Protein AF-A0A7S2W204-F1 (afdb_monomer)

Structure (mmCIF, N/CA/C/O backbone):
data_AF-A0A7S2W204-F1
#
_entry.id   AF-A0A7S2W204-F1
#
loop_
_atom_site.group_PDB
_atom_site.id
_atom_site.type_symbol
_atom_site.label_atom_id
_atom_site.label_alt_id
_atom_site.label_comp_id
_atom_site.label_asym_id
_atom_site.label_entity_id
_atom_site.label_seq_id
_atom_site.pdbx_PDB_ins_code
_atom_site.Cartn_x
_atom_site.Cartn_y
_atom_site.Cartn_z
_atom_site.occupancy
_atom_site.B_iso_or_equiv
_atom_site.auth_seq_id
_atom_site.auth_comp_id
_atom_site.auth_asym_id
_atom_site.auth_atom_id
_atom_site.pdbx_PDB_model_num
ATOM 1 N N . LYS A 1 1 ? -31.315 -22.106 -2.763 1.00 52.00 1 LYS A N 1
ATOM 2 C CA . LYS A 1 1 ? -31.627 -20.670 -2.513 1.00 52.00 1 LYS A CA 1
ATOM 3 C C . LYS A 1 1 ? -30.944 -20.150 -1.237 1.00 52.00 1 LYS A C 1
ATOM 5 O O . LYS A 1 1 ? -30.131 -19.251 -1.375 1.00 52.00 1 LYS A O 1
ATOM 10 N N . ARG A 1 2 ? -31.137 -20.768 -0.053 1.00 49.34 2 ARG A N 1
ATOM 11 C CA . ARG A 1 2 ? -30.421 -20.422 1.205 1.00 49.34 2 ARG A CA 1
ATOM 12 C C . ARG A 1 2 ? -28.886 -20.372 1.084 1.00 49.34 2 ARG A C 1
ATOM 14 O O . ARG A 1 2 ? -28.311 -19.358 1.439 1.00 49.34 2 ARG A O 1
ATOM 21 N N . MET A 1 3 ? -28.240 -21.370 0.469 1.00 44.59 3 MET A N 1
ATOM 22 C CA . MET A 1 3 ? -26.774 -21.353 0.274 1.00 44.59 3 MET A CA 1
ATOM 23 C C . MET A 1 3 ? -26.262 -20.208 -0.619 1.00 44.59 3 MET A C 1
ATOM 25 O O . MET A 1 3 ? -25.175 -19.700 -0.388 1.00 44.59 3 MET A O 1
ATOM 29 N N . ARG A 1 4 ? -27.040 -19.758 -1.619 1.00 48.88 4 ARG A N 1
ATOM 30 C CA . ARG A 1 4 ? -26.667 -18.598 -2.456 1.00 48.88 4 ARG A CA 1
ATOM 31 C C . ARG A 1 4 ? -26.779 -17.285 -1.683 1.00 48.88 4 ARG A C 1
ATOM 33 O O . ARG A 1 4 ? -25.928 -16.425 -1.841 1.00 48.88 4 ARG A O 1
ATOM 40 N N . VAL A 1 5 ? -27.803 -17.162 -0.838 1.00 57.34 5 VAL A N 1
ATOM 41 C CA . VAL A 1 5 ? -27.974 -16.017 0.067 1.00 57.34 5 VAL A CA 1
ATOM 42 C C . VAL A 1 5 ? -26.834 -15.991 1.087 1.00 57.34 5 VAL A C 1
ATOM 44 O O . VAL A 1 5 ? -26.197 -14.965 1.267 1.00 57.34 5 VAL A O 1
ATOM 47 N N . GLN A 1 6 ? -26.490 -17.137 1.672 1.00 56.50 6 GLN A N 1
ATOM 48 C CA . GLN A 1 6 ? -25.384 -17.247 2.621 1.00 56.50 6 GLN A CA 1
ATOM 49 C C . GLN A 1 6 ? -24.026 -16.948 1.962 1.00 56.50 6 GLN A C 1
ATOM 51 O O . GLN A 1 6 ? -23.263 -16.160 2.502 1.00 56.50 6 GLN A O 1
ATOM 56 N N . SER A 1 7 ? -23.780 -17.458 0.747 1.00 57.09 7 SER A N 1
ATOM 57 C CA . SER A 1 7 ? -22.579 -17.154 -0.053 1.00 57.09 7 SER A CA 1
ATOM 58 C C . SER A 1 7 ? -22.454 -15.671 -0.434 1.00 57.09 7 SER A C 1
ATOM 60 O O . SER A 1 7 ? -21.343 -15.142 -0.452 1.00 57.09 7 SER A O 1
ATOM 62 N N . TYR A 1 8 ? -23.579 -14.990 -0.687 1.00 59.03 8 TYR A N 1
ATOM 63 C CA . TYR A 1 8 ? -23.630 -13.542 -0.924 1.00 59.03 8 TYR A CA 1
ATOM 64 C C . TYR A 1 8 ? -23.232 -12.732 0.322 1.00 59.03 8 TYR A C 1
ATOM 66 O O . TYR A 1 8 ? -22.615 -11.679 0.199 1.00 59.03 8 TYR A O 1
ATOM 74 N N . TYR A 1 9 ? -23.515 -13.240 1.526 1.00 64.50 9 TYR A N 1
ATOM 75 C CA . TYR A 1 9 ? -23.170 -12.584 2.793 1.00 64.50 9 TYR A CA 1
ATOM 76 C C . TYR A 1 9 ? -21.819 -13.022 3.396 1.00 64.50 9 TYR A C 1
ATOM 78 O O . TYR A 1 9 ? -21.462 -12.549 4.474 1.00 64.50 9 TYR A O 1
ATOM 86 N N . CYS A 1 10 ? -21.035 -13.866 2.708 1.00 67.69 10 CYS A N 1
ATOM 87 C CA . CYS A 1 10 ? -19.726 -14.356 3.176 1.00 67.69 10 CYS A CA 1
ATOM 88 C C . CYS A 1 10 ? -18.590 -13.309 3.150 1.00 67.69 10 CYS A C 1
ATOM 90 O O . CYS A 1 10 ? -17.452 -13.649 3.467 1.00 67.69 10 CYS A O 1
ATOM 92 N N . GLY A 1 11 ? -18.870 -12.064 2.756 1.00 78.94 11 GLY A N 1
ATOM 93 C CA . GLY A 1 11 ? -17.904 -10.963 2.734 1.00 78.94 11 GLY A CA 1
ATOM 94 C C . GLY A 1 11 ? -17.570 -10.456 1.332 1.00 78.94 11 GLY A C 1
ATOM 95 O O . GLY A 1 11 ? -17.796 -11.141 0.331 1.00 78.94 11 GLY A O 1
ATOM 96 N N . ALA A 1 12 ? -17.040 -9.236 1.280 1.00 85.38 12 ALA A N 1
ATOM 97 C CA . ALA A 1 12 ? -16.613 -8.572 0.057 1.00 85.38 12 ALA A CA 1
ATOM 98 C C . ALA A 1 12 ? -15.345 -9.225 -0.514 1.00 85.38 12 ALA A C 1
ATOM 100 O O . ALA A 1 12 ? -14.493 -9.716 0.231 1.00 85.38 12 ALA A O 1
ATOM 101 N N . PHE A 1 13 ? -15.241 -9.245 -1.842 1.00 86.56 13 PHE A N 1
ATOM 102 C CA . PHE A 1 13 ? -14.073 -9.714 -2.582 1.00 86.56 13 PHE A CA 1
ATOM 103 C C . PHE A 1 13 ? -13.953 -8.952 -3.902 1.00 86.56 13 PHE A C 1
ATOM 105 O O . PHE A 1 13 ? -14.922 -8.351 -4.368 1.00 86.56 13 PHE A O 1
ATOM 112 N N . TRP A 1 14 ? -12.774 -9.023 -4.511 1.00 89.44 14 TRP A N 1
ATOM 113 C CA . TRP A 1 14 ? -12.468 -8.343 -5.762 1.00 89.44 14 TRP A CA 1
ATOM 114 C C . TRP A 1 14 ? -12.417 -9.331 -6.925 1.00 89.44 14 TRP A C 1
ATOM 116 O O . TRP A 1 14 ? -11.961 -10.466 -6.782 1.00 89.44 14 TRP A O 1
ATOM 126 N N . GLY A 1 15 ? -12.941 -8.900 -8.070 1.00 90.06 15 GLY A N 1
ATOM 127 C CA . GLY A 1 15 ? -12.881 -9.646 -9.322 1.00 90.06 15 GLY A CA 1
ATOM 128 C C . GLY A 1 15 ? -11.714 -9.204 -10.202 1.00 90.06 15 GLY A C 1
ATOM 129 O O . GLY A 1 15 ? -10.776 -8.545 -9.754 1.00 90.06 15 GLY A O 1
ATOM 130 N N . THR A 1 16 ? -11.802 -9.547 -11.485 1.00 93.31 16 THR A N 1
ATOM 131 C CA . THR A 1 16 ? -10.843 -9.121 -12.508 1.00 93.31 16 THR A CA 1
ATOM 132 C C . THR A 1 16 ? -10.704 -7.590 -12.539 1.00 93.31 16 THR A C 1
ATOM 134 O O . THR A 1 16 ? -11.729 -6.902 -12.528 1.00 93.31 16 THR A O 1
ATOM 137 N N . PRO A 1 17 ? -9.474 -7.041 -12.622 1.00 96.25 17 PRO A N 1
ATOM 138 C CA . PRO A 1 17 ? -9.254 -5.598 -12.665 1.00 96.25 17 PRO A CA 1
ATOM 139 C C . PRO A 1 17 ? -10.047 -4.910 -13.784 1.00 96.25 17 PRO A C 1
ATOM 141 O O . PRO A 1 17 ? -9.997 -5.330 -14.942 1.00 96.25 17 PRO A O 1
ATOM 144 N N . ALA A 1 18 ? -10.734 -3.811 -13.464 1.00 96.38 18 ALA A N 1
ATOM 145 C CA . ALA A 1 18 ? -11.560 -3.085 -14.435 1.00 96.38 18 ALA A CA 1
ATOM 146 C C . ALA A 1 18 ? -10.746 -2.578 -15.641 1.00 96.38 18 ALA A C 1
ATOM 148 O O . ALA A 1 18 ? -11.202 -2.669 -16.780 1.00 96.38 18 ALA A O 1
ATOM 149 N N . ALA A 1 19 ? -9.507 -2.131 -15.407 1.00 96.38 19 ALA A N 1
ATOM 150 C CA . ALA A 1 19 ? -8.599 -1.692 -16.465 1.00 96.38 19 ALA A CA 1
ATOM 151 C C . ALA A 1 19 ? -8.245 -2.826 -17.449 1.00 96.38 19 ALA A C 1
ATOM 153 O O . ALA A 1 19 ? -8.183 -2.598 -18.656 1.00 96.38 19 ALA A O 1
ATOM 154 N N . HIS A 1 20 ? -8.094 -4.064 -16.961 1.00 97.12 20 HIS A N 1
ATOM 155 C CA . HIS A 1 20 ? -7.877 -5.236 -17.816 1.00 97.12 20 HIS A CA 1
ATOM 156 C C . HIS A 1 20 ? -9.097 -5.524 -18.703 1.00 97.12 20 HIS A C 1
ATOM 158 O O . HIS A 1 20 ? -8.951 -5.810 -19.893 1.00 97.12 20 HIS A O 1
ATOM 164 N N . ILE A 1 21 ? -10.308 -5.418 -18.144 1.00 97.50 21 ILE A N 1
ATOM 165 C CA . ILE A 1 21 ? -11.560 -5.618 -18.890 1.00 97.50 21 ILE A CA 1
ATOM 166 C C . ILE A 1 21 ? -11.709 -4.546 -19.977 1.00 97.50 21 ILE A C 1
ATOM 168 O O . ILE A 1 21 ? -11.987 -4.876 -21.131 1.00 97.50 21 ILE A O 1
ATOM 172 N N . ALA A 1 22 ? -11.482 -3.276 -19.631 1.00 97.25 22 ALA A N 1
ATOM 173 C CA . ALA A 1 22 ? -11.549 -2.161 -20.574 1.00 97.25 22 ALA A CA 1
ATOM 174 C C . ALA A 1 22 ? -10.535 -2.319 -21.719 1.00 97.25 22 ALA A C 1
ATOM 176 O O . ALA A 1 22 ? -10.884 -2.144 -22.887 1.00 97.25 22 ALA A O 1
ATOM 177 N N . TYR A 1 23 ? -9.306 -2.731 -21.402 1.00 96.88 23 TYR A N 1
ATOM 178 C CA . TYR A 1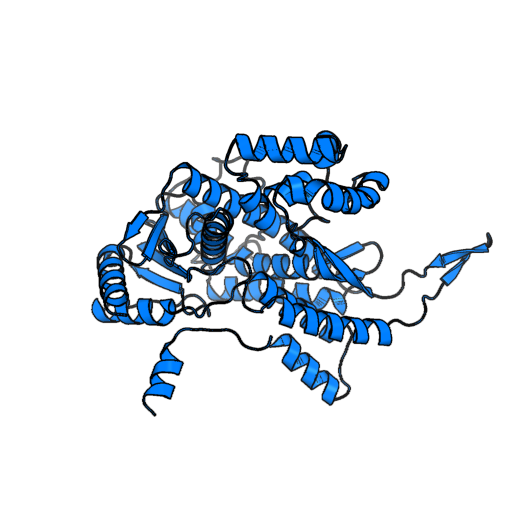 23 ? -8.287 -3.016 -22.408 1.00 96.88 23 TYR A CA 1
ATOM 179 C C . TYR A 1 23 ? -8.663 -4.194 -23.312 1.00 96.88 23 TYR A C 1
ATOM 181 O O . TYR A 1 23 ? -8.562 -4.089 -24.533 1.00 96.88 23 TYR A O 1
ATOM 189 N N . SER A 1 24 ? -9.175 -5.285 -22.738 1.00 96.56 24 SER A N 1
ATOM 190 C CA . SER A 1 24 ? -9.642 -6.448 -23.505 1.00 96.56 24 SER A CA 1
ATOM 191 C C . SER A 1 24 ? -10.761 -6.069 -24.482 1.00 96.56 24 SER A C 1
ATOM 193 O O . SER A 1 24 ? -10.782 -6.530 -25.623 1.00 96.56 24 SER A O 1
ATOM 195 N N . LEU A 1 25 ? -11.669 -5.178 -24.069 1.00 97.56 25 LEU A N 1
ATOM 196 C CA . LEU A 1 25 ? -12.705 -4.630 -24.943 1.00 97.56 25 LEU A CA 1
ATOM 197 C C . LEU A 1 25 ? -12.111 -3.772 -26.071 1.00 97.56 25 LEU A C 1
ATOM 199 O O . LEU A 1 25 ? -12.532 -3.900 -27.221 1.00 97.56 25 LEU A O 1
ATOM 203 N N . ALA A 1 26 ? -11.127 -2.919 -25.769 1.00 96.75 26 ALA A N 1
ATOM 204 C CA . ALA A 1 26 ? -10.433 -2.123 -26.780 1.00 96.75 26 ALA A CA 1
ATOM 205 C C . ALA A 1 26 ? -9.726 -3.017 -27.813 1.00 96.75 26 ALA A C 1
ATOM 207 O O . ALA A 1 26 ? -9.842 -2.766 -29.014 1.00 96.75 26 ALA A O 1
ATOM 208 N N . GLN A 1 27 ? -9.091 -4.102 -27.362 1.00 95.25 27 GLN A N 1
ATOM 209 C CA . GLN A 1 27 ? -8.437 -5.092 -28.219 1.00 95.25 27 GLN A CA 1
ATOM 210 C C . GLN A 1 27 ? -9.439 -5.797 -29.143 1.00 95.25 27 GLN A C 1
ATOM 212 O O . GLN A 1 27 ? -9.213 -5.892 -30.345 1.00 95.25 27 GLN A O 1
ATOM 217 N N . GLN A 1 28 ? -10.603 -6.209 -28.627 1.00 96.38 28 GLN A N 1
ATOM 218 C CA . GLN A 1 28 ? -11.675 -6.793 -29.450 1.00 96.38 28 GLN A CA 1
ATOM 219 C C . GLN A 1 28 ? -12.201 -5.836 -30.531 1.00 96.38 28 GLN A C 1
ATOM 221 O O . GLN A 1 28 ? -12.760 -6.273 -31.537 1.00 96.38 28 GLN A O 1
ATOM 226 N N . LYS A 1 29 ? -12.055 -4.524 -30.322 1.00 97.00 29 LYS A N 1
ATOM 227 C CA . LYS A 1 29 ? -12.437 -3.486 -31.286 1.00 97.00 29 LYS A CA 1
ATOM 228 C C . LYS A 1 29 ? -11.276 -3.015 -32.164 1.00 97.00 29 LYS A C 1
ATOM 230 O O . LYS A 1 29 ? -11.508 -2.123 -32.977 1.00 97.00 29 LYS A O 1
ATOM 235 N N . ASN A 1 30 ? -10.079 -3.593 -32.028 1.00 92.94 30 ASN A N 1
ATOM 236 C CA . ASN A 1 30 ? -8.844 -3.135 -32.678 1.00 92.94 30 ASN A CA 1
ATOM 237 C C . ASN A 1 30 ? -8.568 -1.636 -32.428 1.00 92.94 30 ASN A C 1
ATOM 239 O O . ASN A 1 30 ? -8.176 -0.901 -33.332 1.00 92.94 30 ASN A O 1
ATOM 243 N N . LYS A 1 31 ? -8.859 -1.164 -31.209 1.00 93.44 31 LYS A N 1
ATOM 244 C CA . LYS A 1 31 ? -8.634 0.217 -30.739 1.00 93.44 31 LYS A CA 1
ATOM 245 C C . LYS A 1 31 ? -7.660 0.270 -29.556 1.00 93.44 31 LYS A C 1
ATOM 247 O O . LYS A 1 31 ? -7.654 1.227 -28.788 1.00 93.44 31 LYS A O 1
ATOM 252 N N . ASP A 1 32 ? -6.877 -0.781 -29.356 1.00 91.00 32 ASP A N 1
ATOM 253 C CA . ASP A 1 32 ? -5.930 -0.921 -28.261 1.00 91.00 32 ASP A CA 1
ATOM 254 C C . ASP A 1 32 ? -4.649 -0.106 -28.501 1.00 91.00 32 ASP A C 1
ATOM 256 O O . ASP A 1 32 ? -3.824 -0.440 -29.345 1.00 91.00 32 ASP A O 1
ATOM 260 N N . THR A 1 33 ? -4.427 0.939 -27.703 1.00 89.69 33 THR A N 1
ATOM 261 C CA . THR A 1 33 ? -3.219 1.782 -27.772 1.00 89.69 33 THR A CA 1
ATOM 262 C C . THR A 1 33 ? -2.123 1.303 -26.809 1.00 89.69 33 THR A C 1
ATOM 264 O O . THR A 1 33 ? -2.322 0.368 -26.020 1.00 89.69 33 THR A O 1
ATOM 267 N N . LYS A 1 34 ? -0.927 1.912 -26.875 1.00 88.06 34 LYS A N 1
ATOM 268 C CA . LYS A 1 34 ? 0.124 1.725 -25.856 1.00 88.06 34 LYS A CA 1
ATOM 269 C C . LYS A 1 34 ? -0.316 2.290 -24.501 1.00 88.06 34 LYS A C 1
ATOM 271 O O . LYS A 1 34 ? -0.165 1.584 -23.508 1.00 88.06 34 LYS A O 1
ATOM 276 N N . GLY A 1 35 ? -0.935 3.475 -24.485 1.00 89.88 35 GLY A N 1
ATOM 277 C CA . GLY A 1 35 ? -1.533 4.072 -23.288 1.00 89.88 35 GLY A CA 1
ATOM 278 C C . GLY A 1 35 ? -2.533 3.137 -22.607 1.00 89.88 35 GLY A C 1
ATOM 279 O O . GLY A 1 35 ? -2.385 2.828 -21.430 1.00 89.88 35 GLY A O 1
ATOM 280 N N . PHE A 1 36 ? -3.474 2.546 -23.352 1.00 93.00 36 PHE A N 1
ATOM 281 C CA . PHE A 1 36 ? -4.443 1.611 -22.763 1.00 93.00 36 PHE A CA 1
ATOM 282 C C . PHE A 1 36 ? -3.797 0.345 -22.190 1.00 93.00 36 PHE A C 1
ATOM 284 O O . PHE A 1 36 ? -4.249 -0.155 -21.161 1.00 93.00 36 PHE A O 1
ATOM 291 N N . LEU A 1 37 ? -2.734 -0.167 -22.822 1.00 94.19 37 LEU A N 1
ATOM 292 C CA . LEU A 1 37 ? -1.975 -1.294 -22.274 1.00 94.19 37 LEU A CA 1
ATOM 293 C C . LEU A 1 37 ? -1.278 -0.900 -20.964 1.00 94.19 37 LEU A C 1
ATOM 295 O O . LEU A 1 37 ? -1.315 -1.664 -20.002 1.00 94.19 37 LEU A O 1
ATOM 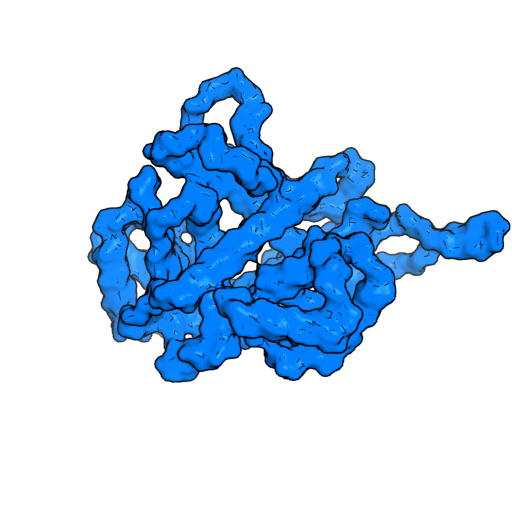299 N N . TRP A 1 38 ? -0.690 0.296 -20.901 1.00 94.38 38 TRP A N 1
ATOM 300 C CA . TRP A 1 38 ? -0.091 0.813 -19.671 1.00 94.38 38 TRP A CA 1
ATOM 301 C C . TRP A 1 38 ? -1.117 0.963 -18.546 1.00 94.38 38 TRP A C 1
ATOM 303 O O . TRP A 1 38 ? -0.885 0.474 -17.444 1.00 94.38 38 TRP A O 1
ATOM 313 N N . LEU A 1 39 ? -2.289 1.538 -18.824 1.00 95.50 39 LEU A N 1
ATOM 314 C CA . LEU A 1 39 ? -3.372 1.651 -17.841 1.00 95.50 39 LEU A CA 1
ATOM 315 C C . LEU A 1 39 ? -3.845 0.275 -17.347 1.00 95.50 39 LEU A C 1
ATOM 317 O O . LEU A 1 39 ? -4.095 0.098 -16.154 1.00 95.50 39 LEU A O 1
ATOM 321 N N . ALA A 1 40 ? -3.917 -0.727 -18.231 1.00 97.25 40 ALA A N 1
ATOM 322 C CA . ALA A 1 40 ? -4.229 -2.104 -17.848 1.00 97.25 40 ALA A CA 1
ATOM 323 C C . ALA A 1 40 ? -3.166 -2.703 -16.917 1.00 97.25 40 ALA A C 1
ATOM 325 O O . ALA A 1 40 ? -3.513 -3.342 -15.919 1.00 97.25 40 ALA A O 1
ATOM 326 N N . ILE A 1 41 ? -1.885 -2.469 -17.210 1.00 97.44 41 ILE A N 1
ATOM 327 C CA . ILE A 1 41 ? -0.754 -2.882 -16.373 1.00 97.44 41 ILE A CA 1
ATOM 328 C C . ILE A 1 41 ? -0.829 -2.214 -14.993 1.00 97.44 41 ILE A C 1
ATOM 330 O O . ILE A 1 41 ? -0.762 -2.910 -13.979 1.00 97.44 41 ILE A O 1
ATOM 334 N N . VAL A 1 42 ? -1.016 -0.892 -14.939 1.00 97.25 42 VAL A N 1
ATOM 335 C CA . VAL A 1 42 ? -1.106 -0.112 -13.692 1.00 97.25 42 VAL A CA 1
ATOM 336 C C . VAL A 1 42 ? -2.298 -0.572 -12.854 1.00 97.25 42 VAL A C 1
ATOM 338 O O . VAL A 1 42 ? -2.130 -0.902 -11.683 1.00 97.25 42 VAL A O 1
ATOM 341 N N . GLY A 1 43 ? -3.485 -0.707 -13.453 1.00 97.31 43 GLY A N 1
ATOM 342 C CA . GLY A 1 43 ? -4.675 -1.191 -12.749 1.00 97.31 43 GLY A CA 1
ATOM 343 C C . GLY A 1 43 ? -4.534 -2.633 -12.246 1.00 97.31 43 GLY A C 1
ATOM 344 O O . GLY A 1 43 ? -4.961 -2.952 -11.140 1.00 97.31 43 GLY A O 1
ATOM 345 N N . THR A 1 44 ? -3.879 -3.509 -13.013 1.00 97.81 44 THR A N 1
ATOM 346 C CA . THR A 1 44 ? -3.580 -4.884 -12.567 1.00 97.81 44 THR A CA 1
ATOM 347 C C . THR A 1 44 ? -2.581 -4.884 -11.405 1.00 97.81 44 THR A C 1
ATOM 349 O O . THR A 1 44 ? -2.745 -5.636 -10.446 1.00 97.81 44 THR A O 1
ATOM 352 N N . THR A 1 45 ? -1.580 -4.004 -11.461 1.00 97.69 45 THR A N 1
ATOM 353 C CA . THR A 1 45 ? -0.572 -3.828 -10.406 1.00 97.69 45 THR A CA 1
ATOM 354 C C . THR A 1 45 ? -1.195 -3.277 -9.126 1.00 97.69 45 THR A C 1
ATOM 356 O O . THR A 1 45 ? -0.901 -3.796 -8.055 1.00 97.69 45 THR A O 1
ATOM 359 N N . TYR A 1 46 ? -2.132 -2.327 -9.215 1.00 96.31 46 TYR A N 1
ATOM 360 C CA . TYR A 1 46 ? -2.906 -1.851 -8.063 1.00 96.31 46 TYR A CA 1
ATOM 361 C C . TYR A 1 46 ? -3.606 -3.001 -7.334 1.00 96.31 46 TYR A C 1
ATOM 363 O O . TYR A 1 46 ? -3.438 -3.163 -6.128 1.00 96.31 46 TYR A O 1
ATOM 371 N N . HIS A 1 47 ? -4.328 -3.855 -8.064 1.00 94.81 47 HIS A N 1
ATOM 372 C CA . HIS A 1 47 ? -4.999 -5.001 -7.451 1.00 94.81 47 HIS A CA 1
ATOM 373 C C . HIS A 1 47 ? -4.018 -5.985 -6.795 1.00 94.81 47 HIS A C 1
ATOM 375 O O . HIS A 1 47 ? -4.347 -6.576 -5.769 1.00 94.81 47 HIS A O 1
ATOM 381 N N . TYR A 1 48 ? -2.824 -6.172 -7.356 1.00 94.31 48 TYR A N 1
ATOM 382 C CA . TYR A 1 48 ? -1.800 -7.012 -6.735 1.00 94.31 48 TYR A CA 1
ATOM 383 C C . TYR A 1 48 ? -1.260 -6.396 -5.437 1.00 94.31 48 TYR A C 1
ATOM 385 O O . TYR A 1 48 ? -1.248 -7.068 -4.408 1.00 94.31 48 TYR A O 1
ATOM 393 N N . LEU A 1 49 ? -0.901 -5.107 -5.451 1.00 92.94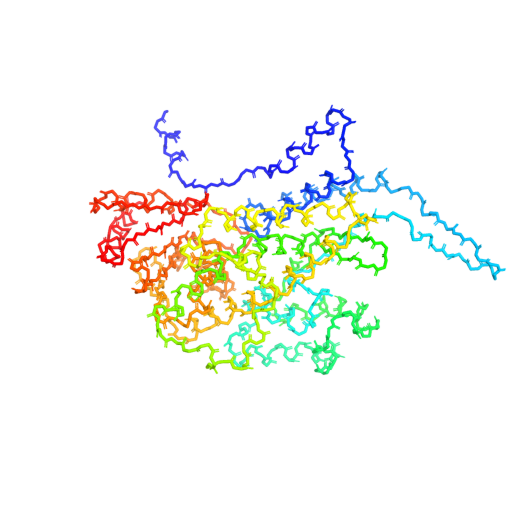 49 LEU A N 1
ATOM 394 C CA . LEU A 1 49 ? -0.368 -4.402 -4.278 1.00 92.94 49 LEU A CA 1
ATOM 395 C C . LEU A 1 49 ? -1.381 -4.311 -3.129 1.00 92.94 49 LEU A C 1
ATOM 397 O O . LEU A 1 49 ? -1.003 -4.452 -1.972 1.00 92.94 49 LEU A O 1
ATOM 401 N N . MET A 1 50 ? -2.669 -4.141 -3.439 1.00 89.88 50 MET A N 1
ATOM 402 C CA . MET A 1 50 ? -3.742 -4.084 -2.436 1.00 89.88 50 MET A CA 1
ATOM 403 C C . MET A 1 50 ? -4.189 -5.466 -1.928 1.00 89.88 50 MET A C 1
ATOM 405 O O . MET A 1 50 ? -5.159 -5.563 -1.179 1.00 89.88 50 MET A O 1
ATOM 409 N N . ASN A 1 51 ? -3.517 -6.555 -2.326 1.00 89.12 51 ASN A N 1
ATOM 410 C CA . ASN A 1 51 ? -3.919 -7.938 -2.030 1.00 89.12 51 ASN A CA 1
ATOM 411 C C . ASN A 1 51 ? -5.345 -8.280 -2.519 1.00 89.12 51 ASN A C 1
ATOM 413 O O . ASN A 1 51 ? -6.069 -9.061 -1.901 1.00 89.12 51 ASN A O 1
ATOM 417 N N . HIS A 1 52 ? -5.759 -7.694 -3.643 1.00 90.88 52 HIS A N 1
ATOM 418 C CA . HIS A 1 52 ? -7.025 -7.979 -4.326 1.00 90.88 52 HIS A CA 1
ATOM 419 C C . HIS A 1 52 ? -6.879 -9.043 -5.425 1.00 90.88 52 HIS A C 1
ATOM 421 O O . HIS A 1 52 ? -7.886 -9.567 -5.902 1.00 90.88 52 HIS A O 1
ATOM 427 N N . LEU A 1 53 ? -5.646 -9.359 -5.838 1.00 91.94 53 LEU A N 1
ATOM 428 C CA . LEU A 1 53 ? -5.333 -10.329 -6.888 1.00 91.94 53 LEU A CA 1
ATOM 429 C C . LEU A 1 53 ? -4.213 -11.285 -6.462 1.00 91.94 53 LEU A C 1
ATOM 431 O O . LEU A 1 53 ? -3.151 -10.850 -6.023 1.00 91.94 53 LEU A O 1
ATOM 435 N N . GLU A 1 54 ? -4.452 -12.592 -6.591 1.00 90.75 54 GLU A N 1
ATOM 436 C CA . GLU A 1 54 ? -3.484 -13.616 -6.185 1.00 90.75 54 GLU A CA 1
ATOM 437 C C . GLU A 1 54 ? -2.241 -13.594 -7.083 1.00 90.75 54 GLU A C 1
ATOM 439 O O . GLU A 1 54 ? -2.339 -13.374 -8.293 1.00 90.75 54 GLU A O 1
ATOM 444 N N . GLY A 1 55 ? -1.075 -13.904 -6.507 1.00 92.00 55 GLY A N 1
ATOM 445 C CA . GLY A 1 55 ? 0.210 -13.901 -7.216 1.00 92.00 55 GLY A CA 1
ATOM 446 C C . GLY A 1 55 ? 0.218 -14.689 -8.537 1.00 92.00 55 GLY A C 1
ATOM 447 O O . GLY A 1 55 ? 0.637 -14.130 -9.551 1.00 92.00 55 GLY A O 1
ATOM 448 N N . PRO A 1 56 ? -0.287 -15.939 -8.594 1.00 93.38 56 PRO A N 1
ATOM 449 C CA . PRO A 1 56 ? -0.347 -16.701 -9.846 1.00 93.38 56 PRO A CA 1
ATOM 450 C C . PRO A 1 56 ? -1.218 -16.044 -10.926 1.00 93.38 56 PRO A C 1
ATOM 452 O O . PRO A 1 56 ? -0.868 -16.063 -12.106 1.00 93.38 56 PRO A O 1
ATOM 455 N N . HIS A 1 57 ? -2.335 -15.425 -10.533 1.00 94.12 57 HIS A N 1
ATOM 456 C CA . HIS A 1 57 ? -3.219 -14.726 -11.465 1.00 94.12 57 HIS A CA 1
ATOM 457 C C . HIS A 1 57 ? -2.562 -13.432 -11.963 1.00 94.12 57 HIS A C 1
ATOM 459 O O . HIS A 1 57 ? -2.536 -13.184 -13.169 1.00 94.12 57 HIS A O 1
ATOM 465 N N . TYR A 1 58 ? -1.951 -12.653 -11.066 1.00 95.94 58 TYR A N 1
ATOM 466 C CA . TYR A 1 58 ? -1.142 -11.494 -11.442 1.00 95.94 58 TYR A CA 1
ATOM 467 C C . TYR A 1 58 ? -0.054 -11.881 -12.451 1.00 95.94 58 TYR A C 1
ATOM 469 O O . TYR A 1 58 ? 0.007 -11.308 -13.537 1.00 95.94 58 TYR A O 1
ATOM 477 N N . HIS A 1 59 ? 0.732 -12.920 -12.153 1.00 95.81 59 HIS A N 1
ATOM 478 C CA . HIS A 1 59 ? 1.783 -13.415 -13.039 1.00 95.81 59 HIS A CA 1
ATOM 479 C C . HIS A 1 59 ? 1.245 -13.783 -14.430 1.00 95.81 59 HIS A C 1
ATOM 481 O O . HIS A 1 59 ? 1.809 -13.362 -15.438 1.00 95.81 59 HIS A O 1
ATOM 487 N N . SER A 1 60 ? 0.118 -14.500 -14.504 1.00 96.81 60 SER A N 1
ATOM 488 C CA . SER A 1 60 ? -0.517 -14.857 -15.779 1.00 96.81 60 SER A CA 1
ATOM 489 C C . SER A 1 60 ? -0.886 -13.628 -16.623 1.00 96.81 60 SER A C 1
ATOM 491 O O . SER A 1 60 ? -0.679 -13.626 -17.842 1.00 96.81 60 SER A O 1
ATOM 493 N N . LEU A 1 61 ? -1.423 -12.574 -16.000 1.00 97.19 61 LEU A N 1
ATOM 494 C CA . LEU A 1 61 ? -1.768 -11.329 -16.694 1.00 97.19 61 LEU A CA 1
ATOM 495 C C . LEU A 1 61 ? -0.517 -10.579 -17.157 1.00 97.19 61 LEU A C 1
ATOM 497 O O . LEU A 1 61 ? -0.449 -10.166 -18.313 1.00 97.19 61 LEU A O 1
ATOM 501 N N . ILE A 1 62 ? 0.500 -10.464 -16.300 1.00 97.38 62 ILE A N 1
ATOM 502 C CA . ILE A 1 62 ? 1.771 -9.813 -16.639 1.00 97.38 62 ILE A CA 1
ATOM 503 C C . ILE A 1 62 ? 2.477 -10.529 -17.794 1.00 97.38 62 ILE A C 1
ATOM 505 O O . ILE A 1 62 ? 2.948 -9.868 -18.718 1.00 97.38 62 ILE A O 1
ATOM 509 N N . MET A 1 63 ? 2.510 -11.865 -17.806 1.00 97.19 63 MET A N 1
ATOM 510 C CA . MET A 1 63 ? 3.080 -12.625 -18.925 1.00 97.19 63 MET A CA 1
ATOM 511 C C . MET A 1 63 ? 2.309 -12.387 -20.229 1.00 97.19 63 MET A C 1
ATOM 513 O O . MET A 1 63 ? 2.918 -12.222 -21.288 1.00 97.19 63 MET A O 1
ATOM 517 N N . SER A 1 64 ? 0.980 -12.284 -20.148 1.00 96.44 64 SER A N 1
ATOM 518 C CA . SER A 1 64 ? 0.134 -11.950 -21.301 1.00 96.44 64 SER A CA 1
ATOM 519 C C . SER A 1 64 ? 0.435 -10.542 -21.828 1.00 96.44 64 SER A C 1
ATOM 521 O O . SER A 1 64 ? 0.644 -10.362 -23.027 1.00 96.44 64 SER A O 1
ATOM 523 N N . TYR A 1 65 ? 0.549 -9.547 -20.943 1.00 96.81 65 TYR A N 1
ATOM 524 C CA . TYR A 1 65 ? 0.951 -8.191 -21.321 1.00 96.81 65 TYR A CA 1
ATOM 525 C C . TYR A 1 65 ? 2.368 -8.145 -21.899 1.00 96.81 65 TYR A C 1
ATOM 527 O O . TYR A 1 65 ? 2.604 -7.413 -22.854 1.00 96.81 65 TYR A O 1
ATOM 535 N N . ASN A 1 66 ? 3.299 -8.957 -21.391 1.00 95.56 66 ASN A N 1
ATOM 536 C CA . ASN A 1 66 ? 4.677 -9.001 -21.884 1.00 95.56 66 ASN A CA 1
ATOM 537 C C . ASN A 1 66 ? 4.718 -9.475 -23.342 1.00 95.56 66 ASN A C 1
ATOM 539 O O . ASN A 1 66 ? 5.436 -8.907 -24.163 1.00 95.56 66 ASN A O 1
ATOM 543 N N . GLN A 1 67 ? 3.887 -10.458 -23.702 1.00 93.19 67 GLN A N 1
ATOM 544 C CA . GLN A 1 67 ? 3.746 -10.871 -25.096 1.00 93.19 67 GLN A CA 1
ATOM 545 C C . GLN A 1 67 ? 3.228 -9.727 -25.982 1.00 93.19 67 GLN A C 1
ATOM 547 O O . GLN A 1 67 ? 3.731 -9.527 -27.086 1.00 93.19 67 GLN A O 1
ATOM 552 N N . LEU A 1 68 ? 2.262 -8.942 -25.495 1.00 92.62 68 LEU A N 1
ATOM 553 C CA . LEU A 1 68 ? 1.722 -7.791 -26.226 1.00 92.62 68 LEU A CA 1
ATOM 554 C C . LEU A 1 68 ? 2.754 -6.670 -26.383 1.00 92.62 68 LEU A C 1
ATOM 556 O O . LEU A 1 68 ? 2.844 -6.083 -27.459 1.00 92.62 68 LEU A O 1
ATOM 560 N N . VAL A 1 69 ? 3.559 -6.405 -25.352 1.00 90.94 69 VAL A N 1
ATOM 561 C CA . VAL A 1 69 ? 4.683 -5.462 -25.424 1.00 90.94 69 VAL A CA 1
ATOM 562 C C . VAL A 1 69 ? 5.682 -5.927 -26.483 1.00 90.94 69 VAL A C 1
ATOM 564 O O . VAL A 1 69 ? 5.952 -5.180 -27.418 1.00 90.94 69 VAL A O 1
ATOM 567 N N . LYS A 1 70 ? 6.144 -7.183 -26.417 1.00 88.75 70 LYS A N 1
ATOM 568 C CA . LYS A 1 70 ? 7.092 -7.760 -27.389 1.00 88.75 70 LYS A CA 1
ATOM 569 C C . LYS A 1 70 ? 6.591 -7.684 -28.831 1.00 88.75 70 LYS A C 1
ATOM 571 O O . LYS A 1 70 ? 7.372 -7.381 -29.724 1.00 88.75 70 LYS A O 1
ATOM 576 N N . ASN A 1 71 ? 5.297 -7.909 -29.056 1.00 85.00 71 ASN A N 1
ATOM 577 C CA . ASN A 1 71 ? 4.690 -7.819 -30.387 1.00 85.00 71 ASN A CA 1
ATOM 578 C C . ASN A 1 71 ? 4.631 -6.377 -30.934 1.00 85.00 71 ASN A C 1
ATOM 580 O O . ASN A 1 71 ? 4.499 -6.191 -32.141 1.00 85.00 71 ASN A O 1
ATOM 584 N N . ARG A 1 72 ? 4.683 -5.361 -30.062 1.00 79.12 72 ARG A N 1
ATOM 585 C CA . ARG A 1 72 ? 4.538 -3.934 -30.404 1.00 79.12 72 ARG A CA 1
ATOM 586 C C . ARG A 1 72 ? 5.862 -3.167 -30.420 1.00 79.12 72 ARG A C 1
ATOM 588 O O . ARG A 1 72 ? 5.888 -2.018 -30.867 1.00 79.12 72 ARG A O 1
ATOM 595 N N . THR A 1 73 ? 6.945 -3.754 -29.918 1.00 69.12 73 THR A N 1
ATOM 596 C CA . THR A 1 73 ? 8.275 -3.142 -29.958 1.00 69.12 73 THR A CA 1
ATOM 597 C C . THR A 1 73 ? 8.842 -3.249 -31.374 1.00 69.12 73 THR A C 1
ATOM 599 O O . THR A 1 73 ? 9.387 -4.281 -31.762 1.00 69.12 73 THR A O 1
ATOM 602 N N . SER A 1 74 ? 8.717 -2.179 -32.164 1.00 57.34 74 SER A N 1
ATOM 603 C CA . SER A 1 74 ? 9.448 -2.045 -33.431 1.00 57.34 74 SER A CA 1
ATOM 604 C C . SER A 1 74 ? 10.957 -2.063 -33.168 1.00 57.34 74 SER A C 1
ATOM 606 O O . SER A 1 74 ? 11.418 -1.484 -32.184 1.00 57.34 74 SER A O 1
ATOM 608 N N . SER A 1 75 ? 11.725 -2.719 -34.043 1.00 53.94 75 SER A N 1
ATOM 609 C CA . SER A 1 75 ? 13.189 -2.798 -33.971 1.00 53.94 75 SER A CA 1
ATOM 610 C C . SER A 1 75 ? 13.803 -1.425 -33.677 1.00 53.94 75 SER A C 1
ATOM 612 O O . SER A 1 75 ? 13.509 -0.464 -34.386 1.00 53.94 75 SER A O 1
ATOM 614 N N . HIS A 1 76 ? 14.631 -1.335 -32.630 1.00 54.94 76 HIS A N 1
ATOM 615 C CA . HIS A 1 76 ? 15.301 -0.102 -32.214 1.00 54.94 76 HIS A CA 1
ATOM 616 C C . HIS A 1 76 ? 15.929 0.617 -33.415 1.00 54.94 76 HIS A C 1
ATOM 618 O O . HIS A 1 76 ? 16.887 0.127 -34.014 1.00 54.94 76 HIS A O 1
ATOM 624 N N . SER A 1 77 ? 15.409 1.793 -33.762 1.00 55.72 77 SER A N 1
ATOM 625 C CA . SER A 1 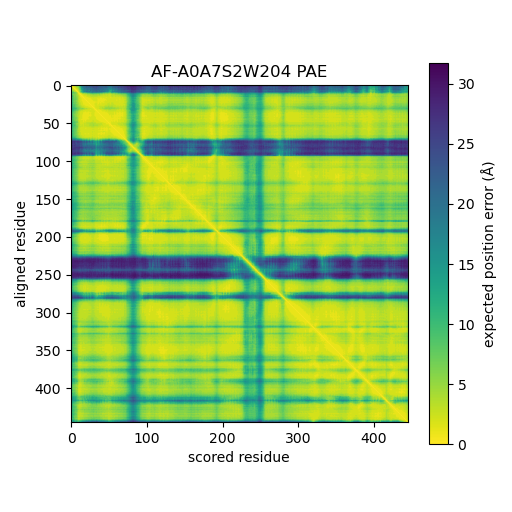77 ? 16.058 2.667 -34.731 1.00 55.72 77 SER A CA 1
ATOM 626 C C . SER A 1 77 ? 17.331 3.225 -34.096 1.00 55.72 77 SER A C 1
ATOM 628 O O . SER A 1 77 ? 17.273 3.860 -33.040 1.00 55.72 77 SER A O 1
ATOM 630 N N . THR A 1 78 ? 18.481 2.979 -34.719 1.00 61.44 78 THR A N 1
ATOM 631 C CA . THR A 1 78 ? 19.757 3.603 -34.347 1.00 61.44 78 THR A CA 1
ATOM 632 C C . THR A 1 78 ? 20.125 4.626 -35.416 1.00 61.44 78 THR A C 1
ATOM 634 O O . THR A 1 78 ? 19.991 4.349 -36.607 1.00 61.44 78 THR A O 1
ATOM 637 N N . ILE A 1 79 ? 20.564 5.814 -35.003 1.00 62.38 79 ILE A N 1
ATOM 638 C CA . ILE A 1 79 ? 21.274 6.743 -35.888 1.00 62.38 79 ILE A CA 1
ATOM 639 C C . ILE A 1 79 ? 22.753 6.411 -35.772 1.00 62.38 79 ILE A C 1
ATOM 641 O O . ILE A 1 79 ? 23.276 6.218 -34.677 1.00 62.38 79 ILE A O 1
ATOM 645 N N . ARG A 1 80 ? 23.441 6.343 -36.906 1.00 71.06 80 ARG A N 1
ATOM 646 C CA . ARG A 1 80 ? 24.895 6.220 -36.931 1.00 71.06 80 ARG A CA 1
ATOM 647 C C . ARG A 1 80 ? 25.495 7.622 -36.843 1.00 71.06 80 ARG A C 1
ATOM 649 O O . ARG A 1 80 ? 25.222 8.447 -37.711 1.00 71.06 80 ARG A O 1
ATOM 656 N N . ALA A 1 81 ? 26.262 7.890 -35.795 1.00 74.56 81 ALA A N 1
ATOM 657 C CA . ALA A 1 81 ? 27.050 9.109 -35.673 1.00 74.56 81 ALA A CA 1
ATOM 658 C C . ALA A 1 81 ? 28.201 9.131 -36.692 1.00 74.56 81 ALA A C 1
ATOM 660 O O . ALA A 1 81 ? 28.557 8.098 -37.267 1.00 74.56 81 ALA A O 1
ATOM 661 N N . GLU A 1 82 ? 28.778 10.312 -36.925 1.00 74.44 82 GLU A N 1
ATOM 662 C CA . GLU A 1 82 ? 29.865 10.522 -37.897 1.00 74.44 82 GLU A CA 1
ATOM 663 C C . GLU A 1 82 ? 31.127 9.698 -37.579 1.00 74.44 82 GLU A C 1
ATOM 665 O O . GLU A 1 82 ? 31.859 9.312 -38.487 1.00 74.44 82 GLU A O 1
ATOM 670 N N . ASP A 1 83 ? 31.341 9.353 -36.308 1.00 78.19 83 ASP A N 1
ATOM 671 C CA . ASP A 1 83 ? 32.422 8.485 -35.818 1.00 78.19 83 ASP A CA 1
ATOM 672 C C . ASP A 1 83 ? 32.126 6.977 -35.974 1.00 78.19 83 ASP A C 1
ATOM 674 O O . ASP A 1 83 ? 32.952 6.129 -35.634 1.00 78.19 83 ASP A O 1
ATOM 678 N N . GLY A 1 84 ? 30.951 6.619 -36.500 1.00 71.88 84 GLY A N 1
ATOM 679 C CA . GLY A 1 84 ? 30.495 5.241 -36.643 1.00 71.88 84 GLY A CA 1
ATOM 680 C C . GLY A 1 84 ? 29.799 4.662 -35.410 1.00 71.88 84 GLY A C 1
ATOM 681 O O . GLY A 1 84 ? 29.367 3.510 -35.472 1.00 71.88 84 GLY A O 1
ATOM 682 N N . THR A 1 85 ? 29.631 5.432 -34.332 1.00 76.31 85 THR A N 1
ATOM 683 C CA . THR A 1 85 ? 28.907 5.006 -33.131 1.00 76.31 85 THR A CA 1
ATOM 684 C C . THR A 1 85 ? 27.410 4.890 -33.425 1.00 76.31 85 THR A C 1
ATOM 686 O O . THR A 1 85 ? 26.783 5.810 -33.950 1.00 76.31 85 THR A O 1
ATOM 689 N N . HIS A 1 86 ? 26.801 3.755 -33.076 1.00 64.69 86 HIS A N 1
ATOM 690 C CA . HIS A 1 86 ? 25.348 3.600 -33.125 1.00 64.69 86 HIS A CA 1
ATOM 691 C C . HIS A 1 86 ? 24.724 4.307 -31.920 1.00 64.69 86 HIS A C 1
ATOM 693 O O . HIS A 1 86 ? 24.769 3.800 -30.801 1.00 64.69 86 HIS A O 1
ATOM 699 N N . ILE A 1 87 ? 24.130 5.474 -32.149 1.00 66.12 87 ILE A N 1
ATOM 700 C CA . ILE A 1 87 ? 23.359 6.195 -31.143 1.00 66.12 87 ILE A CA 1
ATOM 701 C C . ILE A 1 87 ? 21.917 5.675 -31.205 1.00 66.12 87 ILE A C 1
ATOM 703 O O . ILE A 1 87 ? 21.259 5.810 -32.244 1.00 66.12 87 ILE A O 1
ATOM 707 N N . PRO A 1 88 ? 21.387 5.074 -30.128 1.00 60.97 88 PRO A N 1
ATOM 708 C CA . PRO A 1 88 ? 19.970 4.755 -30.068 1.00 60.97 88 PRO A CA 1
ATOM 709 C C . PRO A 1 88 ? 19.176 6.057 -30.179 1.00 60.97 88 PRO A C 1
ATOM 711 O O . PRO A 1 88 ? 19.403 6.995 -29.412 1.00 60.97 88 PRO A O 1
ATOM 714 N N . ILE A 1 89 ? 18.261 6.134 -31.149 1.00 57.62 89 ILE A N 1
ATOM 715 C CA . ILE A 1 89 ? 17.391 7.302 -31.255 1.00 57.62 89 ILE A CA 1
ATOM 716 C C . ILE A 1 89 ? 16.516 7.314 -30.006 1.00 57.62 89 ILE A C 1
ATOM 718 O O . ILE A 1 89 ? 15.764 6.368 -29.768 1.00 57.62 89 ILE A O 1
ATOM 722 N N . ALA A 1 90 ? 16.591 8.392 -29.225 1.00 51.03 90 ALA A N 1
ATOM 723 C CA . ALA A 1 90 ? 15.654 8.678 -28.146 1.00 51.03 90 ALA A CA 1
ATOM 724 C C . ALA A 1 90 ? 14.304 9.113 -28.740 1.00 51.03 90 ALA A C 1
ATOM 726 O O . ALA A 1 90 ? 13.849 10.242 -28.576 1.00 51.03 90 ALA A O 1
ATOM 727 N N . HIS A 1 91 ? 13.677 8.230 -29.506 1.00 50.34 91 HIS A N 1
ATOM 728 C CA . HIS A 1 91 ? 12.286 8.352 -29.896 1.00 50.34 91 HIS A CA 1
ATOM 729 C C . HIS A 1 91 ? 11.558 7.143 -29.329 1.00 50.34 91 HIS A C 1
ATOM 731 O O . HIS A 1 91 ? 12.059 6.025 -29.405 1.00 50.34 91 HIS A O 1
ATOM 737 N N . SER A 1 92 ? 10.359 7.391 -28.808 1.00 55.88 92 SER A N 1
ATOM 738 C CA . SER A 1 92 ? 9.386 6.438 -28.273 1.00 55.88 92 SER A CA 1
ATOM 739 C C . SER A 1 92 ? 9.497 6.120 -26.781 1.00 55.88 92 SER A C 1
ATOM 741 O O . SER A 1 92 ? 10.343 5.371 -26.305 1.00 55.88 92 SER A O 1
ATOM 743 N N . GLU A 1 93 ? 8.554 6.706 -26.054 1.00 62.72 93 GLU A N 1
ATOM 744 C CA . GLU A 1 93 ? 7.842 6.089 -24.939 1.00 62.72 93 GLU A CA 1
ATOM 745 C C . GLU A 1 93 ? 7.863 4.558 -25.041 1.00 62.72 93 GLU A C 1
ATOM 747 O O . GLU A 1 93 ? 7.286 3.958 -25.964 1.00 62.72 93 GLU A O 1
ATOM 752 N N . ASN A 1 94 ? 8.567 3.930 -24.105 1.00 79.31 94 ASN A N 1
ATOM 753 C CA . ASN A 1 94 ? 8.752 2.493 -24.100 1.00 79.31 94 ASN A CA 1
ATOM 754 C C . ASN A 1 94 ? 8.247 1.906 -22.787 1.00 79.31 94 ASN A C 1
ATOM 756 O O . ASN A 1 94 ? 8.699 2.275 -21.700 1.00 79.31 94 ASN A O 1
ATOM 760 N N . ILE A 1 95 ? 7.303 0.980 -22.920 1.00 89.50 95 ILE A N 1
ATOM 761 C CA . ILE A 1 95 ? 6.889 0.088 -21.846 1.00 89.50 95 ILE A CA 1
ATOM 762 C C . ILE A 1 95 ? 7.820 -1.113 -21.931 1.00 89.50 95 ILE A C 1
ATOM 764 O O . ILE A 1 95 ? 7.896 -1.773 -22.964 1.00 89.50 95 ILE A O 1
ATOM 768 N N . GLU A 1 96 ? 8.523 -1.402 -20.851 1.00 91.31 96 GLU A N 1
ATOM 769 C CA . GLU A 1 96 ? 9.511 -2.469 -20.798 1.00 91.31 96 GLU A CA 1
ATOM 770 C C . GLU A 1 96 ? 9.189 -3.419 -19.656 1.00 91.31 96 GLU A C 1
ATOM 772 O O . GLU A 1 96 ? 8.889 -2.984 -18.544 1.00 91.31 96 GLU A O 1
ATOM 777 N N . PHE A 1 97 ? 9.268 -4.718 -19.937 1.00 94.69 97 PHE A N 1
ATOM 778 C CA . PHE A 1 97 ? 9.180 -5.743 -18.909 1.00 94.69 97 PHE A CA 1
ATOM 779 C C . PHE A 1 97 ? 10.436 -5.718 -18.034 1.00 94.69 97 PHE A C 1
ATOM 781 O O . PHE A 1 97 ? 11.553 -5.750 -18.551 1.00 94.69 97 PHE A O 1
ATOM 788 N N . VAL A 1 98 ? 10.251 -5.697 -16.717 1.00 94.12 98 VAL A N 1
ATOM 789 C CA . VAL A 1 98 ? 11.339 -5.703 -15.734 1.00 94.12 98 VAL A CA 1
ATOM 790 C C . VAL A 1 98 ? 11.004 -6.631 -14.579 1.00 94.12 98 VAL A C 1
ATOM 792 O O . VAL A 1 98 ? 9.839 -6.779 -14.214 1.00 94.12 98 VAL A O 1
ATOM 795 N N . GLU A 1 99 ? 12.030 -7.212 -13.966 1.00 93.31 99 GLU A N 1
ATOM 796 C CA . GLU A 1 99 ? 11.890 -7.800 -12.637 1.00 93.31 99 GLU A CA 1
ATOM 797 C C . GLU A 1 99 ? 11.874 -6.657 -11.619 1.00 93.31 99 GLU A C 1
ATOM 799 O O . GLU A 1 99 ? 12.831 -5.888 -11.493 1.00 93.31 99 GLU A O 1
ATOM 804 N N . GLU A 1 100 ? 10.750 -6.496 -10.932 1.00 94.31 100 GLU A N 1
ATOM 805 C CA . GLU A 1 100 ? 10.603 -5.528 -9.858 1.00 94.31 100 GLU A CA 1
ATOM 806 C C . GLU A 1 100 ? 10.829 -6.207 -8.513 1.00 94.31 100 GLU A C 1
ATOM 808 O O . GLU A 1 100 ? 10.610 -7.406 -8.347 1.00 94.31 100 GLU A O 1
ATOM 813 N N . THR A 1 101 ? 11.280 -5.439 -7.528 1.00 95.00 101 THR A N 1
ATOM 814 C CA . THR A 1 101 ? 11.441 -5.950 -6.168 1.00 95.00 101 THR A CA 1
ATOM 815 C C . THR A 1 101 ? 10.296 -5.487 -5.281 1.00 95.00 101 THR A C 1
ATOM 817 O O . THR A 1 101 ? 9.610 -4.505 -5.564 1.00 95.00 101 THR A O 1
ATOM 820 N N . ARG A 1 102 ? 10.099 -6.144 -4.137 1.00 94.88 102 ARG A N 1
ATOM 821 C CA . ARG A 1 102 ? 9.184 -5.676 -3.079 1.00 94.88 102 ARG A CA 1
ATOM 822 C C . ARG A 1 102 ? 9.711 -4.432 -2.336 1.00 94.88 102 ARG A C 1
ATOM 824 O O . ARG A 1 102 ? 9.358 -4.214 -1.178 1.00 94.88 102 ARG A O 1
ATOM 831 N N . LEU A 1 103 ? 10.580 -3.644 -2.980 1.00 96.06 103 LEU A N 1
ATOM 832 C CA . LEU A 1 103 ? 11.074 -2.365 -2.490 1.00 96.06 103 LEU A CA 1
ATOM 833 C C . LEU A 1 103 ? 10.262 -1.218 -3.095 1.00 96.06 103 LEU A C 1
ATOM 835 O O . LEU A 1 103 ? 10.306 -0.965 -4.296 1.00 96.06 103 LEU A O 1
ATOM 839 N N . MET A 1 104 ? 9.570 -0.485 -2.239 1.00 95.12 104 MET A N 1
ATOM 840 C CA . MET A 1 104 ? 8.804 0.701 -2.580 1.00 95.12 104 MET A CA 1
ATOM 841 C C . MET A 1 104 ? 9.727 1.860 -2.979 1.00 95.12 104 MET A C 1
ATOM 843 O O . MET A 1 104 ? 10.693 2.167 -2.277 1.00 95.12 104 MET A O 1
ATOM 847 N N . LEU A 1 105 ? 9.417 2.510 -4.108 1.00 94.75 105 LEU A N 1
ATOM 848 C CA . LEU A 1 105 ? 10.088 3.713 -4.615 1.00 94.75 105 LEU A CA 1
ATOM 849 C C . LEU A 1 105 ? 11.610 3.599 -4.781 1.00 94.75 105 LEU A C 1
ATOM 851 O O . LEU A 1 105 ? 12.318 4.609 -4.758 1.00 94.75 105 LEU A O 1
ATOM 855 N N . ARG A 1 106 ? 12.135 2.388 -5.003 1.00 94.38 106 ARG A N 1
ATOM 856 C CA . ARG A 1 106 ? 13.580 2.115 -5.075 1.00 94.38 106 ARG A CA 1
ATOM 857 C C . ARG A 1 106 ? 14.344 3.072 -5.989 1.00 94.38 106 ARG A C 1
ATOM 859 O O . ARG A 1 106 ? 15.433 3.509 -5.636 1.00 94.38 106 ARG A O 1
ATOM 866 N N . ARG A 1 107 ? 13.794 3.391 -7.165 1.00 92.19 107 ARG A N 1
ATOM 867 C CA . ARG A 1 107 ? 14.444 4.260 -8.167 1.00 92.19 107 ARG A CA 1
ATOM 868 C C . ARG A 1 107 ? 14.407 5.744 -7.791 1.00 92.19 107 ARG A C 1
ATOM 870 O O . ARG A 1 107 ? 15.171 6.526 -8.351 1.00 92.19 107 ARG A O 1
ATOM 877 N N . HIS A 1 108 ? 13.554 6.114 -6.838 1.00 92.75 108 HIS A N 1
ATOM 878 C CA . HIS A 1 108 ? 13.215 7.494 -6.499 1.00 92.75 108 HIS A CA 1
ATOM 879 C C . HIS A 1 108 ? 13.644 7.901 -5.081 1.00 92.75 108 HIS A C 1
ATOM 881 O O . HIS A 1 108 ? 13.585 9.086 -4.754 1.00 92.75 108 HIS A O 1
ATOM 887 N N . SER A 1 109 ? 14.090 6.965 -4.238 1.00 93.88 109 SER A N 1
ATOM 888 C CA . SER A 1 109 ? 14.612 7.215 -2.886 1.00 93.88 109 SER A CA 1
ATOM 889 C C . SER A 1 109 ? 16.080 6.798 -2.753 1.00 93.88 109 SER A C 1
ATOM 891 O O . SER A 1 109 ? 16.709 6.360 -3.715 1.00 93.88 109 SER A O 1
ATOM 893 N N . SER A 1 110 ? 16.657 6.919 -1.554 1.00 95.62 110 SER A N 1
ATOM 894 C CA . SER A 1 110 ? 17.881 6.177 -1.239 1.00 95.62 110 SER A CA 1
ATOM 895 C C . SER A 1 110 ? 17.577 4.679 -1.152 1.00 95.62 110 SER A C 1
ATOM 897 O O . SER A 1 110 ? 16.446 4.285 -0.844 1.00 95.62 110 SER A O 1
ATOM 899 N N . LEU A 1 111 ? 18.576 3.830 -1.415 1.00 95.62 111 LEU A N 1
ATOM 900 C CA . LEU A 1 111 ? 18.400 2.379 -1.298 1.00 95.62 111 LEU A CA 1
ATOM 901 C C . LEU A 1 111 ? 18.114 1.988 0.158 1.00 95.62 111 LEU A C 1
ATOM 903 O O . LEU A 1 111 ? 17.295 1.113 0.417 1.00 95.62 111 LEU A O 1
ATOM 907 N N . ARG A 1 112 ? 18.735 2.677 1.121 1.00 95.81 112 ARG A N 1
ATOM 908 C CA . ARG A 1 112 ? 18.470 2.483 2.549 1.00 95.81 112 ARG A CA 1
ATOM 909 C C . ARG A 1 112 ? 17.013 2.784 2.907 1.00 95.81 112 ARG A C 1
ATOM 911 O O . ARG A 1 112 ? 16.396 1.962 3.580 1.00 95.81 112 ARG A O 1
ATOM 918 N N . ASP A 1 113 ? 16.460 3.906 2.441 1.00 96.12 113 ASP A N 1
ATOM 919 C CA . ASP A 1 113 ? 15.054 4.264 2.681 1.00 96.12 113 ASP A CA 1
ATOM 920 C C . ASP A 1 113 ? 14.108 3.268 2.007 1.00 96.12 113 ASP A C 1
ATOM 922 O O . ASP A 1 113 ? 13.141 2.835 2.632 1.00 96.12 113 ASP A O 1
ATOM 926 N N . ALA A 1 114 ? 14.420 2.842 0.778 1.00 96.88 114 ALA A N 1
ATOM 927 C CA . ALA A 1 114 ? 13.632 1.837 0.071 1.00 96.88 114 ALA A CA 1
ATOM 928 C C . ALA A 1 114 ? 13.538 0.541 0.890 1.00 96.88 114 ALA A C 1
ATOM 930 O O . ALA A 1 114 ? 12.450 0.015 1.087 1.00 96.88 114 ALA A O 1
ATOM 931 N N . PHE A 1 115 ? 14.643 0.049 1.458 1.00 96.94 115 PHE A N 1
ATOM 932 C CA . PHE A 1 115 ? 14.600 -1.104 2.366 1.00 96.94 115 PHE A CA 1
ATOM 933 C C . PHE A 1 115 ? 13.852 -0.797 3.666 1.00 96.94 115 PHE A C 1
ATOM 935 O O . PHE A 1 115 ? 13.076 -1.625 4.137 1.00 96.94 115 PHE A O 1
ATOM 942 N N . LYS A 1 116 ? 14.084 0.374 4.262 1.00 96.06 116 LYS A N 1
ATOM 943 C CA . LYS A 1 116 ? 13.546 0.706 5.582 1.00 96.06 116 LYS A CA 1
ATOM 944 C C . LYS A 1 116 ? 12.026 0.827 5.600 1.00 96.06 116 LYS A C 1
ATOM 946 O O . LYS A 1 116 ? 11.388 0.354 6.538 1.00 96.06 116 LYS A O 1
ATOM 951 N N . TYR A 1 117 ? 11.469 1.458 4.574 1.00 96.44 117 TYR A N 1
ATOM 952 C CA . TYR A 1 117 ? 10.054 1.813 4.520 1.00 96.44 117 TYR A CA 1
ATOM 953 C C . TYR A 1 117 ? 9.217 0.864 3.660 1.00 96.44 117 TYR A C 1
ATOM 955 O O . TYR A 1 117 ? 8.007 1.038 3.575 1.00 96.44 117 TYR A O 1
ATOM 963 N N . SER A 1 118 ? 9.821 -0.168 3.070 1.00 96.81 118 SER A N 1
ATOM 964 C CA . SER A 1 118 ? 9.066 -1.226 2.396 1.00 96.81 118 SER A CA 1
ATOM 965 C C . SER A 1 118 ? 8.510 -2.226 3.391 1.00 96.81 118 SER A C 1
ATOM 967 O O . SER A 1 118 ? 9.255 -2.819 4.172 1.00 96.81 118 SER A O 1
ATOM 969 N N . GLU A 1 119 ? 7.210 -2.479 3.304 1.00 95.31 119 GLU A N 1
ATOM 970 C CA . GLU A 1 119 ? 6.477 -3.373 4.204 1.00 95.31 119 GLU A CA 1
ATOM 971 C C . GLU A 1 119 ? 7.100 -4.763 4.308 1.00 95.31 119 GLU A C 1
ATOM 973 O O . GLU A 1 119 ? 7.276 -5.293 5.407 1.00 95.31 119 GLU A O 1
ATOM 978 N N . TYR A 1 120 ? 7.493 -5.333 3.163 1.00 95.44 120 TYR A N 1
ATOM 979 C CA . TYR A 1 120 ? 8.115 -6.650 3.091 1.00 95.44 120 TYR A CA 1
ATOM 980 C C . TYR A 1 120 ? 9.354 -6.741 3.982 1.00 95.44 120 TYR A C 1
ATOM 982 O O . TYR A 1 120 ? 9.446 -7.596 4.865 1.00 95.44 120 TYR A O 1
ATOM 990 N N . VAL A 1 121 ? 10.300 -5.831 3.764 1.00 96.75 121 VAL A N 1
ATOM 991 C CA . VAL A 1 121 ? 11.583 -5.814 4.465 1.00 96.75 121 VAL A CA 1
ATOM 992 C C . VAL A 1 121 ? 11.384 -5.434 5.928 1.00 96.75 121 VAL A C 1
ATOM 994 O O . VAL A 1 121 ? 11.943 -6.085 6.815 1.00 96.75 121 VAL A O 1
ATOM 997 N N . ALA A 1 122 ? 10.550 -4.427 6.191 1.00 96.75 122 ALA A N 1
ATOM 998 C CA . ALA A 1 122 ? 10.242 -3.975 7.536 1.00 96.75 122 ALA A CA 1
ATOM 999 C C . ALA A 1 122 ? 9.676 -5.103 8.404 1.00 96.75 122 ALA A C 1
ATOM 1001 O O . ALA A 1 122 ? 10.165 -5.311 9.516 1.00 96.75 122 ALA A O 1
ATOM 1002 N N . ALA A 1 123 ? 8.717 -5.873 7.880 1.00 95.25 123 ALA A N 1
ATOM 1003 C CA . ALA A 1 123 ? 8.125 -7.020 8.561 1.00 95.25 123 ALA A CA 1
ATOM 1004 C C . ALA A 1 123 ? 9.131 -8.155 8.801 1.00 95.25 123 ALA A C 1
ATOM 1006 O O . ALA A 1 123 ? 9.179 -8.711 9.899 1.00 95.25 123 ALA A O 1
ATOM 1007 N N . LYS A 1 124 ? 9.949 -8.498 7.795 1.00 94.88 124 LYS A N 1
ATOM 1008 C CA . LYS A 1 124 ? 10.921 -9.602 7.881 1.00 94.88 124 LYS A CA 1
ATOM 1009 C C . LYS A 1 124 ? 12.064 -9.308 8.850 1.00 94.88 124 LYS A C 1
ATOM 1011 O O . LYS A 1 124 ? 12.478 -10.187 9.606 1.00 94.88 124 LYS A O 1
ATOM 1016 N N . LEU A 1 125 ? 12.565 -8.075 8.856 1.00 95.94 125 LEU A N 1
ATOM 1017 C CA . LEU A 1 125 ? 13.689 -7.682 9.708 1.00 95.94 125 LEU A CA 1
ATOM 1018 C C . LEU A 1 125 ? 13.253 -7.136 11.074 1.00 95.94 125 LEU A C 1
ATOM 1020 O O . LEU A 1 125 ? 14.067 -7.118 11.999 1.00 95.94 125 LEU A O 1
ATOM 1024 N N . GLY A 1 126 ? 11.989 -6.732 11.224 1.00 95.38 126 GLY A N 1
ATOM 1025 C CA . GLY A 1 126 ? 11.478 -6.085 12.430 1.00 95.38 126 GLY A CA 1
ATOM 1026 C C . GLY A 1 126 ? 12.068 -4.689 12.620 1.00 95.38 126 GLY A C 1
ATOM 1027 O O . GLY A 1 126 ? 12.606 -4.392 13.688 1.00 95.38 126 GLY A O 1
ATOM 1028 N N . LEU A 1 127 ? 12.019 -3.853 11.575 1.00 96.06 127 LEU A N 1
ATOM 1029 C CA . LEU A 1 127 ? 12.748 -2.573 11.502 1.00 96.06 127 LEU A CA 1
ATOM 1030 C C . LEU A 1 127 ? 12.270 -1.482 12.468 1.00 96.06 127 LEU A C 1
ATOM 1032 O O . LEU A 1 127 ? 12.946 -0.473 12.630 1.00 96.06 127 LEU A O 1
ATOM 1036 N N . TRP A 1 128 ? 11.160 -1.700 13.168 1.00 94.19 128 TRP A N 1
ATOM 1037 C CA . TRP A 1 128 ? 10.733 -0.851 14.284 1.00 94.19 128 TRP A CA 1
ATOM 1038 C C . TRP A 1 128 ? 11.558 -1.074 15.562 1.00 94.19 128 TRP A C 1
ATOM 1040 O O . TRP A 1 128 ? 11.358 -0.381 16.549 1.00 94.19 128 TRP A O 1
ATOM 1050 N N . ARG A 1 129 ? 12.483 -2.044 15.589 1.00 93.12 129 ARG A N 1
ATOM 1051 C CA . ARG A 1 129 ? 13.357 -2.333 16.740 1.00 93.12 129 ARG A CA 1
ATOM 1052 C C . ARG A 1 129 ? 14.813 -2.022 16.412 1.00 93.12 129 ARG A C 1
ATOM 1054 O O . ARG A 1 129 ? 15.260 -2.263 15.293 1.00 93.12 129 ARG A O 1
ATOM 1061 N N . MET A 1 130 ? 15.600 -1.663 17.431 1.00 90.94 130 MET A N 1
ATOM 1062 C CA . MET A 1 130 ? 17.056 -1.469 17.298 1.00 90.94 130 MET A CA 1
ATOM 1063 C C . MET A 1 130 ? 17.766 -2.695 16.701 1.00 90.94 130 MET A C 1
ATOM 1065 O O . MET A 1 130 ? 18.622 -2.563 15.829 1.00 90.94 130 MET A O 1
ATOM 1069 N N . ASN A 1 131 ? 17.352 -3.903 17.100 1.00 94.19 131 ASN A N 1
ATOM 1070 C CA . ASN A 1 131 ? 17.892 -5.148 16.544 1.00 94.19 131 ASN A CA 1
ATOM 1071 C C . ASN A 1 131 ? 17.574 -5.313 15.048 1.00 94.19 131 ASN A C 1
ATOM 1073 O O . ASN A 1 131 ? 18.366 -5.908 14.321 1.00 94.19 131 ASN A O 1
ATOM 1077 N N . GLY A 1 132 ? 16.430 -4.806 14.581 1.00 94.75 132 GLY A N 1
ATOM 1078 C CA . GLY A 1 132 ? 16.064 -4.826 13.165 1.00 94.75 132 GLY A CA 1
ATOM 1079 C C . GLY A 1 132 ? 16.942 -3.891 12.339 1.00 94.75 132 GLY A C 1
ATOM 1080 O O . GLY A 1 132 ? 17.485 -4.305 11.317 1.00 94.75 132 GLY A O 1
ATOM 1081 N N . GLU A 1 133 ? 17.173 -2.667 12.819 1.00 94.19 133 GLU A N 1
ATOM 1082 C CA . GLU A 1 133 ? 18.083 -1.714 12.167 1.00 94.19 133 GLU A CA 1
ATOM 1083 C C . GLU A 1 133 ? 19.523 -2.272 12.097 1.00 94.19 133 GLU A C 1
ATOM 1085 O O . GLU A 1 133 ? 20.192 -2.167 11.068 1.00 94.19 133 GLU A O 1
ATOM 1090 N N . ALA A 1 134 ? 19.988 -2.958 13.150 1.00 96.56 134 ALA A N 1
ATOM 1091 C CA . ALA A 1 134 ? 21.281 -3.647 13.148 1.00 96.56 134 ALA A CA 1
ATOM 1092 C C . ALA A 1 134 ? 21.357 -4.780 12.103 1.00 96.56 134 ALA A C 1
ATOM 1094 O O . ALA A 1 134 ? 22.376 -4.921 11.418 1.00 96.56 134 ALA A O 1
ATOM 1095 N N . LYS A 1 135 ? 20.279 -5.560 11.923 1.00 97.00 135 LYS A N 1
ATOM 1096 C CA . LYS A 1 135 ? 20.186 -6.562 10.846 1.00 97.00 135 LYS A CA 1
ATOM 1097 C C . LYS A 1 135 ? 20.256 -5.912 9.467 1.00 97.00 135 LYS A C 1
ATOM 1099 O O . LYS A 1 135 ? 20.991 -6.408 8.620 1.00 97.00 135 LYS A O 1
ATOM 1104 N N . LEU A 1 136 ? 19.560 -4.794 9.252 1.00 96.56 136 LEU A N 1
ATOM 1105 C CA . LEU A 1 136 ? 19.611 -4.070 7.979 1.00 96.56 136 LEU A CA 1
ATOM 1106 C C . LEU A 1 136 ? 21.026 -3.558 7.671 1.00 96.56 136 LEU A C 1
ATOM 1108 O O . LEU A 1 136 ? 21.523 -3.744 6.563 1.00 96.56 136 LEU A O 1
ATOM 1112 N N . ASN A 1 137 ? 21.713 -2.986 8.664 1.00 96.44 137 ASN A N 1
ATOM 1113 C CA . ASN A 1 137 ? 23.112 -2.571 8.520 1.00 96.44 137 ASN A CA 1
ATOM 1114 C C . ASN A 1 137 ? 24.027 -3.759 8.183 1.00 96.44 137 ASN A C 1
ATOM 1116 O O . ASN A 1 137 ? 24.902 -3.647 7.326 1.00 96.44 137 ASN A O 1
ATOM 1120 N N . THR A 1 138 ? 23.797 -4.910 8.820 1.00 97.19 138 THR A N 1
ATOM 1121 C CA . THR A 1 138 ? 24.550 -6.145 8.557 1.00 97.19 138 THR A CA 1
ATOM 1122 C C . THR A 1 138 ? 24.303 -6.654 7.135 1.00 97.19 138 THR A C 1
ATOM 1124 O O . THR A 1 138 ? 25.245 -7.082 6.473 1.00 97.19 138 THR A O 1
ATOM 1127 N N . LEU A 1 139 ? 23.066 -6.570 6.635 1.00 96.81 139 LEU A N 1
ATOM 1128 C CA . LEU A 1 139 ? 22.719 -6.931 5.260 1.00 96.81 139 LEU A CA 1
ATOM 1129 C C . LEU A 1 139 ? 23.471 -6.053 4.250 1.00 96.81 139 LEU A C 1
ATOM 1131 O O . LEU A 1 139 ? 24.132 -6.587 3.363 1.00 96.81 139 LEU A O 1
ATOM 1135 N N . PHE A 1 140 ? 23.457 -4.727 4.418 1.00 96.81 140 PHE A N 1
ATOM 1136 C CA . PHE A 1 140 ? 24.233 -3.825 3.555 1.00 96.81 140 PHE A CA 1
ATOM 1137 C C . PHE A 1 140 ? 25.739 -4.108 3.614 1.00 96.81 140 PHE A C 1
ATOM 1139 O O . PHE A 1 140 ? 26.391 -4.150 2.570 1.00 96.81 140 PHE A O 1
ATOM 1146 N N . ALA A 1 141 ? 26.278 -4.387 4.806 1.00 96.31 141 ALA A N 1
ATOM 1147 C CA . ALA A 1 141 ? 27.679 -4.762 4.970 1.00 96.31 141 ALA A CA 1
ATOM 1148 C C . ALA A 1 141 ? 28.021 -6.067 4.227 1.00 96.31 141 ALA A C 1
ATOM 1150 O O . ALA A 1 141 ? 29.046 -6.128 3.552 1.00 96.31 141 ALA A O 1
ATOM 1151 N N . LYS A 1 142 ? 27.146 -7.083 4.274 1.00 96.06 142 LYS A N 1
ATOM 1152 C CA . LYS A 1 142 ? 27.318 -8.334 3.513 1.00 96.06 142 LYS A CA 1
ATOM 1153 C C . LYS A 1 142 ? 27.256 -8.127 2.000 1.00 96.06 142 LYS A C 1
ATOM 1155 O O . LYS A 1 142 ? 28.003 -8.770 1.270 1.00 96.06 142 LYS A O 1
ATOM 1160 N N . MET A 1 143 ? 26.424 -7.197 1.534 1.00 95.50 143 MET A N 1
ATOM 1161 C CA . MET A 1 143 ? 26.394 -6.783 0.126 1.00 95.50 143 MET A CA 1
ATOM 1162 C C . MET A 1 143 ? 27.583 -5.872 -0.256 1.00 95.50 143 MET A C 1
ATOM 1164 O O . MET A 1 143 ? 27.747 -5.501 -1.420 1.00 95.50 143 MET A O 1
ATOM 1168 N N . GLY A 1 144 ? 28.435 -5.482 0.695 1.00 94.75 144 GLY A N 1
ATOM 1169 C CA . GLY A 1 144 ? 29.553 -4.575 0.436 1.00 94.75 144 GLY A CA 1
ATOM 1170 C C . GLY A 1 144 ? 29.109 -3.179 -0.011 1.00 94.75 144 GLY A C 1
ATOM 1171 O O . GLY A 1 144 ? 29.827 -2.528 -0.763 1.00 94.75 144 GLY A O 1
ATOM 1172 N N . ILE A 1 145 ? 27.923 -2.731 0.414 1.00 95.44 145 ILE A N 1
ATOM 1173 C CA . ILE A 1 145 ? 27.400 -1.392 0.127 1.00 95.44 145 ILE A CA 1
ATOM 1174 C C . ILE A 1 145 ? 27.628 -0.531 1.368 1.00 95.44 145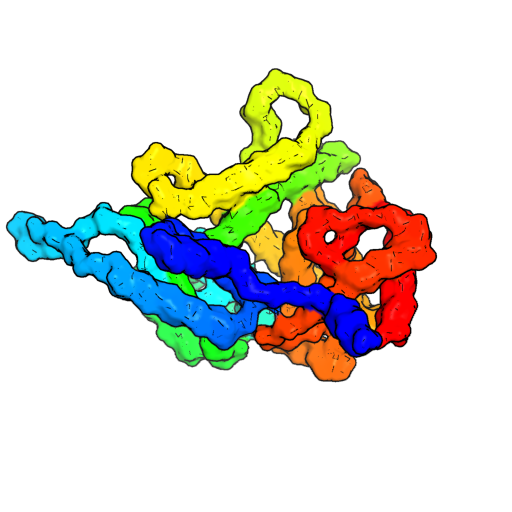 ILE A C 1
ATOM 1176 O O . ILE A 1 145 ? 27.141 -0.842 2.457 1.00 95.44 145 ILE A O 1
ATOM 1180 N N . SER A 1 146 ? 28.393 0.551 1.218 1.00 94.44 146 SER A N 1
ATOM 1181 C CA . SER A 1 146 ? 28.708 1.440 2.341 1.00 94.44 146 SER A CA 1
ATOM 1182 C C . SER A 1 146 ? 27.475 2.206 2.830 1.00 94.44 146 SER A C 1
ATOM 1184 O O . SER A 1 146 ? 26.540 2.450 2.068 1.00 94.44 146 SER A O 1
ATOM 1186 N N . LEU A 1 147 ? 27.497 2.673 4.085 1.00 93.50 147 LEU A N 1
ATOM 1187 C CA . LEU A 1 147 ? 26.429 3.522 4.624 1.00 93.50 147 LEU A CA 1
ATOM 1188 C C . LEU A 1 147 ? 26.207 4.761 3.748 1.00 93.50 147 LEU A C 1
ATOM 1190 O O . LEU A 1 147 ? 25.079 5.034 3.346 1.00 93.50 147 LEU A O 1
ATOM 1194 N N . LYS A 1 148 ? 27.295 5.458 3.396 1.00 94.19 148 LYS A N 1
ATOM 1195 C CA . LYS A 1 148 ? 27.269 6.646 2.535 1.00 94.19 148 LYS A CA 1
ATOM 1196 C C . LYS A 1 148 ? 26.599 6.353 1.191 1.00 94.19 148 LYS A C 1
ATOM 1198 O O . LYS A 1 148 ? 25.750 7.120 0.750 1.00 94.19 148 LYS A O 1
ATOM 1203 N N . GLU A 1 149 ? 26.951 5.232 0.569 1.00 93.62 149 GLU A N 1
ATOM 1204 C CA . GLU A 1 149 ? 26.397 4.830 -0.723 1.00 93.62 149 GLU A CA 1
ATOM 1205 C C . GLU A 1 149 ? 24.949 4.342 -0.626 1.00 93.62 149 GLU A C 1
ATOM 1207 O O . GLU A 1 149 ? 24.164 4.613 -1.522 1.00 93.62 149 GLU A O 1
ATOM 1212 N N . SER A 1 150 ? 24.554 3.683 0.463 1.00 94.56 150 SER A N 1
ATOM 1213 C CA . SER A 1 150 ? 23.159 3.275 0.671 1.00 94.56 150 SER A CA 1
ATOM 1214 C C . SER A 1 150 ? 22.223 4.461 0.945 1.00 94.56 150 SER A C 1
ATOM 1216 O O . SER A 1 150 ? 21.033 4.376 0.644 1.00 94.56 150 SER A O 1
ATOM 1218 N N . SER A 1 151 ? 22.756 5.554 1.504 1.00 94.88 151 SER A N 1
ATOM 1219 C CA . SER A 1 151 ? 21.989 6.729 1.936 1.00 94.88 151 SER A CA 1
ATOM 1220 C C . SER A 1 151 ? 21.826 7.809 0.862 1.00 94.88 151 SER A C 1
ATOM 1222 O O . SER A 1 151 ? 20.948 8.655 1.005 1.00 94.88 151 SER A O 1
ATOM 1224 N N . GLN A 1 152 ? 22.622 7.803 -0.211 1.00 94.00 152 GLN A N 1
ATOM 1225 C CA . GLN A 1 152 ? 22.391 8.698 -1.354 1.00 94.00 152 GLN A CA 1
ATOM 1226 C C . GLN A 1 152 ? 21.210 8.219 -2.205 1.00 94.00 152 GLN A C 1
ATOM 1228 O O . GLN A 1 152 ? 20.892 7.027 -2.234 1.00 94.00 152 GLN A O 1
ATOM 1233 N N . THR A 1 153 ? 20.576 9.142 -2.931 1.00 93.06 153 THR A N 1
ATOM 1234 C CA . THR A 1 153 ? 19.491 8.813 -3.864 1.00 93.06 153 THR A CA 1
ATOM 1235 C C . THR A 1 153 ? 19.957 7.783 -4.886 1.00 93.06 153 THR A C 1
ATOM 1237 O O . THR A 1 153 ? 21.050 7.898 -5.444 1.00 93.06 153 THR A O 1
ATOM 1240 N N . TYR A 1 154 ? 19.110 6.790 -5.160 1.00 92.38 154 TYR A N 1
ATOM 1241 C CA . TYR A 1 154 ? 19.421 5.676 -6.049 1.00 92.38 154 TYR A CA 1
ATOM 1242 C C . TYR A 1 154 ? 19.889 6.149 -7.429 1.00 92.38 154 TYR A C 1
ATOM 1244 O O . TYR A 1 154 ? 20.849 5.605 -7.964 1.00 92.38 154 TYR A O 1
ATOM 1252 N N . SER A 1 155 ? 19.301 7.212 -7.986 1.00 89.75 155 SER A N 1
ATOM 1253 C CA . SER A 1 155 ? 19.728 7.812 -9.260 1.00 89.75 155 SER A CA 1
ATOM 1254 C C . SER A 1 155 ? 21.206 8.227 -9.276 1.00 89.75 155 SER A C 1
ATOM 1256 O O . SER A 1 155 ? 21.874 7.999 -10.284 1.00 89.75 155 SER A O 1
ATOM 1258 N N . PHE A 1 156 ? 21.747 8.716 -8.159 1.00 90.19 156 PHE A N 1
ATOM 1259 C CA . PHE A 1 156 ? 23.147 9.135 -8.010 1.00 90.19 156 PHE A CA 1
ATOM 1260 C C . PHE A 1 156 ? 24.083 8.012 -7.539 1.00 90.19 156 PHE A C 1
ATOM 1262 O O . PHE A 1 156 ? 25.291 8.214 -7.436 1.00 90.19 156 PHE A O 1
ATOM 1269 N N . MET A 1 157 ? 23.548 6.816 -7.274 1.00 91.50 157 MET A N 1
ATOM 1270 C CA . MET A 1 157 ? 24.349 5.662 -6.876 1.00 91.50 157 MET A CA 1
ATOM 1271 C C . MET A 1 157 ? 25.258 5.175 -8.005 1.00 91.50 157 MET A C 1
ATOM 1273 O O . MET A 1 157 ? 24.901 5.268 -9.188 1.00 91.50 157 MET A O 1
ATOM 1277 N N . SER A 1 158 ? 26.425 4.633 -7.635 1.00 91.81 158 SER A N 1
ATOM 1278 C CA . SER A 1 158 ? 27.388 4.111 -8.599 1.00 91.81 158 SER A CA 1
ATOM 1279 C C . SER A 1 158 ? 26.752 3.031 -9.479 1.00 91.81 158 SER A C 1
ATOM 1281 O O . SER A 1 158 ? 25.969 2.195 -9.021 1.00 91.81 158 SER A O 1
ATOM 1283 N N . ILE A 1 159 ? 27.102 3.041 -10.766 1.00 89.00 159 ILE A N 1
ATOM 1284 C CA . ILE A 1 159 ? 26.616 2.053 -11.741 1.00 89.00 159 ILE A CA 1
ATOM 1285 C C . ILE A 1 159 ? 26.993 0.633 -11.294 1.00 89.00 159 ILE A C 1
ATOM 1287 O O . ILE A 1 159 ? 26.181 -0.281 -11.399 1.00 89.00 159 ILE A O 1
ATOM 1291 N N . LYS A 1 160 ? 28.185 0.473 -10.703 1.00 91.56 160 LYS A N 1
ATOM 1292 C CA . LYS A 1 160 ? 28.648 -0.792 -10.124 1.00 91.56 160 LYS A CA 1
ATOM 1293 C C . LYS A 1 160 ? 27.652 -1.347 -9.104 1.00 91.56 160 LYS A C 1
ATOM 1295 O O . LYS A 1 160 ? 27.223 -2.487 -9.241 1.00 91.56 160 LYS A O 1
ATOM 1300 N N . VAL A 1 161 ? 27.243 -0.549 -8.114 1.00 90.88 161 VAL A N 1
ATOM 1301 C CA . VAL A 1 161 ? 26.282 -1.027 -7.112 1.00 90.88 161 VAL A CA 1
ATOM 1302 C C . VAL A 1 161 ? 24.921 -1.306 -7.733 1.00 90.88 161 VAL A C 1
ATOM 1304 O O . VAL A 1 161 ? 24.337 -2.331 -7.404 1.00 90.88 161 VAL A O 1
ATOM 1307 N N . LYS A 1 162 ? 24.445 -0.475 -8.669 1.00 90.69 162 LYS A N 1
ATOM 1308 C CA . LYS A 1 162 ? 23.169 -0.704 -9.373 1.00 90.69 162 LYS A CA 1
ATOM 1309 C C . LYS A 1 162 ? 23.119 -2.033 -10.131 1.00 90.69 162 LYS A C 1
ATOM 1311 O O . LYS A 1 162 ? 22.051 -2.629 -10.175 1.00 90.69 162 LYS A O 1
ATOM 1316 N N . HIS A 1 163 ? 24.237 -2.485 -10.697 1.00 88.25 163 HIS A N 1
ATOM 1317 C CA . HIS A 1 163 ? 24.316 -3.789 -11.359 1.00 88.25 163 HIS A CA 1
ATOM 1318 C C . HIS A 1 163 ? 24.484 -4.946 -10.373 1.00 88.25 163 HIS A C 1
ATOM 1320 O O . HIS A 1 163 ? 23.873 -5.987 -10.554 1.00 88.25 163 HIS A O 1
ATOM 1326 N N . GLU A 1 164 ? 25.294 -4.776 -9.327 1.00 91.69 164 GLU A N 1
ATOM 1327 C CA . GLU A 1 164 ? 25.651 -5.886 -8.436 1.00 91.69 164 GLU A CA 1
ATOM 1328 C C . GLU A 1 164 ? 24.640 -6.138 -7.307 1.00 91.69 164 GLU A C 1
ATOM 1330 O O . GLU A 1 164 ? 24.621 -7.229 -6.738 1.00 91.69 164 GLU A O 1
ATOM 1335 N N . TRP A 1 165 ? 23.849 -5.142 -6.887 1.00 91.06 165 TRP A N 1
ATOM 1336 C CA . TRP A 1 165 ? 23.032 -5.291 -5.675 1.00 91.06 165 TRP A CA 1
ATOM 1337 C C . TRP A 1 165 ? 21.913 -6.333 -5.831 1.00 91.06 165 TRP A C 1
ATOM 1339 O O . TRP A 1 165 ? 21.581 -6.980 -4.840 1.00 91.06 165 TRP A O 1
ATOM 1349 N N . GLU A 1 166 ? 21.372 -6.526 -7.041 1.00 90.06 166 GLU A N 1
ATOM 1350 C CA . GLU A 1 166 ? 20.324 -7.522 -7.341 1.00 90.06 166 GLU A CA 1
ATOM 1351 C C . GLU A 1 166 ? 20.868 -8.960 -7.215 1.00 90.06 166 GLU A C 1
ATOM 1353 O O . GLU A 1 166 ? 20.248 -9.826 -6.589 1.00 90.06 166 GLU A O 1
ATOM 1358 N N . ASP A 1 167 ? 22.096 -9.198 -7.678 1.00 91.50 167 ASP A N 1
ATOM 1359 C CA . ASP A 1 167 ? 22.781 -10.482 -7.485 1.00 91.50 167 ASP A CA 1
ATOM 1360 C C . ASP A 1 167 ? 23.099 -10.719 -6.004 1.00 91.50 167 ASP A C 1
ATOM 1362 O O . ASP A 1 167 ? 22.883 -11.800 -5.449 1.00 91.50 167 ASP A O 1
ATOM 1366 N N . LYS A 1 168 ? 23.578 -9.678 -5.316 1.00 94.06 168 LYS A N 1
ATOM 1367 C CA . LYS A 1 168 ? 23.956 -9.769 -3.902 1.00 94.06 168 LYS A CA 1
ATOM 1368 C C . LYS A 1 168 ? 22.755 -9.956 -2.984 1.00 94.06 168 LYS A C 1
ATOM 1370 O O . LYS A 1 168 ? 22.871 -10.673 -1.989 1.00 94.06 168 LYS A O 1
ATOM 1375 N N . ILE A 1 169 ? 21.610 -9.343 -3.285 1.00 93.69 169 ILE A N 1
ATOM 1376 C CA . ILE A 1 169 ? 20.398 -9.570 -2.494 1.00 93.69 169 ILE A CA 1
ATOM 1377 C C . ILE A 1 169 ? 19.857 -10.981 -2.716 1.00 93.69 169 ILE A C 1
ATOM 1379 O O . ILE A 1 169 ? 19.406 -11.598 -1.755 1.00 93.69 169 ILE A O 1
ATOM 1383 N N . SER A 1 170 ? 19.998 -11.532 -3.923 1.00 91.94 170 SER A N 1
ATOM 1384 C CA . SER A 1 170 ? 19.675 -12.935 -4.207 1.00 91.94 170 SER A CA 1
ATOM 1385 C C . SER A 1 170 ? 20.589 -13.893 -3.431 1.00 91.94 170 SER A C 1
ATOM 1387 O O . SER A 1 170 ? 20.127 -14.887 -2.875 1.00 91.94 170 SER A O 1
ATOM 1389 N N . GLN A 1 171 ? 21.877 -13.557 -3.303 1.00 93.25 171 GLN A N 1
ATOM 1390 C CA . GLN A 1 171 ? 22.846 -14.343 -2.534 1.00 93.25 171 GLN A CA 1
ATOM 1391 C C . GLN A 1 171 ? 22.581 -14.315 -1.020 1.00 93.25 171 GLN A C 1
ATOM 1393 O O . GLN A 1 171 ? 22.655 -15.349 -0.355 1.00 93.25 171 GLN A O 1
ATOM 1398 N N . TRP A 1 172 ? 22.326 -13.133 -0.448 1.00 94.75 172 TRP A N 1
ATOM 1399 C CA . TRP A 1 172 ? 22.279 -12.954 1.008 1.00 94.75 172 TRP A CA 1
ATOM 1400 C C . TRP A 1 172 ? 20.868 -12.894 1.592 1.00 94.75 172 TRP A C 1
ATOM 1402 O O . TRP A 1 172 ? 20.705 -13.184 2.776 1.00 94.75 172 TRP A O 1
ATOM 1412 N N . GLY A 1 173 ? 19.850 -12.541 0.806 1.00 93.75 173 GLY A N 1
ATOM 1413 C CA . GLY A 1 173 ? 18.490 -12.264 1.281 1.00 93.75 173 GLY A CA 1
ATOM 1414 C C . GLY A 1 173 ? 17.862 -13.422 2.056 1.00 93.75 173 GLY A C 1
ATOM 1415 O O . GLY A 1 173 ? 17.235 -13.199 3.094 1.00 93.75 173 GLY A O 1
ATOM 1416 N N . THR A 1 174 ? 18.115 -14.663 1.635 1.00 93.62 174 THR A N 1
ATOM 1417 C CA . THR A 1 174 ? 17.629 -15.881 2.311 1.00 93.62 174 THR A CA 1
ATOM 1418 C C . THR A 1 174 ? 18.127 -15.989 3.754 1.00 93.62 174 THR A C 1
ATOM 1420 O O . THR A 1 174 ? 17.364 -16.343 4.651 1.00 93.62 174 THR A O 1
ATOM 1423 N N . THR A 1 175 ? 19.370 -15.568 4.025 1.00 95.00 175 THR A N 1
ATOM 1424 C CA . THR A 1 175 ? 19.948 -15.525 5.386 1.00 95.00 175 THR A CA 1
ATOM 1425 C C . THR A 1 175 ? 19.196 -14.549 6.298 1.00 95.00 175 THR A C 1
ATOM 1427 O O . THR A 1 175 ? 19.203 -14.691 7.520 1.00 95.00 175 THR A O 1
ATOM 1430 N N . PHE A 1 176 ? 18.526 -13.558 5.711 1.00 94.56 176 PHE A N 1
ATOM 1431 C CA . PHE A 1 176 ? 17.744 -12.540 6.406 1.00 94.56 176 PHE A CA 1
ATOM 1432 C C . PHE A 1 176 ? 16.229 -12.811 6.361 1.00 94.56 176 PHE A C 1
ATOM 1434 O O . PHE A 1 176 ? 15.441 -11.974 6.802 1.00 94.56 176 PHE A O 1
ATOM 1441 N N . GLY A 1 177 ? 15.812 -13.988 5.880 1.00 91.75 177 GLY A N 1
ATOM 1442 C CA . GLY A 1 177 ? 14.411 -14.412 5.848 1.00 91.75 177 GLY A CA 1
ATOM 1443 C C . GLY A 1 177 ? 13.614 -13.905 4.644 1.00 91.75 177 GLY A C 1
ATOM 1444 O O . GLY A 1 177 ? 12.379 -13.995 4.660 1.00 91.75 177 GLY A O 1
ATOM 1445 N N . PHE A 1 178 ? 14.288 -13.367 3.622 1.00 94.31 178 PHE A N 1
ATOM 1446 C CA . PHE A 1 178 ? 13.650 -13.043 2.348 1.00 94.31 178 PHE A CA 1
ATOM 1447 C C . PHE A 1 178 ? 13.401 -14.338 1.574 1.00 94.31 178 PHE A C 1
ATOM 1449 O O . PHE A 1 178 ? 14.180 -15.287 1.657 1.00 94.31 178 PHE A O 1
ATOM 1456 N N . CYS A 1 179 ? 12.279 -14.379 0.874 1.00 88.75 179 CYS A N 1
ATOM 1457 C CA . CYS A 1 179 ? 11.812 -15.513 0.092 1.00 88.75 179 CYS A CA 1
ATOM 1458 C C . CYS A 1 179 ? 11.922 -15.186 -1.401 1.00 88.75 179 CYS A C 1
ATOM 1460 O O . CYS A 1 179 ? 12.116 -14.028 -1.775 1.00 88.75 179 CYS A O 1
ATOM 1462 N N . ASP A 1 180 ? 11.739 -16.198 -2.245 1.00 84.44 180 ASP A N 1
ATOM 1463 C CA . ASP A 1 180 ? 11.831 -16.068 -3.707 1.00 84.44 180 ASP A CA 1
ATOM 1464 C C . ASP A 1 180 ? 10.799 -15.081 -4.286 1.00 84.44 180 ASP A C 1
ATOM 1466 O O . ASP A 1 180 ? 10.981 -14.550 -5.375 1.00 84.44 180 ASP A O 1
ATOM 1470 N N . ASP A 1 181 ? 9.740 -14.773 -3.527 1.00 86.00 181 ASP A N 1
ATOM 1471 C CA . ASP A 1 181 ? 8.727 -13.774 -3.877 1.00 86.00 181 ASP A CA 1
ATOM 1472 C C . ASP A 1 181 ? 9.182 -12.316 -3.694 1.00 86.00 181 ASP A C 1
ATOM 1474 O O . ASP A 1 181 ? 8.400 -11.395 -3.952 1.00 86.00 181 ASP A O 1
ATOM 1478 N N . PHE A 1 182 ? 10.422 -12.084 -3.245 1.00 92.88 182 PHE A N 1
ATOM 1479 C CA . PHE A 1 182 ? 11.002 -10.746 -3.132 1.00 92.88 182 PHE A CA 1
ATOM 1480 C C . PHE A 1 182 ? 11.091 -10.036 -4.487 1.00 92.88 182 PHE A C 1
ATOM 1482 O O . PHE A 1 182 ? 10.948 -8.813 -4.539 1.00 92.88 182 PHE A O 1
ATOM 1489 N N . THR A 1 183 ? 11.300 -10.793 -5.564 1.00 93.56 183 THR A N 1
ATOM 1490 C CA . THR A 1 183 ? 11.306 -10.314 -6.948 1.00 93.56 183 THR A CA 1
ATOM 1491 C C . THR A 1 183 ? 10.086 -10.834 -7.696 1.00 93.56 183 THR A C 1
ATOM 1493 O O . THR A 1 183 ? 9.683 -11.982 -7.509 1.00 93.56 183 THR A O 1
ATOM 1496 N N . TYR A 1 184 ? 9.483 -9.999 -8.535 1.00 94.44 184 TYR A N 1
ATOM 1497 C CA . TYR A 1 184 ? 8.339 -10.367 -9.360 1.00 94.44 184 TYR A CA 1
ATOM 1498 C C . TYR A 1 184 ? 8.347 -9.605 -10.688 1.00 94.44 184 TYR A C 1
ATOM 1500 O O . TYR A 1 184 ? 8.700 -8.428 -10.749 1.00 94.44 184 TYR A O 1
ATOM 1508 N N . GLY A 1 185 ? 7.887 -10.262 -11.753 1.00 96.38 185 GLY A N 1
ATOM 1509 C CA . GLY A 1 185 ? 7.753 -9.633 -13.064 1.00 96.38 185 GLY A CA 1
ATOM 1510 C C . GLY A 1 185 ? 6.748 -8.480 -13.046 1.00 96.38 185 GLY A C 1
ATOM 1511 O O . GLY A 1 185 ? 5.634 -8.622 -12.540 1.00 96.38 185 GLY A O 1
ATOM 1512 N N . SER A 1 186 ? 7.134 -7.351 -13.629 1.00 97.06 186 SER A N 1
ATOM 1513 C CA . SER A 1 186 ? 6.329 -6.135 -13.749 1.00 97.06 186 SER A CA 1
ATOM 1514 C C . SER A 1 186 ? 6.765 -5.346 -14.992 1.00 97.06 186 SER A C 1
ATOM 1516 O O . SER A 1 186 ? 7.408 -5.879 -15.900 1.00 97.06 186 SER A O 1
ATOM 1518 N N . PHE A 1 187 ? 6.398 -4.068 -15.060 1.00 96.25 187 PHE A N 1
ATOM 1519 C CA . PHE A 1 187 ? 6.777 -3.174 -16.144 1.00 96.25 187 PHE A CA 1
ATOM 1520 C C . PHE A 1 187 ? 7.262 -1.828 -15.624 1.00 96.25 187 PHE A C 1
ATOM 1522 O O . PHE A 1 187 ? 6.832 -1.342 -14.576 1.00 96.25 187 PHE A O 1
ATOM 1529 N N . GLN A 1 188 ? 8.106 -1.188 -16.423 1.00 93.44 188 GLN A N 1
ATOM 1530 C CA . GLN A 1 188 ? 8.438 0.218 -16.273 1.00 93.44 188 GLN A CA 1
ATOM 1531 C C . GLN A 1 188 ? 8.131 0.984 -17.551 1.00 93.44 188 GLN A C 1
ATOM 1533 O O . GLN A 1 188 ? 8.262 0.462 -18.659 1.00 93.44 188 GLN A O 1
ATOM 1538 N N . PHE A 1 189 ? 7.752 2.241 -17.373 1.00 90.06 189 PHE A N 1
ATOM 1539 C CA . PHE A 1 189 ? 7.599 3.203 -18.442 1.00 90.06 189 PHE A CA 1
ATOM 1540 C C . PHE A 1 189 ? 8.815 4.123 -18.473 1.00 90.06 189 PHE A C 1
ATOM 1542 O O . PHE A 1 189 ? 9.232 4.662 -17.443 1.00 90.06 189 PHE A O 1
ATOM 1549 N N . ARG A 1 190 ? 9.390 4.298 -19.664 1.00 85.69 190 ARG A N 1
ATOM 1550 C CA . ARG A 1 190 ? 10.478 5.241 -19.920 1.00 85.69 190 ARG A CA 1
ATOM 1551 C C . ARG A 1 190 ? 10.092 6.164 -21.057 1.00 85.69 190 ARG A C 1
ATOM 1553 O O . ARG A 1 190 ? 9.713 5.691 -22.127 1.00 85.69 190 ARG A O 1
ATOM 1560 N N . SER A 1 191 ? 10.248 7.464 -20.845 1.00 78.12 191 SER A N 1
ATOM 1561 C CA . SER A 1 191 ? 10.110 8.444 -21.913 1.00 78.12 191 SER A CA 1
ATOM 1562 C C . SER A 1 191 ? 11.241 9.467 -21.896 1.00 78.12 191 SER A C 1
ATOM 1564 O O . SER A 1 191 ? 11.469 10.191 -20.916 1.00 78.12 191 SER A O 1
ATOM 1566 N N . GLY A 1 192 ? 11.986 9.481 -23.005 1.00 68.75 192 GLY A N 1
ATOM 1567 C CA . GLY A 1 192 ? 13.214 10.253 -23.166 1.00 68.75 192 GLY A CA 1
ATOM 1568 C C . GLY A 1 192 ? 14.204 10.032 -22.018 1.00 68.75 192 GLY A C 1
ATOM 1569 O O . GLY A 1 192 ? 14.318 8.940 -21.465 1.00 68.75 192 GLY A O 1
ATOM 1570 N N . PHE A 1 193 ? 14.905 11.102 -21.643 1.00 61.94 193 PHE A N 1
ATOM 1571 C CA . PHE A 1 193 ? 15.819 11.128 -20.493 1.00 61.94 193 PHE A CA 1
ATOM 1572 C C . PHE A 1 193 ? 15.157 11.648 -19.205 1.00 61.94 193 PHE A C 1
ATOM 1574 O O . PHE A 1 193 ? 15.824 11.782 -18.183 1.00 61.94 193 PHE A O 1
ATOM 1581 N N . ASN A 1 194 ? 13.862 11.980 -19.252 1.00 65.75 194 ASN A N 1
ATOM 1582 C CA . ASN A 1 194 ? 13.219 12.828 -18.246 1.00 65.75 194 ASN A CA 1
ATOM 1583 C C . ASN A 1 194 ? 12.273 12.086 -17.303 1.00 65.75 194 ASN A C 1
ATOM 1585 O O . ASN A 1 194 ? 12.063 12.564 -16.189 1.00 65.75 194 ASN A O 1
ATOM 1589 N N . ILE A 1 195 ? 11.676 10.975 -17.744 1.00 76.88 195 ILE A N 1
ATOM 1590 C CA . ILE A 1 195 ? 10.666 10.245 -16.975 1.00 76.88 195 ILE A CA 1
ATOM 1591 C C . ILE A 1 195 ? 10.980 8.750 -17.032 1.00 76.88 195 ILE A C 1
ATOM 1593 O O . ILE A 1 195 ? 11.015 8.145 -18.104 1.00 76.88 195 ILE A O 1
ATOM 1597 N N . GLN A 1 196 ? 11.179 8.157 -15.857 1.00 87.31 196 GLN A N 1
ATOM 1598 C CA . GLN A 1 196 ? 11.249 6.715 -15.645 1.00 87.31 196 GLN A CA 1
ATOM 1599 C C . GLN A 1 196 ? 10.397 6.389 -14.423 1.00 87.31 196 GLN A C 1
ATOM 1601 O O . GLN A 1 196 ? 10.706 6.880 -13.344 1.00 87.31 196 GLN A O 1
ATOM 1606 N N . VAL A 1 197 ? 9.350 5.582 -14.585 1.00 91.44 197 VAL A N 1
ATOM 1607 C CA . VAL A 1 197 ? 8.427 5.222 -13.496 1.00 91.44 197 VAL A CA 1
ATOM 1608 C C . VAL A 1 197 ? 8.032 3.752 -13.650 1.00 91.44 197 VAL A C 1
ATOM 1610 O O . VAL A 1 197 ? 7.663 3.324 -14.746 1.00 91.44 197 VAL A O 1
ATOM 1613 N N . SER A 1 198 ? 8.137 2.951 -12.585 1.00 95.06 198 SER A N 1
ATOM 1614 C CA . SER A 1 198 ? 7.606 1.579 -12.603 1.00 95.06 198 SER A CA 1
ATOM 1615 C C . SER A 1 198 ? 6.080 1.581 -12.463 1.00 95.06 198 SER A C 1
ATOM 1617 O O . SER A 1 198 ? 5.499 2.532 -11.943 1.00 95.06 198 SER A O 1
ATOM 1619 N N . ALA A 1 199 ? 5.407 0.512 -12.893 1.00 96.75 199 ALA A N 1
ATOM 1620 C CA . ALA A 1 199 ? 3.961 0.389 -12.696 1.00 96.75 199 ALA A CA 1
ATOM 1621 C C . ALA A 1 199 ? 3.586 0.506 -11.206 1.00 96.75 199 ALA A C 1
ATOM 1623 O O . ALA A 1 199 ? 2.609 1.164 -10.861 1.00 96.75 199 ALA A O 1
ATOM 1624 N N . THR A 1 200 ? 4.411 -0.072 -10.329 1.00 96.62 200 THR A N 1
ATOM 1625 C CA . THR A 1 200 ? 4.275 -0.002 -8.870 1.00 96.62 200 THR A CA 1
ATOM 1626 C C . THR A 1 200 ? 4.426 1.428 -8.350 1.00 96.62 200 THR A C 1
ATOM 1628 O O . THR A 1 200 ? 3.580 1.892 -7.589 1.00 96.62 200 THR A O 1
ATOM 1631 N N . ASP A 1 201 ? 5.456 2.154 -8.797 1.00 95.94 201 ASP A N 1
ATOM 1632 C CA . ASP A 1 201 ? 5.671 3.551 -8.398 1.00 95.94 201 ASP A CA 1
ATOM 1633 C C . ASP A 1 201 ? 4.490 4.432 -8.831 1.00 95.94 201 ASP A C 1
ATOM 1635 O O . ASP A 1 201 ? 4.009 5.241 -8.040 1.00 95.94 201 ASP A O 1
ATOM 1639 N N . LEU A 1 202 ? 3.969 4.237 -10.050 1.00 95.62 202 LEU A N 1
ATOM 1640 C CA . LEU A 1 202 ? 2.825 5.004 -10.547 1.00 95.62 202 LEU A CA 1
ATOM 1641 C C . LEU A 1 202 ? 1.543 4.726 -9.756 1.00 95.62 202 LEU A C 1
ATOM 1643 O O . LEU A 1 202 ? 0.799 5.663 -9.483 1.00 95.62 202 LEU A O 1
ATOM 1647 N N . VAL A 1 203 ? 1.298 3.478 -9.336 1.00 96.94 203 VAL A N 1
ATOM 1648 C CA . VAL A 1 203 ? 0.170 3.167 -8.440 1.00 96.94 203 VAL A CA 1
ATOM 1649 C C . VAL A 1 203 ? 0.275 3.979 -7.152 1.00 96.94 203 VAL A C 1
ATOM 1651 O O . VAL A 1 203 ? -0.696 4.621 -6.755 1.00 96.94 203 VAL A O 1
ATOM 1654 N N . TYR A 1 204 ? 1.446 3.988 -6.512 1.00 95.94 204 TYR A N 1
ATOM 1655 C CA . TYR A 1 204 ? 1.620 4.732 -5.269 1.00 95.94 204 TYR A CA 1
ATOM 1656 C C . TYR A 1 204 ? 1.490 6.247 -5.461 1.00 95.94 204 TYR A C 1
ATOM 1658 O O . TYR A 1 204 ? 0.867 6.902 -4.628 1.00 95.94 204 TYR A O 1
ATOM 1666 N N . ILE A 1 205 ? 2.008 6.788 -6.568 1.00 95.06 205 ILE A N 1
ATOM 1667 C CA . ILE A 1 205 ? 1.855 8.201 -6.946 1.00 95.06 205 ILE A CA 1
ATOM 1668 C C . ILE A 1 205 ? 0.375 8.564 -7.084 1.00 95.06 205 ILE A C 1
ATOM 1670 O O . ILE A 1 205 ? -0.062 9.546 -6.491 1.00 95.06 205 ILE A O 1
ATOM 1674 N N . VAL A 1 206 ? -0.400 7.771 -7.830 1.00 95.31 206 VAL A N 1
ATOM 1675 C CA . VAL A 1 206 ? -1.832 8.017 -8.067 1.00 95.31 206 VAL A CA 1
ATOM 1676 C C . VAL A 1 206 ? -2.611 8.003 -6.754 1.00 95.31 206 VAL A C 1
ATOM 1678 O O . VAL A 1 206 ? -3.358 8.938 -6.485 1.00 95.31 206 VAL A O 1
ATOM 1681 N N . LEU A 1 207 ?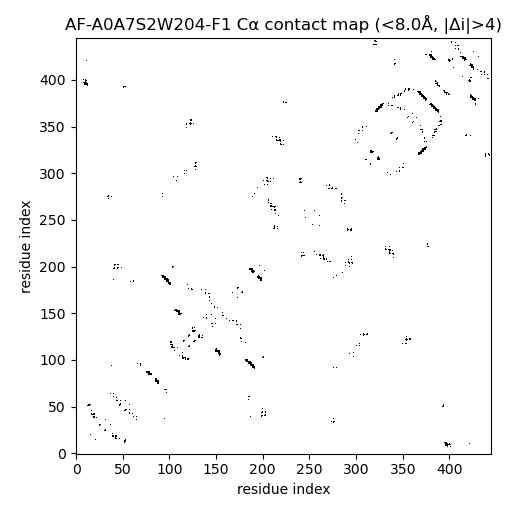 -2.403 6.989 -5.906 1.00 93.81 207 LEU A N 1
ATOM 1682 C CA . LEU A 1 207 ? -3.061 6.906 -4.594 1.00 93.81 207 LEU A CA 1
ATOM 1683 C C . LEU A 1 207 ? -2.708 8.099 -3.703 1.00 93.81 207 LEU A C 1
ATOM 1685 O O . LEU A 1 207 ? -3.575 8.697 -3.077 1.00 93.81 207 LEU A O 1
ATOM 1689 N N . SER A 1 208 ? -1.438 8.487 -3.706 1.00 92.25 208 SER A N 1
ATOM 1690 C CA . SER A 1 208 ? -0.952 9.614 -2.920 1.00 92.25 208 SER A CA 1
ATOM 1691 C C . SER A 1 208 ? -1.556 10.937 -3.418 1.00 92.25 208 SER A C 1
ATOM 1693 O O . SER A 1 208 ? -2.001 11.743 -2.608 1.00 92.25 208 SER A O 1
ATOM 1695 N N . LEU A 1 209 ? -1.655 11.166 -4.732 1.00 92.25 209 LEU A N 1
ATOM 1696 C CA . LEU A 1 209 ? -2.296 12.371 -5.280 1.00 92.25 209 LEU A CA 1
ATOM 1697 C C . LEU A 1 209 ? -3.797 12.440 -4.949 1.00 92.25 209 LEU A C 1
ATOM 1699 O O . LEU A 1 209 ? -4.278 13.519 -4.589 1.00 92.25 209 LEU A O 1
ATOM 1703 N N . LEU A 1 210 ? -4.501 11.300 -4.979 1.00 91.75 210 LEU A N 1
ATOM 1704 C CA . LEU A 1 210 ? -5.914 11.208 -4.583 1.00 91.75 210 LEU A CA 1
ATOM 1705 C C . LEU A 1 210 ? -6.137 11.655 -3.135 1.00 91.75 210 LEU A C 1
ATOM 1707 O O . LEU A 1 210 ? -7.098 12.367 -2.864 1.00 91.75 210 LEU A O 1
ATOM 1711 N N . ASP A 1 211 ? -5.235 11.287 -2.225 1.00 88.38 211 ASP A N 1
ATOM 1712 C CA . ASP A 1 211 ? -5.368 11.627 -0.807 1.00 88.38 211 ASP A CA 1
ATOM 1713 C C . ASP A 1 211 ? -4.764 13.004 -0.454 1.00 88.38 211 ASP A C 1
ATOM 1715 O O . ASP A 1 211 ? -5.133 13.606 0.558 1.00 88.38 211 ASP A O 1
ATOM 1719 N N . SER A 1 212 ? -3.840 13.527 -1.270 1.00 86.75 212 SER A N 1
ATOM 1720 C CA . SER A 1 212 ? -2.988 14.683 -0.936 1.00 86.75 212 SER A CA 1
ATOM 1721 C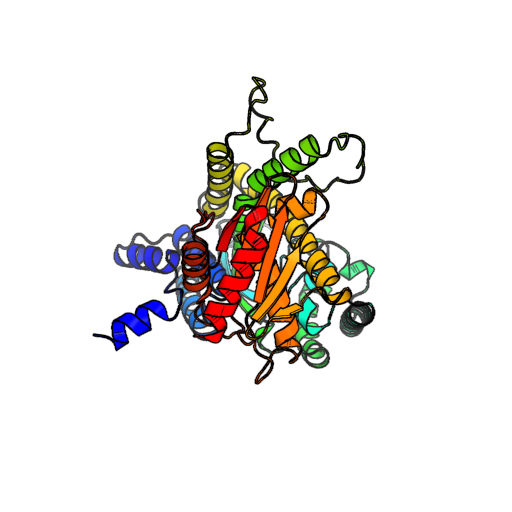 C . SER A 1 212 ? -3.743 15.932 -0.455 1.00 86.75 212 SER A C 1
ATOM 1723 O O . SER A 1 212 ? -3.516 16.387 0.670 1.00 86.75 212 SER A O 1
ATOM 1725 N N . LYS A 1 213 ? -4.666 16.486 -1.252 1.00 87.25 213 LYS A N 1
ATOM 1726 C CA . LYS A 1 213 ? -5.378 17.733 -0.916 1.00 87.25 213 LYS A CA 1
ATOM 1727 C C . LYS A 1 213 ? -6.351 17.531 0.246 1.00 87.25 213 LYS A C 1
ATOM 1729 O O . LYS A 1 213 ? -6.489 18.406 1.102 1.00 87.25 213 LYS A O 1
ATOM 1734 N N . CYS A 1 214 ? -6.969 16.354 0.342 1.00 84.50 214 CYS A N 1
ATOM 1735 C CA . CYS A 1 214 ? -7.867 16.011 1.442 1.00 84.50 214 CYS A CA 1
ATOM 1736 C C . CYS A 1 214 ? -7.117 15.865 2.777 1.00 84.50 214 CYS A C 1
ATOM 1738 O O . CYS A 1 214 ? -7.601 16.328 3.811 1.00 84.50 214 CYS A O 1
ATOM 1740 N N . ILE A 1 215 ? -5.923 15.260 2.776 1.00 88.06 215 ILE A N 1
ATOM 1741 C CA . ILE A 1 215 ? -5.055 15.188 3.963 1.00 88.06 215 ILE A CA 1
ATOM 1742 C C . ILE A 1 215 ? -4.634 16.592 4.401 1.00 88.06 215 ILE A C 1
ATOM 1744 O O . ILE A 1 215 ? -4.633 16.879 5.601 1.00 88.06 215 ILE A O 1
ATOM 1748 N N . TYR A 1 216 ? -4.321 17.478 3.452 1.00 84.81 216 TYR A N 1
ATOM 1749 C CA . TYR A 1 216 ? -3.942 18.859 3.751 1.00 84.81 216 TYR A CA 1
ATOM 1750 C C . TYR A 1 216 ? -5.096 19.602 4.429 1.00 84.81 216 TYR A C 1
ATOM 1752 O O . TYR A 1 216 ? -4.931 20.117 5.535 1.00 84.81 216 TYR A O 1
ATOM 1760 N N . ALA A 1 217 ? -6.284 19.573 3.815 1.00 83.62 217 ALA A N 1
ATOM 1761 C CA . ALA A 1 217 ? -7.484 20.216 4.344 1.00 83.62 217 ALA A CA 1
ATOM 1762 C C . ALA A 1 217 ? -7.833 19.713 5.757 1.00 83.62 217 ALA A C 1
ATOM 1764 O O . ALA A 1 217 ? -8.094 20.510 6.658 1.00 83.62 217 ALA A O 1
ATOM 1765 N N . ASN A 1 218 ? -7.769 18.395 5.982 1.00 83.75 218 ASN A N 1
ATOM 1766 C CA . ASN A 1 218 ? -7.998 17.811 7.305 1.00 83.75 218 ASN A CA 1
ATOM 1767 C C . ASN A 1 218 ? -6.948 18.265 8.326 1.00 83.75 218 ASN A C 1
ATOM 1769 O O . ASN A 1 218 ? -7.296 18.597 9.458 1.00 83.75 218 ASN A O 1
ATOM 1773 N N . THR A 1 219 ? -5.672 18.295 7.936 1.00 85.50 219 THR A N 1
ATOM 1774 C CA . THR A 1 219 ? -4.573 18.716 8.816 1.00 85.50 219 THR A CA 1
ATOM 1775 C C . THR A 1 219 ? -4.736 20.175 9.241 1.00 85.50 219 THR A C 1
ATOM 1777 O O . THR A 1 219 ? -4.602 20.471 10.428 1.00 85.50 219 THR A O 1
ATOM 1780 N N . MET A 1 220 ? -5.083 21.069 8.308 1.00 82.62 220 MET A N 1
ATOM 1781 C CA . MET A 1 220 ? -5.299 22.490 8.605 1.00 82.62 220 MET A CA 1
ATOM 1782 C C . MET A 1 220 ? -6.508 22.711 9.510 1.00 82.62 220 MET A C 1
ATOM 1784 O O . MET A 1 220 ? -6.374 23.359 10.545 1.00 82.62 220 MET A O 1
ATOM 1788 N N . LYS A 1 221 ? -7.636 22.048 9.229 1.00 82.81 221 LYS A N 1
ATOM 1789 C CA . LYS A 1 221 ? -8.820 22.084 10.100 1.00 82.81 221 LYS A CA 1
ATOM 1790 C C . LYS A 1 221 ? -8.507 21.654 11.541 1.00 82.81 221 LYS A C 1
ATOM 1792 O O . LYS A 1 221 ? -9.067 22.191 12.494 1.00 82.81 221 LYS A O 1
ATOM 1797 N N . ILE A 1 222 ? -7.615 20.675 11.719 1.00 83.06 222 ILE A N 1
ATOM 1798 C CA . ILE A 1 222 ? -7.186 20.219 13.049 1.00 83.06 222 ILE A CA 1
ATOM 1799 C C . ILE A 1 222 ? -6.262 21.240 13.726 1.00 83.06 222 ILE A C 1
ATOM 1801 O O . ILE A 1 222 ? -6.383 21.456 14.932 1.00 83.06 222 ILE A O 1
ATOM 1805 N N . ARG A 1 223 ? -5.349 21.871 12.975 1.00 82.88 223 ARG A N 1
ATOM 1806 C CA . ARG A 1 223 ? -4.440 22.908 13.496 1.00 82.88 223 ARG A CA 1
ATOM 1807 C C . ARG A 1 223 ? -5.196 24.144 13.977 1.00 82.88 223 ARG A C 1
ATOM 1809 O O . ARG A 1 223 ? -4.960 24.574 15.104 1.00 82.88 223 ARG A O 1
ATOM 1816 N N . GLU A 1 224 ? -6.130 24.642 13.166 1.00 82.44 224 GLU A N 1
ATOM 1817 C CA . GLU A 1 224 ? -6.973 25.803 13.482 1.00 82.44 224 GLU A CA 1
ATOM 1818 C C . GLU A 1 224 ? -7.741 25.597 14.794 1.00 82.44 224 GLU A C 1
ATOM 1820 O O . GLU A 1 224 ? -7.664 26.419 15.706 1.00 82.44 224 GLU A O 1
ATOM 1825 N N . ASN A 1 225 ? -8.403 24.446 14.942 1.00 79.31 225 ASN A N 1
ATOM 1826 C CA . ASN A 1 225 ? -9.172 24.133 16.148 1.00 79.31 225 ASN A CA 1
ATOM 1827 C C . ASN A 1 225 ? -8.302 23.949 17.402 1.00 79.31 225 ASN A C 1
ATOM 1829 O O . ASN A 1 225 ? -8.764 24.211 18.511 1.00 79.31 225 ASN A O 1
ATOM 1833 N N . ASN A 1 226 ? -7.043 23.531 17.247 1.00 77.56 226 ASN A N 1
ATOM 1834 C CA . ASN A 1 226 ? -6.117 23.364 18.368 1.00 77.56 226 ASN A CA 1
ATOM 1835 C C . ASN A 1 226 ? -5.382 24.661 18.755 1.00 77.56 226 ASN A C 1
ATOM 1837 O O . ASN A 1 226 ? -4.566 24.624 19.675 1.00 77.56 226 ASN A O 1
ATOM 1841 N N . SER A 1 227 ? -5.648 25.795 18.088 1.00 74.25 227 SER A N 1
ATOM 1842 C CA . SER A 1 227 ? -4.953 27.077 18.323 1.00 74.25 227 SER A CA 1
ATOM 1843 C C . SER A 1 227 ? -3.420 26.969 18.249 1.00 74.25 227 SER A C 1
ATOM 1845 O O . SER A 1 227 ? -2.700 27.696 18.934 1.00 74.25 227 SER A O 1
ATOM 1847 N N . ILE A 1 228 ? -2.905 26.035 17.444 1.00 64.62 228 ILE A N 1
ATOM 1848 C CA . ILE A 1 228 ? -1.464 25.866 17.236 1.00 64.62 228 ILE A CA 1
ATOM 1849 C C . ILE A 1 228 ? -1.027 26.946 16.239 1.00 64.62 228 ILE A C 1
ATOM 1851 O O . ILE A 1 228 ? -1.504 26.956 15.106 1.00 64.62 228 ILE A O 1
ATOM 1855 N N . SER A 1 229 ? -0.154 27.865 16.665 1.00 55.66 229 SER A N 1
ATOM 1856 C CA . SER A 1 229 ? 0.378 28.944 15.819 1.00 55.66 229 SER A CA 1
ATOM 1857 C C . SER A 1 229 ? 1.135 28.398 14.605 1.00 55.66 229 SER A C 1
ATOM 1859 O O . SER A 1 229 ? 1.885 27.429 14.742 1.00 55.66 229 SER A O 1
ATOM 1861 N N . GLU A 1 230 ? 1.015 29.071 13.456 1.00 53.12 230 GLU A N 1
ATOM 1862 C CA . GLU A 1 230 ? 1.743 28.745 12.213 1.00 53.12 230 GLU A CA 1
ATOM 1863 C C . GLU A 1 230 ? 3.273 28.708 12.401 1.00 53.12 230 GLU A C 1
ATOM 1865 O O . GLU A 1 230 ? 3.962 27.960 11.711 1.00 53.12 230 GLU A O 1
ATOM 1870 N N . ASP A 1 231 ? 3.794 29.436 13.393 1.00 43.78 231 ASP A N 1
ATOM 1871 C CA . ASP A 1 231 ? 5.228 29.595 13.663 1.00 43.78 231 ASP A CA 1
ATOM 1872 C C . ASP A 1 231 ? 5.884 28.436 14.446 1.00 43.78 231 ASP A C 1
ATOM 1874 O O . ASP A 1 231 ? 7.095 28.456 14.674 1.00 43.78 231 ASP A O 1
ATOM 1878 N N . ALA A 1 232 ? 5.121 27.429 14.893 1.00 44.97 232 ALA A N 1
ATOM 1879 C CA . ALA A 1 232 ? 5.620 26.419 15.836 1.00 44.97 232 ALA A CA 1
ATOM 1880 C C . ALA A 1 232 ? 6.372 25.223 15.215 1.00 44.97 232 ALA A C 1
ATOM 1882 O O . ALA A 1 232 ? 6.880 24.411 15.978 1.00 44.97 232 ALA A O 1
ATOM 1883 N N . ASP A 1 233 ? 6.519 25.122 13.889 1.00 43.75 233 ASP A N 1
ATOM 1884 C CA . ASP A 1 233 ? 7.344 24.079 13.255 1.00 43.75 233 ASP A CA 1
ATOM 1885 C C . ASP A 1 233 ? 8.081 24.617 12.013 1.00 43.75 233 ASP A C 1
ATOM 1887 O O . ASP A 1 233 ? 7.756 24.312 10.866 1.00 43.75 233 ASP A O 1
ATOM 1891 N N . VAL A 1 234 ? 9.155 25.377 12.244 1.00 39.28 234 VAL A N 1
ATOM 1892 C CA . VAL A 1 234 ? 10.132 25.798 11.213 1.00 39.28 234 VAL A CA 1
ATOM 1893 C C . VAL A 1 234 ? 10.916 24.597 10.616 1.00 39.28 234 VAL A C 1
ATOM 1895 O O . VAL A 1 234 ? 11.729 24.759 9.709 1.00 39.28 234 VAL A O 1
ATOM 1898 N N . GLU A 1 235 ? 10.632 23.360 11.046 1.00 39.53 235 GLU A N 1
ATOM 1899 C CA . GLU A 1 235 ? 11.161 22.115 10.460 1.00 39.53 235 GLU A CA 1
ATOM 1900 C C . GLU A 1 235 ? 10.130 21.288 9.667 1.00 39.53 235 GLU A C 1
ATOM 1902 O O . GLU A 1 235 ? 10.491 20.261 9.085 1.00 39.53 235 GLU A O 1
ATOM 1907 N N . ASP A 1 236 ? 8.875 21.737 9.536 1.00 42.25 236 ASP A N 1
ATOM 1908 C CA . ASP A 1 236 ? 7.852 21.056 8.725 1.00 42.25 236 ASP A CA 1
ATOM 1909 C C . ASP A 1 236 ? 8.007 21.374 7.219 1.00 42.25 236 ASP A C 1
ATOM 1911 O O . ASP A 1 236 ? 7.043 21.590 6.482 1.00 42.25 236 ASP A O 1
ATOM 1915 N N . ASN A 1 237 ? 9.247 21.282 6.718 1.00 39.97 237 ASN A N 1
ATOM 1916 C CA . ASN A 1 237 ? 9.624 21.186 5.297 1.00 39.97 237 ASN A CA 1
ATOM 1917 C C . ASN A 1 237 ? 9.044 19.915 4.623 1.00 39.97 237 ASN A C 1
ATOM 1919 O O . ASN A 1 237 ? 9.631 19.356 3.705 1.00 39.97 237 ASN A O 1
ATOM 1923 N N . TYR A 1 238 ? 7.919 19.395 5.107 1.00 43.88 238 TYR A N 1
ATOM 1924 C CA . TYR A 1 238 ? 7.274 18.156 4.686 1.00 43.88 238 TYR A CA 1
ATOM 1925 C C . TYR A 1 238 ? 5.811 18.355 4.257 1.00 43.88 238 TYR A C 1
ATOM 1927 O O . TYR A 1 238 ? 5.175 17.386 3.844 1.00 43.88 238 TYR A O 1
ATOM 1935 N N . ILE A 1 239 ? 5.315 19.600 4.249 1.00 49.56 239 ILE A N 1
ATOM 1936 C CA . ILE A 1 239 ? 4.252 20.065 3.337 1.00 49.56 239 ILE A CA 1
ATOM 1937 C C . ILE A 1 239 ? 4.887 20.341 1.952 1.00 49.56 239 ILE A C 1
ATOM 1939 O O . ILE A 1 239 ? 4.701 21.390 1.349 1.00 49.56 239 ILE A O 1
ATOM 1943 N N . ILE A 1 240 ? 5.738 19.442 1.449 1.00 43.31 240 ILE A N 1
ATOM 1944 C CA . ILE A 1 240 ? 6.308 19.560 0.100 1.00 43.31 240 ILE A CA 1
ATOM 1945 C C . ILE A 1 240 ? 5.433 18.724 -0.831 1.00 43.31 240 ILE A C 1
ATOM 1947 O O . ILE A 1 240 ? 5.339 17.509 -0.672 1.00 43.31 240 ILE A O 1
ATOM 1951 N N . GLY A 1 241 ? 4.786 19.392 -1.790 1.00 43.00 241 GLY A N 1
ATOM 1952 C CA . GLY A 1 241 ? 3.937 18.776 -2.818 1.00 43.00 241 GLY A CA 1
ATOM 1953 C C . GLY A 1 241 ? 2.427 18.881 -2.578 1.00 43.00 241 GLY A C 1
ATOM 1954 O O . GLY A 1 241 ? 1.662 18.511 -3.461 1.00 43.00 241 GLY A O 1
ATOM 1955 N N . MET A 1 242 ? 1.993 19.403 -1.427 1.00 50.19 242 MET A N 1
ATOM 1956 C CA . MET A 1 242 ? 0.603 19.812 -1.210 1.00 50.19 242 MET A CA 1
ATOM 1957 C C . MET A 1 242 ? 0.439 21.237 -1.733 1.00 50.19 242 MET A C 1
ATOM 1959 O O . MET A 1 242 ? 0.890 22.183 -1.089 1.00 50.19 242 MET A O 1
ATOM 1963 N N . ASP A 1 243 ? -0.178 21.399 -2.902 1.00 46.88 243 ASP A N 1
ATOM 1964 C CA . ASP A 1 243 ? -0.652 22.720 -3.309 1.00 46.88 243 ASP A CA 1
ATOM 1965 C C . ASP A 1 243 ? -1.695 23.163 -2.273 1.00 46.88 243 ASP A C 1
ATOM 1967 O O . ASP A 1 243 ? -2.632 22.417 -1.976 1.00 46.88 243 ASP A O 1
ATOM 1971 N N . ASN A 1 244 ? -1.520 24.349 -1.683 1.00 54.44 244 ASN A N 1
ATOM 1972 C CA . ASN A 1 244 ? -2.558 24.933 -0.841 1.00 54.44 244 ASN A CA 1
ATOM 1973 C C . ASN A 1 244 ? -3.808 25.110 -1.725 1.00 54.44 244 ASN A C 1
ATOM 1975 O O . ASN A 1 244 ? -3.742 25.890 -2.679 1.00 54.44 244 ASN A O 1
ATOM 1979 N N . PRO A 1 245 ? -4.939 24.434 -1.444 1.00 50.22 245 PRO A N 1
ATOM 1980 C CA . PRO A 1 245 ? -6.153 24.583 -2.242 1.00 50.22 245 PRO A CA 1
ATOM 1981 C C . PRO A 1 245 ? -6.686 26.029 -2.246 1.00 50.22 245 PRO A C 1
ATOM 1983 O O . PRO A 1 245 ? -7.490 26.368 -3.107 1.00 50.22 245 PRO A O 1
ATOM 1986 N N . ALA A 1 246 ? -6.216 26.889 -1.330 1.00 42.25 246 ALA A N 1
ATOM 1987 C CA . ALA A 1 246 ? -6.530 28.316 -1.267 1.00 42.25 246 ALA A CA 1
ATOM 1988 C C . ALA A 1 246 ? -5.533 29.237 -2.014 1.00 42.25 246 ALA A C 1
ATOM 1990 O O . ALA A 1 246 ? -5.661 30.454 -1.933 1.00 42.25 246 ALA A O 1
ATOM 1991 N N . ALA A 1 247 ? -4.528 28.708 -2.727 1.00 46.38 247 ALA A N 1
ATOM 1992 C CA . ALA A 1 247 ? -3.569 29.530 -3.485 1.00 46.38 247 ALA A CA 1
ATOM 1993 C C . ALA A 1 247 ? -4.109 30.042 -4.840 1.00 46.38 247 ALA A C 1
ATOM 1995 O O . ALA A 1 247 ? -3.422 30.800 -5.524 1.00 46.38 247 ALA A O 1
ATOM 1996 N N . GLY A 1 248 ? -5.322 29.635 -5.230 1.00 42.38 248 GLY A N 1
ATOM 1997 C CA . GLY A 1 248 ? -6.048 30.166 -6.382 1.00 42.38 248 GLY A CA 1
ATOM 1998 C C . GLY A 1 248 ? -7.178 31.089 -5.932 1.00 42.38 248 GLY A C 1
ATOM 1999 O O . GLY A 1 248 ? -8.111 30.623 -5.288 1.00 42.38 248 GLY A O 1
ATOM 2000 N N . ASP A 1 249 ? -7.061 32.362 -6.314 1.00 34.53 249 ASP A N 1
ATOM 2001 C CA . ASP A 1 249 ? -7.988 33.482 -6.120 1.00 34.53 249 ASP A CA 1
ATOM 2002 C C . ASP A 1 249 ? -8.334 33.829 -4.663 1.00 34.53 249 ASP A C 1
ATOM 2004 O O . ASP A 1 249 ? -9.074 33.149 -3.956 1.00 34.53 249 ASP A O 1
ATOM 2008 N N . GLY A 1 250 ? -7.773 34.956 -4.215 1.00 38.22 250 GLY A N 1
ATOM 2009 C CA . GLY A 1 250 ? -8.045 35.534 -2.910 1.00 38.22 250 GLY A CA 1
ATOM 2010 C C . GLY A 1 250 ? -9.476 36.042 -2.818 1.00 38.22 250 GLY A C 1
ATOM 2011 O O . GLY A 1 250 ? -9.716 37.204 -3.102 1.00 38.22 250 GLY A O 1
ATOM 2012 N N . GLU A 1 251 ? -10.399 35.195 -2.374 1.00 36.50 251 GLU A N 1
ATOM 2013 C CA . GLU A 1 251 ? -11.715 35.602 -1.889 1.00 36.50 251 GLU A CA 1
ATOM 2014 C C . GLU A 1 251 ? -12.241 34.574 -0.870 1.00 36.50 251 GLU A C 1
ATOM 2016 O O . GLU A 1 251 ? -12.475 33.414 -1.185 1.00 36.50 251 GLU A O 1
ATOM 2021 N N . ASN A 1 252 ? -12.428 35.039 0.371 1.00 36.00 252 ASN A N 1
ATOM 2022 C CA . ASN A 1 252 ? -13.170 34.416 1.474 1.00 36.00 252 ASN A CA 1
ATOM 2023 C C . ASN A 1 252 ? -12.799 32.972 1.868 1.00 36.00 252 ASN A C 1
ATOM 2025 O O . ASN A 1 252 ? -13.365 31.992 1.391 1.00 36.00 252 ASN A O 1
ATOM 2029 N N . THR A 1 253 ? -11.953 32.861 2.897 1.00 40.50 253 THR A N 1
ATOM 2030 C CA . THR A 1 253 ? -11.696 31.647 3.689 1.00 40.50 253 THR A CA 1
ATOM 2031 C C . THR A 1 253 ? -12.941 31.237 4.496 1.00 40.50 253 THR A C 1
ATOM 2033 O O . THR A 1 253 ? -12.983 31.328 5.719 1.00 40.50 253 THR A O 1
ATOM 2036 N N . SER A 1 254 ? -14.004 30.813 3.816 1.00 43.81 254 SER A N 1
ATOM 2037 C CA . SER A 1 254 ? -15.147 30.126 4.418 1.00 43.81 254 SER A CA 1
ATOM 2038 C C . SER A 1 254 ? -15.136 28.680 3.945 1.00 43.81 254 SER A C 1
ATOM 2040 O O . SER A 1 254 ? -15.189 28.458 2.743 1.00 43.81 254 SER A O 1
ATOM 2042 N N . ALA A 1 255 ? -15.034 27.739 4.893 1.00 49.50 255 ALA A N 1
ATOM 2043 C CA . ALA A 1 255 ? -15.155 26.286 4.737 1.00 49.50 255 ALA A CA 1
ATOM 2044 C C . ALA A 1 255 ? -14.729 25.742 3.358 1.00 49.50 255 ALA A C 1
ATOM 2046 O O . ALA A 1 255 ? -15.546 25.694 2.443 1.00 49.50 255 ALA A O 1
ATOM 2047 N N . LEU A 1 256 ? -13.472 25.288 3.242 1.00 58.12 256 LEU A N 1
ATOM 2048 C CA . LEU A 1 256 ? -12.985 24.521 2.087 1.00 58.12 256 LEU A CA 1
ATOM 2049 C C . LEU A 1 256 ? -14.062 23.526 1.634 1.00 58.12 256 LEU A C 1
ATOM 2051 O O . LEU A 1 256 ? -14.418 22.615 2.388 1.00 58.12 256 LEU A O 1
ATOM 2055 N N . ASP A 1 257 ? -14.592 23.729 0.428 1.00 72.25 257 ASP A N 1
ATOM 2056 C CA . ASP A 1 257 ? -15.580 22.834 -0.158 1.00 72.25 257 ASP A CA 1
ATOM 2057 C C . ASP A 1 257 ? -14.920 21.470 -0.370 1.00 72.25 257 ASP A C 1
ATOM 2059 O O . ASP A 1 257 ? -14.091 21.287 -1.264 1.00 72.25 257 ASP A O 1
ATOM 2063 N N . LEU A 1 258 ? -15.250 20.521 0.509 1.00 74.94 258 LEU A N 1
ATOM 2064 C CA . LEU A 1 258 ? -14.693 19.174 0.485 1.00 74.94 258 LEU A CA 1
ATOM 2065 C C . LEU A 1 258 ? -14.903 18.529 -0.887 1.00 74.94 258 LEU A C 1
ATOM 2067 O O . LEU A 1 258 ? -13.994 17.860 -1.367 1.00 74.94 258 LEU A O 1
ATOM 2071 N N . GLU A 1 259 ? -16.049 18.749 -1.534 1.00 79.38 259 GLU A N 1
ATOM 2072 C CA . GLU A 1 259 ? -16.340 18.166 -2.846 1.00 79.38 259 GLU A CA 1
ATOM 2073 C C . GLU A 1 259 ? -15.369 18.688 -3.909 1.00 79.38 259 GLU A C 1
ATOM 2075 O O . GLU A 1 259 ? -14.765 17.894 -4.635 1.00 79.38 259 GLU A O 1
ATOM 2080 N N . LYS A 1 260 ? -15.114 20.001 -3.913 1.00 85.50 260 LYS A N 1
ATOM 2081 C CA . LYS A 1 260 ? -14.105 20.623 -4.777 1.00 85.50 260 LYS A CA 1
ATOM 2082 C C . LYS A 1 260 ? -12.699 20.083 -4.499 1.00 85.50 260 LYS A C 1
ATOM 2084 O O . LYS A 1 260 ? -11.985 19.742 -5.436 1.00 85.50 260 LYS A O 1
ATOM 2089 N N . VAL A 1 261 ? -12.316 19.930 -3.228 1.00 86.19 261 VAL A N 1
ATOM 2090 C CA . VAL A 1 261 ? -11.005 19.372 -2.841 1.00 86.19 261 VAL A CA 1
ATOM 2091 C C . VAL A 1 261 ? -10.823 17.952 -3.391 1.00 86.19 261 VAL A C 1
ATOM 2093 O O . VAL A 1 261 ? -9.775 17.643 -3.960 1.00 86.19 261 VAL A O 1
ATOM 2096 N N . TRP A 1 262 ? -11.842 17.097 -3.260 1.00 84.69 262 TRP A N 1
ATOM 2097 C CA . TRP A 1 262 ? -11.822 15.737 -3.810 1.00 84.69 262 TRP A CA 1
ATOM 2098 C C . TRP A 1 262 ? -11.749 15.739 -5.338 1.00 84.69 262 TRP A C 1
ATOM 2100 O O . TRP A 1 262 ? -10.980 14.967 -5.913 1.00 84.69 262 TRP A O 1
ATOM 2110 N N . GLN A 1 263 ? -12.511 16.613 -5.999 1.00 89.12 263 GLN A N 1
ATOM 2111 C CA . GLN A 1 263 ? -12.496 16.745 -7.454 1.00 89.12 263 GLN A CA 1
ATOM 2112 C C . GLN A 1 263 ? -11.122 17.192 -7.967 1.00 89.12 263 GLN A C 1
ATOM 2114 O O . GLN A 1 263 ? -10.600 16.621 -8.923 1.00 89.12 263 GLN A O 1
ATOM 2119 N N . ASP A 1 264 ? -10.500 18.157 -7.298 1.00 88.50 264 ASP A N 1
ATOM 2120 C CA . ASP A 1 264 ? -9.171 18.649 -7.643 1.00 88.50 264 ASP A CA 1
ATOM 2121 C C . ASP A 1 264 ? -8.090 17.582 -7.416 1.00 88.50 264 ASP A C 1
ATOM 2123 O O . ASP A 1 264 ? -7.143 17.492 -8.198 1.00 88.50 264 ASP A O 1
ATOM 2127 N N . SER A 1 265 ? -8.208 16.765 -6.366 1.00 89.69 265 SER A N 1
ATOM 2128 C CA . SER A 1 265 ? -7.312 15.623 -6.127 1.00 89.69 265 SER A CA 1
ATOM 2129 C C . SER A 1 265 ? -7.500 14.521 -7.173 1.00 89.69 265 SER A C 1
ATOM 2131 O O . SER A 1 265 ? -6.526 13.935 -7.647 1.00 89.69 265 SER A O 1
ATOM 2133 N N . TYR A 1 266 ? -8.746 14.259 -7.575 1.00 91.88 266 TYR A N 1
ATOM 2134 C CA . TYR A 1 266 ? -9.065 13.318 -8.645 1.00 91.88 266 TYR A CA 1
ATOM 2135 C C . TYR A 1 266 ? -8.482 13.761 -9.987 1.00 91.88 266 TYR A C 1
ATOM 2137 O O . TYR A 1 266 ? -7.873 12.947 -10.674 1.00 91.88 266 TYR A O 1
ATOM 2145 N N . ASN A 1 267 ? -8.624 15.040 -10.342 1.00 91.19 267 ASN A N 1
ATOM 2146 C CA . ASN A 1 267 ? -8.092 15.582 -11.590 1.00 91.19 267 ASN A CA 1
ATOM 2147 C C . ASN A 1 267 ? -6.564 15.447 -11.657 1.00 91.19 267 ASN A C 1
ATOM 2149 O O . ASN A 1 267 ? -6.050 14.987 -12.669 1.00 91.19 267 ASN A O 1
ATOM 2153 N N . ASP A 1 268 ? -5.837 15.742 -10.574 1.00 90.50 268 ASP A N 1
ATOM 2154 C CA . ASP A 1 268 ? -4.377 15.559 -10.535 1.00 90.50 268 ASP A CA 1
ATOM 2155 C C . ASP A 1 268 ? -3.973 14.084 -10.695 1.00 90.50 268 ASP A C 1
ATOM 2157 O O . ASP A 1 268 ? -3.043 13.752 -11.436 1.00 90.50 268 ASP A O 1
ATOM 2161 N N . ALA A 1 269 ? -4.685 13.182 -10.014 1.00 92.44 269 ALA A N 1
ATOM 2162 C CA . ALA A 1 269 ? -4.455 11.744 -10.106 1.00 92.44 269 ALA A CA 1
ATOM 2163 C C . ALA A 1 269 ? -4.853 11.156 -11.472 1.00 92.44 269 ALA A C 1
ATOM 2165 O O . ALA A 1 269 ? -4.283 10.155 -11.905 1.00 92.44 269 ALA A O 1
ATOM 2166 N N . TYR A 1 270 ? -5.820 11.759 -12.162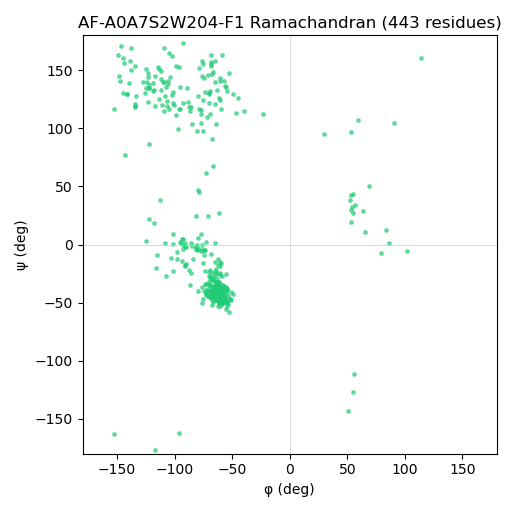 1.00 91.62 270 TYR A N 1
ATOM 2167 C CA . TYR A 1 270 ? -6.200 11.391 -13.522 1.00 91.62 270 TYR A CA 1
ATOM 2168 C C . TYR A 1 270 ? -5.172 11.908 -14.535 1.00 91.62 270 TYR A C 1
ATOM 2170 O O . TYR A 1 270 ? -4.685 11.143 -15.366 1.00 91.62 270 TYR A O 1
ATOM 2178 N N . ASP A 1 271 ? -4.764 13.170 -14.411 1.00 89.62 271 ASP A N 1
ATOM 2179 C CA . ASP A 1 271 ? -3.792 13.814 -15.294 1.00 89.62 271 ASP A CA 1
ATOM 2180 C C . ASP A 1 271 ? -2.419 13.121 -15.244 1.00 89.62 271 ASP A C 1
ATOM 2182 O O . ASP A 1 271 ? -1.729 13.035 -16.261 1.00 89.62 271 ASP A O 1
ATOM 2186 N N . VAL A 1 272 ? -2.010 12.568 -14.091 1.00 90.12 272 VAL A N 1
ATOM 2187 C CA . VAL A 1 272 ? -0.737 11.827 -13.996 1.00 90.12 272 VAL A CA 1
ATOM 2188 C C . VAL A 1 272 ? -0.764 10.484 -14.743 1.00 90.12 272 VAL A C 1
ATOM 2190 O O . VAL A 1 272 ? 0.290 9.976 -15.125 1.00 90.12 272 VAL A O 1
ATOM 2193 N N . LEU A 1 273 ? -1.942 9.889 -14.971 1.00 89.50 273 LEU A N 1
ATOM 2194 C CA . LEU A 1 273 ? -2.074 8.637 -15.732 1.00 89.50 273 LEU A CA 1
ATOM 2195 C C . LEU A 1 273 ? -1.861 8.845 -17.234 1.00 89.50 273 LEU A C 1
ATOM 2197 O O . LEU A 1 273 ? -1.456 7.914 -17.931 1.00 89.50 273 LEU A O 1
ATOM 2201 N N . ASP A 1 274 ? -2.064 10.071 -17.711 1.00 82.12 274 ASP A N 1
ATOM 2202 C CA . ASP A 1 274 ? -1.879 10.479 -19.105 1.00 82.12 274 ASP A CA 1
ATOM 2203 C C . ASP A 1 274 ? -0.396 10.670 -19.488 1.00 82.12 274 ASP A C 1
ATOM 2205 O O . ASP A 1 274 ? -0.032 11.117 -20.576 1.00 82.12 274 ASP A O 1
ATOM 2209 N N . ILE A 1 275 ? 0.509 10.274 -18.590 1.00 77.19 275 ILE A N 1
ATOM 2210 C CA . ILE A 1 275 ? 1.953 10.316 -18.804 1.00 77.19 275 ILE A CA 1
ATOM 2211 C C . ILE A 1 275 ? 2.417 9.481 -19.995 1.00 77.19 275 ILE A C 1
ATOM 2213 O O . ILE A 1 275 ? 3.553 9.639 -20.406 1.00 77.19 275 ILE A O 1
ATOM 2217 N N . VAL A 1 276 ? 1.608 8.568 -20.535 1.00 72.75 276 VAL A N 1
ATOM 2218 C CA . VAL A 1 276 ? 1.999 7.798 -21.724 1.00 72.75 276 VAL A CA 1
ATOM 2219 C C . VAL A 1 276 ? 1.654 8.521 -23.011 1.00 72.75 276 VAL A C 1
ATOM 2221 O O . VAL A 1 276 ? 2.426 8.409 -23.951 1.00 72.75 276 VAL A O 1
ATOM 2224 N N . ASP A 1 277 ? 0.548 9.262 -23.057 1.00 70.25 277 ASP A N 1
ATOM 2225 C CA . ASP A 1 277 ? 0.068 9.860 -24.303 1.00 70.25 277 ASP A CA 1
ATOM 2226 C C . ASP A 1 277 ? 0.482 11.347 -24.439 1.00 70.25 277 ASP A C 1
ATOM 2228 O O . ASP A 1 277 ? 0.414 11.905 -25.535 1.00 70.25 277 ASP A O 1
ATOM 2232 N N . ASN A 1 278 ? 0.981 11.988 -23.366 1.00 65.31 278 ASN A N 1
ATOM 2233 C CA . ASN A 1 278 ? 1.280 13.431 -23.324 1.00 65.31 278 ASN A CA 1
ATOM 2234 C C . ASN A 1 278 ? 2.733 13.834 -22.978 1.00 65.31 278 ASN A C 1
ATOM 2236 O O . ASN A 1 278 ? 2.985 14.983 -22.595 1.00 65.31 278 ASN A O 1
ATOM 2240 N N . VAL A 1 279 ? 3.732 12.957 -23.157 1.00 56.75 279 VAL A N 1
ATOM 2241 C CA . VAL A 1 279 ? 5.119 13.235 -22.707 1.00 56.75 279 VAL A CA 1
ATOM 2242 C C . VAL A 1 279 ? 5.795 14.420 -23.415 1.00 56.75 279 VAL A C 1
ATOM 2244 O O . VAL A 1 279 ? 6.743 15.008 -22.891 1.00 56.75 279 VAL A O 1
ATOM 2247 N N . GLY A 1 280 ? 5.318 14.803 -24.599 1.00 53.09 280 GLY A N 1
ATOM 2248 C CA . GLY A 1 280 ? 5.911 15.884 -25.390 1.00 53.09 280 GLY A CA 1
ATOM 2249 C C . GLY A 1 280 ? 5.337 17.282 -25.146 1.00 53.09 280 GLY A C 1
ATOM 2250 O O . GLY A 1 280 ? 5.992 18.257 -25.510 1.00 53.09 280 GLY A O 1
ATOM 2251 N N . SER A 1 281 ? 4.139 17.404 -24.561 1.00 53.09 281 SER A N 1
ATOM 2252 C CA . SER A 1 281 ? 3.308 18.599 -24.796 1.00 53.09 281 SER A CA 1
ATOM 2253 C C . SER A 1 281 ? 3.041 19.468 -23.567 1.00 53.09 281 SER A C 1
ATOM 2255 O O . SER A 1 281 ? 2.734 20.647 -23.731 1.00 53.09 281 SER A O 1
ATOM 2257 N N . THR A 1 282 ? 3.187 18.956 -22.338 1.00 55.50 282 THR A N 1
ATOM 2258 C CA . THR A 1 282 ? 2.983 19.764 -21.121 1.00 55.50 282 THR A CA 1
ATOM 2259 C C . THR A 1 282 ? 3.953 19.356 -20.004 1.00 55.50 282 THR A C 1
ATOM 2261 O O . THR A 1 282 ? 4.073 18.186 -19.653 1.00 55.50 282 THR A O 1
ATOM 2264 N N . GLY A 1 283 ? 4.653 20.318 -19.387 1.00 67.81 283 GLY A N 1
ATOM 2265 C CA . GLY A 1 283 ? 5.490 20.058 -18.199 1.00 67.81 283 GLY A CA 1
ATOM 2266 C C . GLY A 1 283 ? 4.696 19.563 -16.978 1.00 67.81 283 GLY A C 1
ATOM 2267 O O . GLY A 1 283 ? 5.286 19.045 -16.030 1.00 67.81 283 GLY A O 1
ATOM 2268 N N . LYS A 1 284 ? 3.361 19.667 -17.039 1.00 77.69 284 LYS A N 1
ATOM 2269 C CA . LYS A 1 284 ? 2.413 19.355 -15.966 1.00 77.69 284 LYS A CA 1
ATOM 2270 C C . LYS A 1 284 ? 2.501 17.898 -15.502 1.00 77.69 284 LYS A C 1
ATOM 2272 O O . LYS A 1 284 ? 2.617 17.658 -14.307 1.00 77.69 284 LYS A O 1
ATOM 2277 N N . GLY A 1 285 ? 2.528 16.924 -16.417 1.00 78.19 285 GLY A N 1
ATOM 2278 C CA . GLY A 1 285 ? 2.594 15.502 -16.041 1.00 78.19 285 GLY A CA 1
ATOM 2279 C C . GLY A 1 285 ? 3.877 15.143 -15.279 1.00 78.19 285 GLY A C 1
ATOM 2280 O O . GLY A 1 285 ? 3.842 14.422 -14.284 1.00 78.19 285 GLY A O 1
ATOM 2281 N N . LYS A 1 286 ? 5.017 15.715 -15.690 1.00 81.12 286 LYS A N 1
ATOM 2282 C CA . LYS A 1 286 ? 6.302 15.537 -14.993 1.00 81.12 286 LYS A CA 1
ATOM 2283 C C . LYS A 1 286 ? 6.273 16.153 -13.593 1.00 81.12 286 LYS A C 1
ATOM 2285 O O . LYS A 1 286 ? 6.777 15.549 -12.649 1.00 81.12 286 LYS A O 1
ATOM 2290 N N . GLU A 1 287 ? 5.706 17.350 -13.470 1.00 85.62 287 GLU A N 1
ATOM 2291 C CA . GLU A 1 287 ? 5.547 18.028 -12.185 1.00 85.62 287 GLU A CA 1
ATOM 2292 C C . GLU A 1 287 ? 4.658 17.213 -11.237 1.00 85.62 287 GLU A C 1
ATOM 2294 O O . GLU A 1 287 ? 5.050 16.980 -10.096 1.00 85.62 287 GLU A O 1
ATOM 2299 N N . LEU A 1 288 ? 3.527 16.694 -11.725 1.00 88.19 288 LEU A N 1
ATOM 2300 C CA . LEU A 1 288 ? 2.617 15.847 -10.950 1.00 88.19 288 LEU A CA 1
ATOM 2301 C C . LEU A 1 288 ? 3.278 14.545 -10.487 1.00 88.19 288 LEU A C 1
ATOM 2303 O O . LEU A 1 288 ? 3.124 14.169 -9.327 1.00 88.19 288 LEU A O 1
ATOM 2307 N N . VAL A 1 289 ? 4.074 13.888 -11.340 1.00 89.44 289 VAL A N 1
ATOM 2308 C CA . VAL A 1 289 ? 4.876 12.725 -10.921 1.00 89.44 289 VAL A CA 1
ATOM 2309 C C . VAL A 1 289 ? 5.821 13.093 -9.788 1.00 89.44 289 VAL A C 1
ATOM 2311 O O . VAL A 1 289 ? 5.897 12.371 -8.798 1.00 89.44 289 VAL A O 1
ATOM 2314 N N . GLN A 1 290 ? 6.537 14.211 -9.907 1.00 89.06 290 GLN A N 1
ATOM 2315 C CA . GLN A 1 290 ? 7.484 14.630 -8.880 1.00 89.06 290 GLN A CA 1
ATOM 2316 C C . GLN A 1 290 ? 6.771 14.989 -7.567 1.00 89.06 290 GLN A C 1
ATOM 2318 O O . GLN A 1 290 ? 7.206 14.538 -6.507 1.00 89.06 290 GLN A O 1
ATOM 2323 N N . LYS A 1 291 ? 5.660 15.736 -7.629 1.00 88.94 291 LYS A N 1
ATOM 2324 C CA . LYS A 1 291 ? 4.821 16.060 -6.463 1.00 88.94 291 LYS A CA 1
ATOM 2325 C C . LYS A 1 291 ? 4.300 14.789 -5.792 1.00 88.94 291 LYS A C 1
ATOM 2327 O O . LYS A 1 291 ? 4.491 14.601 -4.591 1.00 88.94 291 LYS A O 1
ATOM 2332 N N . GLY A 1 292 ? 3.717 13.881 -6.571 1.00 91.75 292 GLY A N 1
ATOM 2333 C CA . GLY A 1 292 ? 3.181 12.623 -6.063 1.00 91.75 292 GLY A CA 1
ATOM 2334 C C . GLY A 1 292 ? 4.257 11.702 -5.486 1.00 91.75 292 GLY A C 1
ATOM 2335 O O . GLY A 1 292 ? 4.013 11.065 -4.465 1.00 91.75 292 GLY A O 1
ATOM 2336 N N . LEU A 1 293 ? 5.468 11.667 -6.057 1.00 92.12 293 LEU A N 1
ATOM 2337 C CA . LEU A 1 293 ? 6.601 10.911 -5.509 1.00 92.12 293 LEU A CA 1
ATOM 2338 C C . LEU A 1 293 ? 7.017 11.416 -4.127 1.00 92.12 293 LEU A C 1
ATOM 2340 O O . LEU A 1 293 ? 7.201 10.606 -3.217 1.00 92.12 293 LEU A O 1
ATOM 2344 N N . GLU A 1 294 ? 7.178 12.729 -3.954 1.00 91.31 294 GLU A N 1
ATOM 2345 C CA . GLU A 1 294 ? 7.548 13.293 -2.651 1.00 91.31 294 GLU A CA 1
ATOM 2346 C C . GLU A 1 294 ? 6.448 13.064 -1.612 1.00 91.31 294 GLU A C 1
ATOM 2348 O O . GLU A 1 294 ? 6.739 12.631 -0.490 1.00 91.31 294 GLU A O 1
ATOM 2353 N N . PHE A 1 295 ? 5.183 13.228 -2.009 1.00 91.25 295 PHE A N 1
ATOM 2354 C CA . PHE A 1 295 ? 4.059 12.951 -1.124 1.00 91.25 295 PHE A CA 1
ATOM 2355 C C . PHE A 1 295 ? 3.993 11.469 -0.724 1.00 91.25 295 PHE A C 1
ATOM 2357 O O . PHE A 1 295 ? 3.897 11.154 0.461 1.00 91.25 295 PHE A O 1
ATOM 2364 N N . THR A 1 296 ? 4.175 10.552 -1.680 1.00 94.25 296 THR A N 1
ATOM 2365 C CA . THR A 1 296 ? 4.222 9.104 -1.423 1.00 94.25 296 THR A CA 1
ATOM 2366 C C . THR A 1 296 ? 5.320 8.744 -0.417 1.00 94.25 296 THR A C 1
ATOM 2368 O O . THR A 1 296 ? 5.083 7.982 0.521 1.00 94.25 296 THR A O 1
ATOM 2371 N N . LYS A 1 297 ? 6.539 9.286 -0.582 1.00 93.94 297 LYS A N 1
ATOM 2372 C CA . LYS A 1 297 ? 7.654 9.036 0.350 1.00 93.94 297 LYS A CA 1
ATOM 2373 C C . LYS A 1 297 ? 7.305 9.500 1.758 1.00 93.94 297 LYS A C 1
ATOM 2375 O O . LYS A 1 297 ? 7.566 8.775 2.715 1.00 93.94 297 LYS A O 1
ATOM 2380 N N . SER A 1 298 ? 6.752 10.705 1.878 1.00 91.31 298 SER A N 1
ATOM 2381 C CA . SER A 1 298 ? 6.341 11.291 3.156 1.00 91.31 298 SER A CA 1
ATOM 2382 C C . SER A 1 298 ? 5.280 10.431 3.844 1.00 91.31 298 SER A C 1
ATOM 2384 O O . SER A 1 298 ? 5.457 10.024 4.995 1.00 91.31 298 SER A O 1
ATOM 2386 N N . LEU A 1 299 ? 4.228 10.073 3.105 1.00 93.31 299 LEU A N 1
ATOM 2387 C CA . LEU A 1 299 ? 3.114 9.282 3.610 1.00 93.31 299 LEU A CA 1
ATOM 2388 C C . LEU A 1 299 ? 3.560 7.879 4.036 1.00 93.31 299 LEU A C 1
ATOM 2390 O O . LEU A 1 299 ? 3.239 7.444 5.140 1.00 93.31 299 LEU A O 1
ATOM 2394 N N . GLN A 1 300 ? 4.376 7.198 3.225 1.00 95.25 300 GLN A N 1
ATOM 2395 C CA . GLN A 1 300 ? 4.891 5.875 3.580 1.00 95.25 300 GLN A CA 1
ATOM 2396 C C . GLN A 1 300 ? 5.777 5.926 4.828 1.00 95.25 300 GLN A C 1
ATOM 2398 O O . GLN A 1 300 ? 5.659 5.069 5.703 1.00 95.25 300 GLN A O 1
ATOM 2403 N N . LYS A 1 301 ? 6.652 6.932 4.953 1.00 94.50 301 LYS A N 1
ATOM 2404 C CA . LYS A 1 301 ? 7.470 7.115 6.162 1.00 94.50 301 LYS A CA 1
ATOM 2405 C C . LYS A 1 301 ? 6.591 7.270 7.401 1.00 94.50 301 LYS A C 1
ATOM 2407 O O . LYS A 1 301 ? 6.846 6.593 8.395 1.00 94.50 301 LYS A O 1
ATOM 2412 N N . LEU A 1 302 ? 5.547 8.095 7.313 1.00 94.31 302 LEU A N 1
ATOM 2413 C CA . LEU A 1 302 ? 4.591 8.325 8.395 1.00 94.31 302 LEU A CA 1
ATOM 2414 C C . LEU A 1 302 ? 3.872 7.032 8.800 1.00 94.31 302 LEU A C 1
ATOM 2416 O O . LEU A 1 302 ? 3.868 6.685 9.980 1.00 94.31 302 LEU A O 1
ATOM 2420 N N . VAL A 1 303 ? 3.325 6.283 7.835 1.00 96.19 303 VAL A N 1
ATOM 2421 C CA . VAL A 1 303 ? 2.618 5.016 8.098 1.00 96.19 303 VAL A CA 1
ATOM 2422 C C . VAL A 1 303 ? 3.535 4.007 8.787 1.00 96.19 303 VAL A C 1
ATOM 2424 O O . VAL A 1 303 ? 3.166 3.419 9.804 1.00 96.19 303 VAL A O 1
ATOM 2427 N N . MET A 1 304 ? 4.753 3.833 8.272 1.00 96.75 304 MET A N 1
ATOM 2428 C CA . MET A 1 304 ? 5.711 2.863 8.805 1.00 96.75 304 MET A CA 1
ATOM 2429 C C . MET A 1 304 ? 6.221 3.241 10.199 1.00 96.75 304 MET A C 1
ATOM 2431 O O . MET A 1 304 ? 6.453 2.358 11.028 1.00 96.75 304 MET A O 1
ATOM 2435 N N . GLN A 1 305 ? 6.392 4.538 10.471 1.00 94.69 305 GLN A N 1
ATOM 2436 C CA . GLN A 1 305 ? 6.765 5.039 11.793 1.00 94.69 305 GLN A CA 1
ATOM 2437 C C . GLN A 1 305 ? 5.646 4.809 12.810 1.00 94.69 305 GLN A C 1
ATOM 2439 O O . GLN A 1 305 ? 5.908 4.220 13.858 1.00 94.69 305 GLN A O 1
ATOM 2444 N N . GLU A 1 306 ? 4.404 5.181 12.486 1.00 96.44 306 GLU A N 1
ATOM 2445 C CA . GLU A 1 306 ? 3.284 4.986 13.411 1.00 96.44 306 GLU A CA 1
ATOM 2446 C C . GLU A 1 306 ? 3.011 3.501 13.666 1.00 96.44 306 GLU A C 1
ATOM 2448 O O . GLU A 1 306 ? 2.815 3.085 14.807 1.00 96.44 306 GLU A O 1
ATOM 2453 N N . ALA A 1 307 ? 3.092 2.660 12.634 1.00 97.62 307 ALA A N 1
ATOM 2454 C CA . ALA A 1 307 ? 3.011 1.216 12.814 1.00 97.62 307 ALA A CA 1
ATOM 2455 C C . ALA A 1 307 ? 4.097 0.690 13.765 1.00 97.62 307 ALA A C 1
ATOM 2457 O O . ALA A 1 307 ? 3.835 -0.173 14.607 1.00 97.62 307 ALA A O 1
ATOM 2458 N N . GLY A 1 308 ? 5.319 1.216 13.641 1.00 96.81 308 GLY A N 1
ATOM 2459 C CA . GLY A 1 308 ? 6.419 0.923 14.550 1.00 96.81 308 GLY A CA 1
ATOM 2460 C C . GLY A 1 308 ? 6.097 1.291 15.996 1.00 96.81 308 GLY A C 1
ATOM 2461 O O . GLY A 1 308 ? 6.276 0.447 16.876 1.00 96.81 308 GLY A O 1
ATOM 2462 N N . ASN A 1 309 ? 5.558 2.490 16.228 1.00 96.12 309 ASN A N 1
ATOM 2463 C CA . ASN A 1 309 ? 5.137 2.963 17.550 1.00 96.12 309 ASN A CA 1
ATOM 2464 C C . ASN A 1 309 ? 4.074 2.037 18.156 1.00 96.12 309 ASN A C 1
ATOM 2466 O O . ASN A 1 309 ? 4.270 1.500 19.245 1.00 96.12 309 ASN A O 1
ATOM 2470 N N . ILE A 1 310 ? 3.012 1.731 17.401 1.00 97.44 310 ILE A N 1
ATOM 2471 C CA . ILE A 1 310 ? 1.936 0.814 17.817 1.00 97.44 310 ILE A CA 1
ATOM 2472 C C . ILE A 1 310 ? 2.496 -0.556 18.230 1.00 97.44 310 ILE A C 1
ATOM 2474 O O . ILE A 1 310 ? 2.069 -1.135 19.236 1.00 97.44 310 ILE A O 1
ATOM 2478 N N . MET A 1 311 ? 3.455 -1.090 17.465 1.00 96.00 311 MET A N 1
ATOM 2479 C CA . MET A 1 311 ? 4.080 -2.386 17.740 1.00 96.00 311 MET A CA 1
ATOM 2480 C C . MET A 1 311 ? 5.053 -2.362 18.926 1.00 96.00 311 MET A C 1
ATOM 2482 O O . MET A 1 311 ? 5.184 -3.382 19.607 1.00 96.00 311 MET A O 1
ATOM 2486 N N . LEU A 1 312 ? 5.764 -1.254 19.152 1.00 95.69 312 LEU A N 1
ATOM 2487 C CA . LEU A 1 312 ? 6.683 -1.081 20.281 1.00 95.69 312 LEU A CA 1
ATOM 2488 C C . LEU A 1 312 ? 5.928 -0.906 21.600 1.00 95.69 312 LEU A C 1
ATOM 2490 O O . LEU A 1 312 ? 6.280 -1.537 22.593 1.00 95.69 312 LEU A O 1
ATOM 2494 N N . GLU A 1 313 ? 4.867 -0.106 21.580 1.00 95.62 313 GLU A N 1
ATOM 2495 C CA . GLU A 1 313 ? 4.021 0.200 22.737 1.00 95.62 313 GLU A CA 1
ATOM 2496 C C . GLU A 1 313 ? 2.991 -0.904 23.027 1.00 95.62 313 GLU A C 1
ATOM 2498 O O . GLU A 1 313 ? 2.271 -0.842 24.020 1.00 95.62 313 GLU A O 1
ATOM 2503 N N . ASN A 1 314 ? 2.913 -1.927 22.167 1.00 94.38 314 ASN A N 1
ATOM 2504 C CA . ASN A 1 314 ? 1.964 -3.036 22.266 1.00 94.38 314 ASN A CA 1
ATOM 2505 C C . ASN A 1 314 ? 0.501 -2.560 22.394 1.00 94.38 314 ASN A C 1
ATOM 2507 O O . ASN A 1 314 ? -0.284 -3.101 23.172 1.00 94.38 314 ASN A O 1
ATOM 2511 N N . ARG A 1 315 ? 0.123 -1.548 21.601 1.00 96.44 315 ARG A N 1
ATOM 2512 C CA . ARG A 1 315 ? -1.204 -0.903 21.652 1.00 96.44 315 ARG A CA 1
ATOM 2513 C C . ARG A 1 315 ? -2.348 -1.738 21.066 1.00 96.44 315 ARG A C 1
ATOM 2515 O O . ARG A 1 315 ? -3.501 -1.317 21.130 1.00 96.44 315 ARG A O 1
ATOM 2522 N N . ILE A 1 316 ? -2.053 -2.899 20.482 1.00 97.06 316 ILE A N 1
ATOM 2523 C CA . ILE A 1 316 ? -3.055 -3.789 19.882 1.00 97.06 316 ILE A CA 1
ATOM 2524 C C . ILE A 1 316 ? -3.623 -4.714 20.959 1.00 97.06 316 ILE A C 1
ATOM 2526 O O . ILE A 1 316 ? -2.924 -5.578 21.487 1.00 97.06 316 ILE A O 1
ATOM 2530 N N . GLN A 1 317 ? -4.911 -4.560 21.244 1.00 94.81 317 GLN A N 1
ATOM 2531 C CA . GLN A 1 317 ? -5.635 -5.319 22.260 1.00 94.81 317 GLN A CA 1
ATOM 2532 C C . GLN A 1 317 ? -6.420 -6.473 21.621 1.00 94.81 317 GLN A C 1
ATOM 2534 O O . GLN A 1 317 ? -6.787 -6.419 20.447 1.00 94.81 317 GLN A O 1
ATOM 2539 N N . SER A 1 318 ? -6.671 -7.544 22.380 1.00 93.19 318 SER A N 1
ATOM 2540 C CA . SER A 1 318 ? -7.523 -8.663 21.951 1.00 93.19 318 SER A CA 1
ATOM 2541 C C . SER A 1 318 ? -8.895 -8.541 22.615 1.00 93.19 318 SER A C 1
ATOM 2543 O O . SER A 1 318 ? -8.959 -8.465 23.836 1.00 93.19 318 SER A O 1
ATOM 2545 N N . ALA A 1 319 ? -9.970 -8.602 21.830 1.00 90.44 319 ALA A N 1
ATOM 2546 C CA . ALA A 1 319 ? -11.361 -8.616 22.289 1.00 90.44 319 ALA A CA 1
ATOM 2547 C C . ALA A 1 319 ? -12.059 -9.876 21.762 1.00 90.44 319 ALA A C 1
ATOM 2549 O O . ALA A 1 319 ? -12.631 -9.863 20.675 1.00 90.44 319 ALA A O 1
ATOM 2550 N N . GLY A 1 320 ? -11.941 -10.992 22.491 1.00 87.88 320 GLY A N 1
ATOM 2551 C CA . GLY A 1 320 ? -12.523 -12.272 22.065 1.00 87.88 320 GLY A CA 1
ATOM 2552 C C . GLY A 1 320 ? -12.030 -12.678 20.675 1.00 87.88 320 GLY A C 1
ATOM 2553 O O . GLY A 1 320 ? -10.839 -12.954 20.509 1.00 87.88 320 GLY A O 1
ATOM 2554 N N . ASP A 1 321 ? -12.915 -12.661 19.683 1.00 91.25 321 ASP A N 1
ATOM 2555 C CA . ASP A 1 321 ? -12.672 -13.140 18.317 1.00 91.25 321 ASP A CA 1
ATOM 2556 C C . ASP A 1 321 ? -11.948 -12.164 17.384 1.00 91.25 321 ASP A C 1
ATOM 2558 O O . ASP A 1 321 ? -11.594 -12.532 16.265 1.00 91.25 321 ASP A O 1
ATOM 2562 N N . PHE A 1 322 ? -11.648 -10.941 17.825 1.00 94.94 322 PHE A N 1
ATOM 2563 C CA . PHE A 1 322 ? -10.886 -9.976 17.028 1.00 94.94 322 PHE A CA 1
ATOM 2564 C C . PHE A 1 322 ? -9.836 -9.226 17.852 1.00 94.94 322 PHE A C 1
ATOM 2566 O O . PHE A 1 322 ? -9.754 -9.321 19.079 1.00 94.94 322 PHE A O 1
ATOM 2573 N N . ARG A 1 323 ? -8.970 -8.499 17.148 1.00 96.38 323 ARG A N 1
ATOM 2574 C CA . ARG A 1 323 ? -8.007 -7.556 17.720 1.00 96.38 323 ARG A CA 1
ATOM 2575 C C . ARG A 1 323 ? -8.382 -6.144 17.335 1.00 96.38 323 ARG A C 1
ATOM 2577 O O . ARG A 1 323 ? -8.902 -5.935 16.243 1.00 96.38 323 ARG A O 1
ATOM 2584 N N . TYR A 1 324 ? -8.064 -5.181 18.186 1.00 97.00 324 TYR A N 1
ATOM 2585 C CA . TYR A 1 324 ? -8.291 -3.785 17.861 1.00 97.00 324 TYR A CA 1
ATOM 2586 C C . TYR A 1 324 ? -7.206 -2.854 18.392 1.00 97.00 324 TYR A C 1
ATOM 2588 O O . TYR A 1 324 ? -6.509 -3.164 19.358 1.00 97.00 324 TYR A O 1
ATOM 2596 N N . CYS A 1 325 ? -7.067 -1.702 17.746 1.00 97.38 325 CYS A N 1
ATOM 2597 C CA . CYS A 1 325 ? -6.264 -0.586 18.225 1.00 97.38 325 CYS A CA 1
ATOM 2598 C C . CYS A 1 325 ? -7.003 0.715 17.908 1.00 97.38 325 CYS A C 1
ATOM 2600 O O . CYS A 1 325 ? -7.437 0.908 16.773 1.00 97.38 325 CYS A O 1
ATOM 2602 N N . ILE A 1 326 ? -7.166 1.583 18.907 1.00 96.38 326 ILE A N 1
ATOM 2603 C CA . ILE A 1 326 ? -7.768 2.907 18.729 1.00 96.38 326 ILE A CA 1
ATOM 2604 C C . ILE A 1 326 ? -6.653 3.943 18.823 1.00 96.38 326 ILE A C 1
ATOM 2606 O O . ILE A 1 326 ? -5.898 4.005 19.798 1.00 96.38 326 ILE A O 1
ATOM 2610 N N . LEU A 1 327 ? -6.546 4.737 17.770 1.00 95.88 327 LEU A N 1
ATOM 2611 C CA . LEU A 1 327 ? -5.636 5.851 17.644 1.00 95.88 327 LEU A CA 1
ATOM 2612 C C . LEU A 1 327 ? -6.365 7.113 18.092 1.00 95.88 327 LEU A C 1
ATOM 2614 O O . LEU A 1 327 ? -7.409 7.465 17.548 1.00 95.88 327 LEU A O 1
ATOM 2618 N N . GLU A 1 328 ? -5.821 7.783 19.095 1.00 93.12 328 GLU A N 1
ATOM 2619 C CA . GLU A 1 328 ? -6.349 9.023 19.651 1.00 93.12 328 GLU A CA 1
ATOM 2620 C C . GLU A 1 328 ? -5.182 9.918 20.071 1.00 93.12 328 GLU A C 1
ATOM 2622 O O . GLU A 1 328 ? -4.060 9.435 20.229 1.00 93.12 328 GLU A O 1
ATOM 2627 N N . ASN A 1 329 ? -5.444 11.219 20.226 1.00 87.31 329 ASN A N 1
ATOM 2628 C CA . ASN A 1 329 ? -4.457 12.215 20.670 1.00 87.31 329 ASN A CA 1
ATOM 2629 C C . ASN A 1 329 ? -3.165 12.246 19.827 1.00 87.31 329 ASN A C 1
ATOM 2631 O O . ASN A 1 329 ? -2.081 12.519 20.337 1.00 87.31 329 ASN A O 1
ATOM 2635 N N . LEU A 1 330 ? -3.282 11.957 18.529 1.00 89.75 330 LEU A N 1
ATOM 2636 C CA . LEU A 1 330 ? -2.166 12.010 17.589 1.00 89.75 330 LEU A CA 1
ATOM 2637 C C . LEU A 1 330 ? -1.862 13.456 17.158 1.00 89.75 330 LEU A C 1
ATOM 2639 O O . LEU A 1 330 ? -2.788 14.270 17.074 1.00 89.75 330 LEU A O 1
ATOM 2643 N N . PRO A 1 331 ? -0.602 13.767 16.798 1.00 89.00 331 PRO A N 1
ATOM 2644 C CA . PRO A 1 331 ? -0.245 15.046 16.191 1.00 89.00 331 PRO A CA 1
ATOM 2645 C C . PRO A 1 331 ? -1.115 15.372 14.963 1.00 89.00 331 PRO A C 1
ATOM 2647 O O . PRO A 1 331 ? -1.470 14.449 14.219 1.00 89.00 331 PRO A O 1
ATOM 2650 N N . PRO A 1 332 ? -1.408 16.660 14.679 1.00 85.75 332 PRO A N 1
ATOM 2651 C CA . PRO A 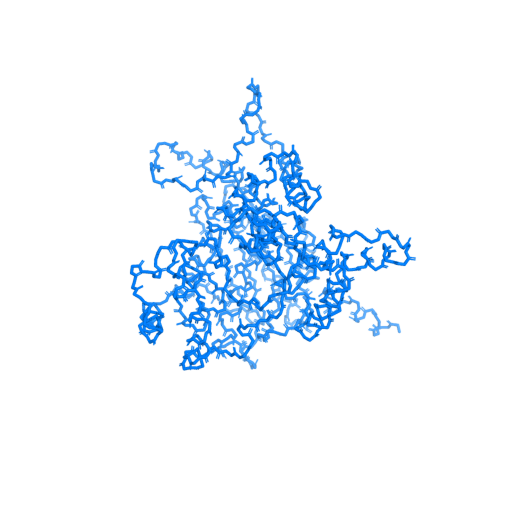1 332 ? -2.324 17.062 13.606 1.00 85.75 332 PRO A CA 1
ATOM 2652 C C . PRO A 1 332 ? -2.029 16.432 12.242 1.00 85.75 332 PRO A C 1
ATOM 2654 O O . PRO A 1 332 ? -2.944 15.975 11.567 1.00 85.75 332 PRO A O 1
ATOM 2657 N N . LYS A 1 333 ? -0.749 16.336 11.867 1.00 84.75 333 LYS A N 1
ATOM 2658 C CA . LYS A 1 333 ? -0.292 15.718 10.611 1.00 84.75 333 LYS A CA 1
ATOM 2659 C C . LYS A 1 333 ? -0.649 14.233 10.517 1.00 84.75 333 LYS A C 1
ATOM 2661 O O . LYS A 1 333 ? -1.121 13.760 9.484 1.00 84.75 333 LYS A O 1
ATOM 2666 N N . ILE A 1 334 ? -0.433 13.496 11.605 1.00 90.12 334 ILE A N 1
ATOM 2667 C CA . ILE A 1 334 ? -0.703 12.058 11.684 1.00 90.12 334 ILE A CA 1
ATOM 2668 C C . ILE A 1 334 ? -2.221 11.821 11.700 1.00 90.12 334 ILE A C 1
ATOM 2670 O O . ILE A 1 334 ? -2.730 10.996 10.944 1.00 90.12 334 ILE A O 1
ATOM 2674 N N . MET A 1 335 ? -2.953 12.617 12.484 1.00 90.25 335 MET A N 1
ATOM 2675 C CA . MET A 1 335 ? -4.416 12.597 12.544 1.00 90.25 335 MET A CA 1
ATOM 2676 C C . MET A 1 335 ? -5.056 12.920 11.182 1.00 90.25 335 MET A C 1
ATOM 2678 O O . MET A 1 335 ? -5.945 12.197 10.734 1.00 90.25 335 MET A O 1
ATOM 2682 N N . GLY A 1 336 ? -4.595 13.970 10.497 1.00 89.12 336 GLY A N 1
ATOM 2683 C CA . GLY A 1 336 ? -5.094 14.374 9.180 1.00 89.12 336 GLY A CA 1
ATOM 2684 C C . GLY A 1 336 ? -4.833 13.329 8.094 1.00 89.12 336 GLY A C 1
ATOM 2685 O O . GLY A 1 336 ? -5.712 13.078 7.269 1.00 89.12 336 GLY A O 1
ATOM 2686 N N . SER A 1 337 ? -3.674 12.660 8.150 1.00 90.81 337 SER A N 1
ATOM 2687 C CA . SER A 1 337 ? -3.308 11.572 7.231 1.00 90.81 337 SER A CA 1
ATOM 2688 C C . SER A 1 337 ? -4.185 10.336 7.435 1.00 90.81 337 SER A C 1
ATOM 2690 O O . SER A 1 337 ? -4.813 9.855 6.496 1.00 90.81 337 SER A O 1
ATOM 2692 N N . PHE A 1 338 ? -4.301 9.852 8.675 1.00 92.50 338 PHE A N 1
ATOM 2693 C CA . PHE A 1 338 ? -5.096 8.660 8.990 1.00 92.50 338 PHE A CA 1
ATOM 2694 C C . PHE A 1 338 ? -6.610 8.886 8.968 1.00 92.50 338 PHE A C 1
ATOM 2696 O O . PHE A 1 338 ? -7.367 7.919 9.036 1.00 92.50 338 PHE A O 1
ATOM 2703 N N . SER A 1 339 ? -7.068 10.138 8.862 1.00 89.81 339 SER A N 1
ATOM 2704 C CA . SER A 1 339 ? -8.483 10.436 8.617 1.00 89.81 339 SER A CA 1
ATOM 2705 C C . SER A 1 339 ? -8.936 9.930 7.245 1.00 89.81 339 SER A C 1
ATOM 2707 O O . SER A 1 339 ? -10.126 9.686 7.056 1.00 89.81 339 SER A O 1
ATOM 2709 N N . GLN A 1 340 ? -8.005 9.733 6.300 1.00 89.19 340 GLN A N 1
ATOM 2710 C CA . GLN A 1 340 ? -8.309 9.072 5.036 1.00 89.19 340 GLN A CA 1
ATOM 2711 C C . GLN A 1 340 ? -8.447 7.553 5.225 1.00 89.19 340 GLN A C 1
ATOM 2713 O O . GLN A 1 340 ? -7.499 6.905 5.687 1.00 89.19 340 GLN A O 1
ATOM 2718 N N . PRO A 1 341 ? -9.587 6.942 4.833 1.00 89.56 341 PRO A N 1
ATOM 2719 C CA . PRO A 1 341 ? -9.823 5.514 5.040 1.00 89.56 341 PRO A CA 1
ATOM 2720 C C . PRO A 1 341 ? -8.770 4.611 4.394 1.00 89.56 341 PRO A C 1
ATOM 2722 O O . PRO A 1 341 ? -8.436 3.574 4.962 1.00 89.56 341 PRO A O 1
ATOM 2725 N N . GLN A 1 342 ? -8.238 4.997 3.230 1.00 89.12 342 GLN A N 1
ATOM 2726 C CA . GLN A 1 342 ? -7.227 4.214 2.511 1.00 89.12 342 GLN A CA 1
ATOM 2727 C C . GLN A 1 342 ? -5.887 4.192 3.254 1.00 89.12 342 GLN A C 1
ATOM 2729 O O . GLN A 1 342 ? -5.280 3.134 3.397 1.00 89.12 342 GLN A O 1
ATOM 2734 N N . VAL A 1 343 ? -5.466 5.323 3.826 1.00 93.50 343 VAL A N 1
ATOM 2735 C CA . VAL A 1 343 ? -4.238 5.404 4.635 1.00 93.50 343 VAL A CA 1
ATOM 2736 C C . VAL A 1 343 ? -4.379 4.600 5.931 1.00 93.50 343 VAL A C 1
ATOM 2738 O O . VAL A 1 343 ? -3.452 3.896 6.336 1.00 93.50 343 VAL A O 1
ATOM 2741 N N . LEU A 1 344 ? -5.551 4.654 6.573 1.00 94.88 344 LEU A N 1
ATOM 2742 C CA . LEU A 1 344 ? -5.834 3.853 7.768 1.00 94.88 344 LEU A CA 1
ATOM 2743 C C . LEU A 1 344 ? -5.877 2.348 7.457 1.00 94.88 344 LEU A C 1
ATOM 2745 O O . LEU A 1 344 ? -5.389 1.533 8.243 1.00 94.88 344 LEU A O 1
ATOM 2749 N N . LEU A 1 345 ? -6.435 1.974 6.301 1.00 93.81 345 LEU A N 1
ATOM 2750 C CA . LEU A 1 345 ? -6.445 0.599 5.808 1.00 93.81 345 LEU A CA 1
ATOM 2751 C C . LEU A 1 345 ? -5.024 0.095 5.534 1.00 93.81 345 LEU A C 1
ATOM 2753 O O . LEU A 1 345 ? -4.695 -1.012 5.955 1.00 93.81 345 LEU A O 1
ATOM 2757 N N . HIS A 1 346 ? -4.183 0.914 4.901 1.00 94.62 346 HIS A N 1
ATOM 2758 C CA . HIS A 1 346 ? -2.773 0.614 4.640 1.00 94.62 346 HIS A CA 1
ATOM 2759 C C . HIS A 1 346 ? -2.003 0.341 5.941 1.00 94.62 346 HIS A C 1
ATOM 2761 O O . HIS A 1 346 ? -1.342 -0.689 6.084 1.00 94.62 346 HIS A O 1
ATOM 2767 N N . LEU A 1 347 ? -2.197 1.184 6.965 1.00 97.31 347 LEU A N 1
ATOM 2768 C CA . LEU A 1 347 ? -1.653 0.944 8.307 1.00 97.31 347 LEU A CA 1
ATOM 2769 C C . LEU A 1 347 ? -2.109 -0.407 8.881 1.00 97.31 347 LEU A C 1
ATOM 2771 O O . LEU A 1 347 ? -1.295 -1.175 9.402 1.00 97.31 347 LEU A O 1
ATOM 2775 N N . ALA A 1 348 ? -3.406 -0.711 8.791 1.00 96.31 348 ALA A N 1
ATOM 2776 C CA . ALA A 1 348 ? -3.952 -1.973 9.278 1.00 96.31 348 ALA A CA 1
ATOM 2777 C C . ALA A 1 348 ? -3.336 -3.173 8.537 1.00 96.31 348 ALA A C 1
ATOM 2779 O O . ALA A 1 348 ? -2.931 -4.150 9.176 1.00 96.31 348 ALA A O 1
ATOM 2780 N N . GLN A 1 349 ? -3.238 -3.094 7.207 1.00 95.00 349 GLN A N 1
ATOM 2781 C CA . GLN A 1 349 ? -2.658 -4.131 6.355 1.00 95.00 349 GLN A CA 1
ATOM 2782 C C . GLN A 1 349 ? -1.205 -4.405 6.738 1.00 95.00 349 GLN A C 1
ATOM 2784 O O . GLN A 1 349 ? -0.858 -5.567 6.965 1.00 95.00 349 GLN A O 1
ATOM 2789 N N . PHE A 1 350 ? -0.384 -3.368 6.925 1.00 96.38 350 PHE A N 1
ATOM 2790 C CA . PHE A 1 350 ? 0.999 -3.549 7.355 1.00 96.38 350 PHE A CA 1
ATOM 2791 C C . PHE A 1 350 ? 1.105 -4.174 8.755 1.00 96.38 350 PHE A C 1
ATOM 2793 O O . PHE A 1 350 ? 1.891 -5.103 8.949 1.00 96.38 350 PHE A O 1
ATOM 2800 N N . LEU A 1 351 ? 0.295 -3.742 9.731 1.00 97.06 351 LEU A N 1
ATOM 2801 C CA . LEU A 1 351 ? 0.282 -4.347 11.072 1.00 97.06 351 LEU A CA 1
ATOM 2802 C C . LEU A 1 351 ? -0.084 -5.840 11.017 1.00 97.06 351 LEU A C 1
ATOM 2804 O O . LEU A 1 351 ? 0.591 -6.676 11.628 1.00 97.06 351 LEU A O 1
ATOM 2808 N N . MET A 1 352 ? -1.115 -6.200 10.246 1.00 95.81 352 MET A N 1
ATOM 2809 C CA . MET A 1 352 ? -1.486 -7.599 10.015 1.00 95.81 352 MET A CA 1
ATOM 2810 C C . MET A 1 352 ? -0.354 -8.371 9.339 1.00 95.81 352 MET A C 1
ATOM 2812 O O . MET A 1 352 ? 0.009 -9.463 9.789 1.00 95.81 352 MET A O 1
ATOM 2816 N N . TYR A 1 353 ? 0.245 -7.800 8.296 1.00 95.00 353 TYR A N 1
ATOM 2817 C CA . TYR A 1 353 ? 1.343 -8.405 7.554 1.00 95.00 353 TYR A CA 1
ATOM 2818 C C . TYR A 1 353 ? 2.576 -8.636 8.440 1.00 95.00 353 TYR A C 1
ATOM 2820 O O . TYR A 1 353 ? 3.146 -9.728 8.433 1.00 95.00 353 TYR A O 1
ATOM 2828 N N . ALA A 1 354 ? 2.955 -7.670 9.278 1.00 95.31 354 ALA A N 1
ATOM 2829 C CA . ALA A 1 354 ? 4.081 -7.775 10.203 1.00 95.31 354 ALA A CA 1
ATOM 2830 C C . ALA A 1 354 ? 3.887 -8.898 11.234 1.00 95.31 354 ALA A C 1
ATOM 2832 O O . ALA A 1 354 ? 4.795 -9.695 11.503 1.00 95.31 354 ALA A O 1
ATOM 2833 N N . HIS A 1 355 ? 2.691 -9.007 11.811 1.00 95.31 355 HIS A N 1
ATOM 2834 C CA . HIS A 1 355 ? 2.402 -10.030 12.809 1.00 95.31 355 HIS A CA 1
ATOM 2835 C C . HIS A 1 355 ? 2.240 -11.433 12.214 1.00 95.31 355 HIS A C 1
ATOM 2837 O O . HIS A 1 355 ? 2.750 -12.397 12.794 1.00 95.31 355 HIS A O 1
ATOM 2843 N N . THR A 1 356 ? 1.587 -11.564 11.060 1.00 94.25 356 THR A N 1
ATOM 2844 C CA . THR A 1 356 ? 1.434 -12.852 10.363 1.00 94.25 356 THR A CA 1
ATOM 2845 C C . THR A 1 356 ? 2.764 -13.344 9.793 1.00 94.25 356 THR A C 1
ATOM 2847 O O . THR A 1 356 ? 3.096 -14.513 9.979 1.00 94.25 356 THR A O 1
ATOM 2850 N N . SER A 1 357 ? 3.588 -12.451 9.233 1.00 91.25 357 SER A N 1
ATOM 2851 C CA . SER A 1 357 ? 4.947 -12.769 8.763 1.00 91.25 357 SER A CA 1
ATOM 2852 C C . SER A 1 357 ? 5.871 -13.238 9.887 1.00 91.25 357 SER A C 1
ATOM 2854 O O . SER A 1 357 ? 6.727 -14.089 9.665 1.00 91.25 357 SER A O 1
ATOM 2856 N N . SER A 1 358 ? 5.684 -12.727 11.110 1.00 90.06 358 SER A N 1
ATOM 2857 C CA . SER A 1 358 ? 6.420 -13.196 12.295 1.00 90.06 358 SER A CA 1
ATOM 2858 C C . SER A 1 358 ? 5.921 -14.536 12.859 1.00 90.06 358 SER A C 1
ATOM 2860 O O . SER A 1 358 ? 6.481 -15.034 13.831 1.00 90.06 358 SER A O 1
ATOM 2862 N N . GLY A 1 359 ? 4.832 -15.090 12.317 1.00 90.19 359 GLY A N 1
ATOM 2863 C CA . GLY A 1 359 ? 4.178 -16.304 12.813 1.00 90.19 359 GLY A CA 1
ATOM 2864 C C . GLY A 1 359 ? 3.281 -16.105 14.042 1.00 90.19 359 GLY A C 1
ATOM 2865 O O . GLY A 1 359 ? 2.550 -17.020 14.414 1.00 90.19 359 GLY A O 1
ATOM 2866 N N . ARG A 1 360 ? 3.276 -14.911 14.657 1.00 89.62 360 ARG A N 1
ATOM 2867 C CA . ARG A 1 360 ? 2.540 -14.624 15.904 1.00 89.62 360 ARG A CA 1
ATOM 2868 C C . ARG A 1 360 ? 1.021 -14.730 15.764 1.00 89.62 360 ARG A C 1
ATOM 2870 O O . ARG A 1 360 ? 0.359 -15.105 16.724 1.00 89.62 360 ARG A O 1
ATOM 2877 N N . TRP A 1 361 ? 0.465 -14.368 14.608 1.00 94.19 361 TRP A N 1
ATOM 2878 C CA . TRP A 1 361 ? -0.987 -14.356 14.360 1.00 94.19 361 TRP A CA 1
ATOM 2879 C C . TRP A 1 361 ? -1.416 -15.408 13.332 1.00 94.19 361 TRP A C 1
ATOM 2881 O O . TRP A 1 361 ? -2.275 -15.158 12.494 1.00 94.19 361 TRP A O 1
ATOM 2891 N N . LEU A 1 362 ? -0.804 -16.590 13.380 1.00 90.75 362 LEU A N 1
ATOM 2892 C CA . LEU A 1 362 ? -1.182 -17.731 12.546 1.00 90.75 362 LEU A CA 1
ATOM 2893 C C . LEU A 1 362 ? -1.944 -18.789 13.357 1.00 90.75 362 LEU A C 1
ATOM 2895 O O . LEU A 1 362 ? -1.910 -18.803 14.589 1.00 90.75 362 LEU A O 1
ATOM 2899 N N . ASN A 1 363 ? -2.605 -19.711 12.653 1.00 89.19 363 ASN A N 1
ATOM 2900 C CA . ASN A 1 363 ? -3.305 -20.866 13.229 1.00 89.19 363 ASN A CA 1
ATOM 2901 C C . ASN A 1 363 ? -4.328 -20.443 14.302 1.00 89.19 363 ASN A C 1
ATOM 2903 O O . ASN A 1 363 ? -5.150 -19.572 14.042 1.00 89.19 363 ASN A O 1
ATOM 2907 N N . HIS A 1 364 ? -4.269 -21.010 15.511 1.00 85.62 364 HIS A N 1
ATOM 2908 C CA . HIS A 1 364 ? -5.183 -20.684 16.616 1.00 85.62 364 HIS A CA 1
ATOM 2909 C C . HIS A 1 364 ? -5.102 -19.221 17.090 1.00 85.62 364 HIS A C 1
ATOM 2911 O O . HIS A 1 364 ? -6.015 -18.740 17.753 1.00 85.62 364 HIS A O 1
ATOM 2917 N N . ALA A 1 365 ? -4.026 -18.501 16.754 1.00 91.00 365 ALA A N 1
ATOM 2918 C CA . ALA A 1 365 ? -3.881 -17.081 17.057 1.00 91.00 365 ALA A CA 1
ATOM 2919 C C . ALA A 1 365 ? -4.365 -16.169 15.914 1.00 91.00 365 ALA A C 1
ATOM 2921 O O . ALA A 1 365 ? -4.290 -14.943 16.052 1.00 91.00 365 ALA A O 1
ATOM 2922 N N . ALA A 1 366 ? -4.841 -16.717 14.792 1.00 93.00 366 ALA A N 1
ATOM 2923 C CA . ALA A 1 366 ? -5.367 -15.932 13.682 1.00 93.00 366 ALA A CA 1
ATOM 2924 C C . ALA A 1 366 ? -6.692 -15.276 14.090 1.00 93.00 366 ALA A C 1
ATOM 2926 O O . ALA A 1 366 ? -7.692 -15.954 14.298 1.00 93.00 366 ALA A O 1
ATOM 2927 N N . LYS A 1 367 ? -6.685 -13.947 14.210 1.00 94.81 367 LYS A N 1
ATOM 2928 C CA . LYS A 1 367 ? -7.879 -13.143 14.496 1.00 94.81 367 LYS A CA 1
ATOM 2929 C C . LYS A 1 367 ? -7.836 -11.882 13.645 1.00 94.81 367 LYS A C 1
ATOM 2931 O O . LYS A 1 367 ? -6.740 -11.326 13.503 1.00 94.81 367 LYS A O 1
ATOM 2936 N N . PRO A 1 368 ? -8.968 -11.449 13.073 1.00 95.81 368 PRO A N 1
ATOM 2937 C CA . PRO A 1 368 ? -9.042 -10.206 12.321 1.00 95.81 368 PRO A CA 1
ATOM 2938 C C . PRO A 1 368 ? -8.639 -8.989 13.164 1.00 95.81 368 PRO A C 1
ATOM 2940 O O . PRO A 1 368 ? -8.601 -9.058 14.395 1.00 95.81 368 PRO A O 1
ATOM 2943 N N . LEU A 1 369 ? -8.338 -7.880 12.490 1.00 97.25 369 LEU A N 1
ATOM 2944 C CA . LEU A 1 369 ? -7.880 -6.637 13.107 1.00 97.25 369 LEU A CA 1
ATOM 2945 C C . LEU A 1 369 ? -8.814 -5.483 12.744 1.00 97.25 369 LEU A C 1
ATOM 2947 O O . LEU A 1 369 ? -9.162 -5.312 11.578 1.00 97.25 369 LEU A O 1
ATOM 2951 N N . ILE A 1 370 ? -9.169 -4.681 13.743 1.00 97.50 370 ILE A N 1
ATOM 2952 C CA . ILE A 1 370 ? -9.884 -3.415 13.593 1.00 97.50 370 ILE A CA 1
ATOM 2953 C C . ILE A 1 370 ? -8.951 -2.280 14.011 1.00 97.50 370 ILE A C 1
ATOM 2955 O O . ILE A 1 370 ? -8.444 -2.272 15.131 1.00 97.50 370 ILE A O 1
ATOM 2959 N N . ILE A 1 371 ? -8.740 -1.299 13.142 1.00 97.69 371 ILE A N 1
ATOM 2960 C CA . ILE A 1 371 ? -8.060 -0.057 13.514 1.00 97.69 371 ILE A CA 1
ATOM 2961 C C . ILE A 1 371 ? -9.097 1.058 13.542 1.00 97.69 371 ILE A C 1
ATOM 2963 O O . ILE A 1 371 ? -9.859 1.223 12.591 1.00 97.69 371 ILE A O 1
ATOM 2967 N N . GLY A 1 372 ? -9.140 1.791 14.650 1.00 96.06 372 GLY A N 1
ATOM 2968 C CA . GLY A 1 372 ? -9.973 2.972 14.824 1.00 96.06 372 GLY A CA 1
ATOM 2969 C C . GLY A 1 372 ? -9.123 4.232 14.908 1.00 96.06 372 GLY A C 1
ATOM 2970 O O . GLY A 1 372 ? -8.072 4.212 15.538 1.00 96.06 372 GLY A O 1
ATOM 2971 N N . LEU A 1 373 ? -9.589 5.335 14.337 1.00 96.25 373 LEU A N 1
ATOM 2972 C CA . LEU A 1 373 ? -9.064 6.677 14.561 1.00 96.25 373 LEU A CA 1
ATOM 2973 C C . LEU A 1 373 ? -10.160 7.522 15.200 1.00 96.25 373 LEU A C 1
ATOM 2975 O O . LEU A 1 373 ? -11.210 7.721 14.594 1.00 96.25 373 LEU A O 1
ATOM 2979 N N . LYS A 1 374 ? -9.912 8.031 16.403 1.00 95.00 374 LYS A N 1
ATOM 2980 C CA . LYS A 1 374 ? -10.831 8.887 17.151 1.00 95.00 374 LYS A CA 1
ATOM 2981 C C . LYS A 1 374 ? -10.316 10.324 17.135 1.00 95.00 374 LYS A C 1
ATOM 2983 O O . LYS A 1 374 ? -9.238 10.609 17.655 1.00 95.00 374 LYS A O 1
ATOM 2988 N N . SER A 1 375 ? -11.107 11.231 16.572 1.00 90.38 375 SER A N 1
ATOM 2989 C CA . SER A 1 375 ? -10.797 12.657 16.522 1.00 90.38 375 SER A CA 1
ATOM 2990 C C . SER A 1 375 ? -11.729 13.415 17.460 1.00 90.38 375 SER A C 1
ATOM 2992 O O . SER A 1 375 ? -12.935 13.475 17.238 1.00 90.38 375 SER A O 1
ATOM 2994 N N . THR A 1 376 ? -11.167 14.017 18.506 1.00 86.12 376 THR A N 1
ATOM 2995 C CA . THR A 1 376 ? -11.905 14.932 19.392 1.00 86.12 376 THR A CA 1
ATOM 2996 C C . THR A 1 376 ? -12.274 16.228 18.678 1.00 86.12 376 THR A C 1
ATOM 2998 O O . THR A 1 376 ? -13.306 16.810 18.970 1.00 86.12 376 THR A O 1
ATOM 3001 N N . VAL A 1 377 ? -11.466 16.642 17.700 1.00 85.19 377 VAL A N 1
ATOM 3002 C CA . VAL A 1 377 ? -11.647 17.892 16.955 1.00 85.19 377 VAL A CA 1
ATOM 3003 C C . VAL A 1 377 ? -12.824 17.834 15.985 1.00 85.19 377 VAL A C 1
ATOM 3005 O O . VAL A 1 377 ? -13.561 18.801 15.840 1.00 85.19 377 VAL A O 1
ATOM 3008 N N . THR A 1 378 ? -12.987 16.715 15.278 1.00 84.31 378 THR A N 1
ATOM 3009 C CA . THR A 1 378 ? -14.119 16.534 14.352 1.00 84.31 378 THR A CA 1
ATOM 3010 C C . THR A 1 378 ? -15.308 15.845 15.008 1.00 84.31 378 THR A C 1
ATOM 3012 O O . THR A 1 378 ? -16.314 15.642 14.340 1.00 84.31 378 THR A O 1
ATOM 3015 N N . GLU A 1 379 ? -15.171 15.432 16.271 1.00 90.50 379 GLU A N 1
ATOM 3016 C CA . GLU A 1 379 ? -16.134 14.609 17.015 1.00 90.50 379 GLU A CA 1
ATOM 3017 C C . GLU A 1 379 ? -16.525 13.301 16.303 1.00 90.50 379 GLU A C 1
ATOM 3019 O O . GLU A 1 379 ? -17.506 12.646 16.665 1.00 90.50 379 GLU A O 1
ATOM 3024 N N . THR A 1 380 ? -15.705 12.846 15.348 1.00 91.56 380 THR A N 1
ATOM 3025 C CA . THR A 1 380 ? -15.921 11.603 14.597 1.00 91.56 380 THR A CA 1
ATOM 3026 C C . THR A 1 380 ? -14.855 10.548 14.873 1.00 91.56 380 THR A C 1
ATOM 3028 O O . THR A 1 380 ? -13.704 10.839 15.213 1.00 91.56 380 THR A O 1
ATOM 3031 N N . ALA A 1 381 ? -15.253 9.289 14.713 1.00 93.25 381 ALA A N 1
ATOM 3032 C CA . ALA A 1 381 ? -14.389 8.127 14.744 1.00 93.25 381 ALA A CA 1
ATOM 3033 C C . ALA A 1 381 ? -14.512 7.342 13.434 1.00 93.25 381 ALA A C 1
ATOM 3035 O O . ALA A 1 381 ? -15.616 7.086 12.951 1.00 93.25 381 ALA A O 1
ATOM 3036 N N . HIS A 1 382 ? -13.370 6.945 12.880 1.00 93.31 382 HIS A N 1
ATOM 3037 C CA . HIS A 1 382 ? -13.266 6.150 11.660 1.00 93.31 382 HIS A CA 1
ATOM 3038 C C . HIS A 1 382 ? -12.728 4.771 12.010 1.00 93.31 382 HIS A C 1
ATOM 3040 O O . HIS A 1 382 ? -11.735 4.674 12.722 1.00 93.31 382 HIS A O 1
ATOM 3046 N N . PHE A 1 383 ? -13.344 3.710 11.503 1.00 95.12 383 PHE A N 1
ATOM 3047 C CA . PHE A 1 383 ? -12.887 2.340 11.707 1.00 95.12 383 PHE A CA 1
ATOM 3048 C C . PHE A 1 383 ? -12.664 1.648 10.375 1.00 95.12 383 PHE A C 1
ATOM 3050 O O . PHE A 1 383 ? -13.481 1.767 9.463 1.00 95.12 383 PHE A O 1
ATOM 3057 N N . VAL A 1 384 ? -11.589 0.870 10.299 1.00 96.12 384 VAL A N 1
ATOM 3058 C CA . VAL A 1 384 ? -11.326 -0.086 9.223 1.00 96.12 384 VAL A CA 1
ATOM 3059 C C . VAL A 1 384 ? -11.152 -1.475 9.817 1.00 96.12 384 VAL A C 1
ATOM 3061 O O . VAL A 1 384 ? -10.511 -1.644 10.854 1.00 96.12 384 VAL A O 1
ATOM 3064 N N . GLY A 1 385 ? -11.740 -2.476 9.171 1.00 95.50 385 GLY A N 1
ATOM 3065 C CA . GLY A 1 385 ? -11.633 -3.873 9.577 1.00 95.50 385 GLY A CA 1
ATOM 3066 C C . GLY A 1 385 ? -10.987 -4.713 8.486 1.00 95.50 385 GLY A C 1
ATOM 3067 O O . GLY A 1 385 ? -11.399 -4.643 7.329 1.00 95.50 385 GLY A O 1
ATOM 3068 N N . ILE A 1 386 ? -10.007 -5.540 8.846 1.00 94.88 386 ILE A N 1
ATOM 3069 C CA . ILE A 1 386 ? -9.324 -6.441 7.912 1.00 94.88 386 ILE A CA 1
ATOM 3070 C C . ILE A 1 386 ? -9.314 -7.892 8.412 1.00 94.88 386 ILE A C 1
ATOM 3072 O O . ILE A 1 386 ? -9.110 -8.147 9.607 1.00 94.88 386 ILE A O 1
ATOM 3076 N N . PRO A 1 387 ? -9.520 -8.878 7.518 1.00 94.06 387 PRO A N 1
ATOM 3077 C CA . PRO A 1 387 ? -9.428 -10.282 7.884 1.00 94.06 387 PRO A CA 1
ATOM 3078 C C . PRO A 1 387 ? -7.980 -10.661 8.214 1.00 94.06 387 PRO A C 1
ATOM 3080 O O . PRO A 1 387 ? -7.023 -10.068 7.719 1.00 94.06 387 PRO A O 1
ATOM 3083 N N . CYS A 1 388 ? -7.806 -11.707 9.021 1.00 93.19 388 CYS A N 1
ATOM 3084 C CA . CYS A 1 388 ? -6.487 -12.299 9.223 1.00 93.19 388 CYS A CA 1
ATOM 3085 C C . CYS A 1 388 ? -6.156 -13.236 8.061 1.00 93.19 388 CYS A C 1
ATOM 3087 O O . CYS A 1 388 ? -6.611 -14.385 8.038 1.00 93.19 388 CYS A O 1
ATOM 3089 N N . ALA A 1 389 ? -5.395 -12.735 7.093 1.00 88.56 389 ALA A N 1
ATOM 3090 C CA . ALA A 1 389 ? -4.887 -13.499 5.960 1.00 88.56 389 ALA A CA 1
ATOM 3091 C C . ALA A 1 389 ? -3.400 -13.822 6.147 1.00 88.56 389 ALA A C 1
ATOM 3093 O O . ALA A 1 389 ? -2.645 -13.021 6.701 1.00 88.56 389 ALA A O 1
ATOM 3094 N N . LYS A 1 390 ? -2.974 -15.010 5.707 1.00 86.56 390 LYS A N 1
ATOM 3095 C CA . LYS A 1 390 ? -1.547 -15.337 5.609 1.00 86.56 390 LYS A CA 1
ATOM 3096 C C . LYS A 1 390 ? -0.882 -14.438 4.555 1.00 86.56 390 LYS A C 1
ATOM 3098 O O . LYS A 1 390 ? -1.568 -13.952 3.656 1.00 86.56 390 LYS A O 1
ATOM 3103 N N . PRO A 1 391 ? 0.448 -14.246 4.609 1.00 81.94 391 PRO A N 1
ATOM 3104 C CA . PRO A 1 391 ? 1.169 -13.594 3.521 1.00 81.94 391 PRO A CA 1
ATOM 3105 C C . PRO A 1 391 ? 0.805 -14.218 2.165 1.00 81.94 391 PRO A C 1
ATOM 3107 O O . PRO A 1 391 ? 0.841 -15.441 2.027 1.00 81.94 391 PRO A O 1
ATOM 3110 N N . ASN A 1 392 ? 0.453 -13.375 1.190 1.00 80.31 392 ASN A N 1
ATOM 3111 C CA . ASN A 1 392 ? 0.013 -13.752 -0.160 1.00 80.31 392 ASN A CA 1
ATOM 3112 C C . ASN A 1 392 ? -1.330 -14.529 -0.241 1.00 80.31 392 ASN A C 1
ATOM 3114 O O . ASN A 1 392 ? -1.667 -15.041 -1.306 1.00 80.31 392 ASN A O 1
ATOM 3118 N N . GLU A 1 393 ? -2.108 -14.626 0.845 1.00 87.56 393 GLU A N 1
ATOM 3119 C CA . GLU A 1 393 ? -3.462 -15.200 0.846 1.00 87.56 393 GLU A CA 1
ATOM 3120 C C . GLU A 1 393 ? -4.513 -14.095 0.691 1.00 87.56 393 GLU A C 1
ATOM 3122 O O . GLU A 1 393 ? -4.468 -13.084 1.390 1.00 87.56 393 GLU A O 1
ATOM 3127 N N . ILE A 1 394 ? -5.513 -14.314 -0.165 1.00 86.31 394 ILE A N 1
ATOM 3128 C CA . ILE A 1 394 ? -6.654 -13.402 -0.297 1.00 86.31 394 ILE A CA 1
ATOM 3129 C C . ILE A 1 394 ? -7.851 -13.976 0.445 1.00 86.31 394 ILE A C 1
ATOM 3131 O O . ILE A 1 394 ? -8.328 -15.071 0.149 1.00 86.31 394 ILE A O 1
ATOM 3135 N N . LYS A 1 395 ? -8.369 -13.208 1.407 1.00 88.12 395 LYS A N 1
ATOM 3136 C CA . LYS A 1 395 ? -9.571 -13.561 2.167 1.00 88.12 395 LYS A CA 1
ATOM 3137 C C . LYS A 1 395 ? -10.690 -12.566 1.931 1.00 88.12 395 LYS A C 1
ATOM 3139 O O . LYS A 1 395 ? -10.465 -11.365 1.824 1.00 88.12 395 LYS A O 1
ATOM 3144 N N . ARG A 1 396 ? -11.920 -13.084 1.923 1.00 89.69 396 ARG A N 1
ATOM 3145 C CA . ARG A 1 396 ? -13.123 -12.250 1.887 1.00 89.69 396 ARG A CA 1
ATOM 3146 C C . ARG A 1 396 ? -13.228 -11.428 3.163 1.00 89.69 396 ARG A C 1
ATOM 3148 O O . ARG A 1 396 ? -12.979 -11.942 4.254 1.00 89.69 396 ARG A O 1
ATOM 3155 N N . ASN A 1 397 ? -13.639 -10.174 3.021 1.00 91.56 397 ASN A N 1
ATOM 3156 C CA . ASN A 1 397 ? -13.779 -9.264 4.146 1.00 91.56 397 ASN A CA 1
ATOM 3157 C C . ASN A 1 397 ? -15.243 -9.177 4.604 1.00 91.56 397 ASN A C 1
ATOM 3159 O O . ASN A 1 397 ? -16.105 -8.660 3.891 1.00 91.56 397 ASN A O 1
ATOM 3163 N N . SER A 1 398 ? -15.543 -9.696 5.795 1.00 91.50 398 SER A N 1
ATOM 3164 C CA . SER A 1 398 ? -16.887 -9.672 6.382 1.00 91.50 398 SER A CA 1
ATOM 3165 C C . SER A 1 398 ? -17.214 -8.367 7.118 1.00 91.50 398 SER A C 1
ATOM 3167 O O . SER A 1 398 ? -18.390 -8.128 7.413 1.00 91.50 398 SER A O 1
ATOM 3169 N N . PHE A 1 399 ? -16.229 -7.497 7.382 1.00 92.56 399 PHE A N 1
ATOM 3170 C CA . PHE A 1 399 ? -16.426 -6.312 8.222 1.00 92.56 399 PHE A CA 1
ATOM 3171 C C . PHE A 1 399 ? -17.430 -5.318 7.659 1.00 92.56 399 PHE A C 1
ATOM 3173 O O . PHE A 1 399 ? -18.150 -4.701 8.433 1.00 92.56 399 PHE A O 1
ATOM 3180 N N . GLY A 1 400 ? -17.581 -5.222 6.337 1.00 90.38 400 GLY A N 1
ATOM 3181 C CA . GLY A 1 400 ? -18.603 -4.342 5.771 1.00 90.38 400 GLY A CA 1
ATOM 3182 C C . GLY A 1 400 ? -20.038 -4.752 6.104 1.00 90.38 400 GLY A C 1
ATOM 3183 O O . GLY A 1 400 ? -20.926 -3.902 6.193 1.00 90.38 400 GLY A O 1
ATOM 3184 N N . ARG A 1 401 ? -20.288 -6.048 6.342 1.00 90.12 401 ARG A N 1
ATOM 3185 C CA . ARG A 1 401 ? -21.565 -6.510 6.904 1.00 90.12 401 ARG A CA 1
ATOM 3186 C C . ARG A 1 401 ? -21.619 -6.220 8.400 1.00 90.12 401 ARG A C 1
ATOM 3188 O O . ARG A 1 401 ? -22.593 -5.624 8.847 1.00 90.12 401 ARG A O 1
ATOM 3195 N N . ILE A 1 402 ? -20.579 -6.621 9.132 1.00 92.56 402 ILE A N 1
ATOM 3196 C CA . ILE A 1 402 ? -20.525 -6.532 10.598 1.00 92.56 402 ILE A CA 1
ATOM 3197 C C . ILE A 1 402 ? -20.683 -5.084 11.066 1.00 92.56 402 ILE A C 1
ATOM 3199 O O . ILE A 1 402 ? -21.530 -4.815 11.905 1.00 92.56 402 ILE A O 1
ATOM 3203 N N . PHE A 1 403 ? -19.956 -4.131 10.483 1.00 93.81 403 PHE A N 1
ATOM 3204 C CA . PHE A 1 403 ? -20.045 -2.715 10.848 1.00 93.81 403 PHE A CA 1
ATOM 3205 C C . PHE A 1 403 ? -21.429 -2.128 10.572 1.00 93.81 403 PHE A C 1
ATOM 3207 O O . PHE A 1 403 ? -21.977 -1.414 11.408 1.00 93.81 403 PHE A O 1
ATOM 3214 N N . ARG A 1 404 ? -22.040 -2.472 9.433 1.00 91.38 404 ARG A N 1
ATOM 3215 C CA . ARG A 1 404 ? -23.399 -2.025 9.098 1.00 91.38 404 ARG A CA 1
ATOM 3216 C C . ARG A 1 404 ? -24.442 -2.583 10.063 1.00 91.38 404 ARG A C 1
ATOM 3218 O O . ARG A 1 404 ? -25.402 -1.897 10.399 1.00 91.38 404 ARG A O 1
ATOM 3225 N N . GLU A 1 405 ? -24.298 -3.843 10.448 1.00 92.25 405 GLU A N 1
ATOM 3226 C CA . GLU A 1 405 ? -25.213 -4.518 11.365 1.00 92.25 405 GLU A CA 1
ATOM 3227 C C . GLU A 1 405 ? -25.032 -4.011 12.801 1.00 92.25 405 GLU A C 1
ATOM 3229 O O . GLU A 1 405 ? -26.024 -3.664 13.436 1.00 92.25 405 GLU A O 1
ATOM 3234 N N . ALA A 1 406 ? -23.789 -3.805 13.246 1.00 94.38 406 ALA A N 1
ATOM 3235 C CA . ALA A 1 406 ? -23.469 -3.197 14.535 1.00 94.38 406 ALA A CA 1
ATOM 3236 C C . ALA A 1 406 ? -24.055 -1.784 14.657 1.00 94.38 406 ALA A C 1
ATOM 3238 O O . ALA A 1 406 ? -24.715 -1.475 15.646 1.00 94.38 406 ALA A O 1
ATOM 3239 N N . ALA A 1 407 ? -23.896 -0.943 13.627 1.00 93.12 407 ALA A N 1
ATOM 3240 C CA . ALA A 1 407 ? -24.468 0.404 13.612 1.00 93.12 407 ALA A CA 1
ATOM 3241 C C . ALA A 1 407 ? -26.010 0.394 13.674 1.00 93.12 407 ALA A C 1
ATOM 3243 O O . ALA A 1 407 ? -26.614 1.247 14.324 1.00 93.12 407 ALA A O 1
ATOM 3244 N N . ARG A 1 408 ? -26.660 -0.605 13.055 1.00 93.31 408 ARG A N 1
ATOM 3245 C CA . ARG A 1 408 ? -28.117 -0.799 13.153 1.00 93.31 408 ARG A CA 1
ATOM 3246 C C . ARG A 1 408 ? -28.558 -1.256 14.541 1.00 93.31 408 ARG A C 1
ATOM 3248 O O . ARG A 1 408 ? -29.581 -0.770 15.008 1.00 93.31 408 ARG A O 1
ATOM 3255 N N . MET A 1 409 ? -27.808 -2.147 15.195 1.00 93.88 409 MET A N 1
ATOM 3256 C CA . MET A 1 409 ? -28.117 -2.616 16.556 1.00 93.88 409 MET A CA 1
ATOM 3257 C C . MET A 1 409 ? -28.143 -1.468 17.566 1.00 93.88 409 MET A C 1
ATOM 3259 O O . MET A 1 409 ? -29.000 -1.442 18.444 1.00 93.88 409 MET A O 1
ATOM 3263 N N . ILE A 1 410 ? -27.241 -0.496 17.411 1.00 95.12 410 ILE A N 1
ATOM 3264 C CA . ILE A 1 410 ? -27.168 0.679 18.292 1.00 95.12 410 ILE A CA 1
ATOM 3265 C C . ILE A 1 410 ? -28.016 1.867 17.804 1.00 95.12 410 ILE A C 1
ATOM 3267 O O . ILE A 1 410 ? -28.036 2.900 18.464 1.00 95.12 410 ILE A O 1
ATOM 3271 N N . ASN A 1 411 ? -28.727 1.717 16.679 1.00 92.62 411 ASN A N 1
ATOM 3272 C CA . ASN A 1 411 ? -29.570 2.738 16.047 1.00 92.62 411 ASN A CA 1
ATOM 3273 C C . ASN A 1 411 ? -28.837 4.064 15.741 1.00 92.62 411 ASN A C 1
ATOM 3275 O O . ASN A 1 411 ? -29.373 5.148 15.971 1.00 92.62 411 ASN A O 1
ATOM 3279 N N . VAL A 1 412 ? -27.610 3.972 15.217 1.00 90.81 412 VAL A N 1
ATOM 3280 C CA . VAL A 1 412 ? -26.752 5.126 14.895 1.00 90.81 412 VAL A CA 1
ATOM 3281 C C . VAL A 1 412 ? -26.625 5.294 13.385 1.00 90.81 412 VAL A C 1
ATOM 3283 O O . VAL A 1 412 ? -26.494 4.321 12.634 1.00 90.81 412 VAL A O 1
ATOM 3286 N N . GLN A 1 413 ? -26.650 6.547 12.924 1.00 85.19 413 GLN A N 1
ATOM 3287 C CA . GLN A 1 413 ? -26.306 6.857 11.541 1.00 85.19 413 GLN A CA 1
ATOM 3288 C C . GLN A 1 413 ? -24.798 6.734 11.345 1.00 85.19 413 GLN A C 1
ATOM 3290 O O . GLN A 1 413 ? -24.008 7.288 12.101 1.00 85.19 413 GLN A O 1
ATOM 3295 N N . PHE A 1 414 ? -24.398 6.027 10.296 1.00 84.06 414 PHE A N 1
ATOM 3296 C CA . PHE A 1 414 ? -22.999 5.877 9.935 1.00 84.06 414 PHE A CA 1
ATOM 3297 C C . PHE A 1 414 ? -22.783 6.327 8.494 1.00 84.06 414 PHE A C 1
ATOM 3299 O O . PHE A 1 414 ? -23.677 6.219 7.650 1.00 84.06 414 PHE A O 1
ATOM 3306 N N . LYS A 1 415 ? -21.575 6.810 8.207 1.00 83.25 415 LYS A N 1
ATOM 3307 C CA . LYS A 1 415 ? -21.139 7.142 6.850 1.00 83.25 415 LYS A CA 1
ATOM 3308 C C . LYS A 1 415 ? -20.157 6.083 6.360 1.00 83.25 415 LYS A C 1
ATOM 3310 O O . LYS A 1 415 ? -19.278 5.644 7.099 1.00 83.25 415 LYS A O 1
ATOM 3315 N N . CYS A 1 416 ? -20.301 5.690 5.100 1.00 74.44 416 CYS A N 1
ATOM 3316 C CA . CYS A 1 416 ? -19.253 4.990 4.364 1.00 74.44 416 CYS A CA 1
ATOM 3317 C C . CYS A 1 416 ? -18.522 6.044 3.533 1.00 74.44 416 CYS A C 1
ATOM 3319 O O . CYS A 1 416 ? -19.028 6.464 2.497 1.00 74.44 416 CYS A O 1
ATOM 3321 N N . SER A 1 417 ? -17.373 6.513 4.020 1.00 63.28 417 SER A N 1
ATOM 3322 C CA . SER A 1 417 ? -16.562 7.547 3.361 1.00 63.28 417 SER A CA 1
ATOM 3323 C C . SER A 1 417 ? -15.683 7.007 2.225 1.00 63.28 417 SER A C 1
ATOM 3325 O O . SER A 1 417 ? -14.980 7.772 1.578 1.00 63.28 417 SER A O 1
ATOM 3327 N N . SER A 1 418 ? -15.722 5.697 1.963 1.00 73.00 418 SER A N 1
ATOM 3328 C CA . SER A 1 418 ? -14.957 5.019 0.916 1.00 73.00 418 SER A CA 1
ATOM 3329 C C . SER A 1 418 ? -15.818 3.966 0.213 1.00 73.00 418 SER A C 1
ATOM 3331 O O . SER A 1 418 ? -16.784 3.451 0.781 1.00 73.00 418 SER A O 1
ATOM 3333 N N . PHE A 1 419 ? -15.431 3.600 -1.012 1.00 76.25 419 PHE A N 1
ATOM 3334 C CA . PHE A 1 419 ? -15.951 2.414 -1.704 1.00 76.25 419 PHE A CA 1
ATOM 3335 C C . PHE A 1 419 ? -15.558 1.107 -0.999 1.00 76.25 419 PHE A C 1
ATOM 3337 O O . PHE A 1 419 ? -16.156 0.061 -1.257 1.00 76.25 419 PHE A O 1
ATOM 3344 N N . GLU A 1 420 ? -14.583 1.166 -0.087 1.00 80.88 420 GLU A N 1
ATOM 3345 C CA . GLU A 1 420 ? -14.232 0.041 0.761 1.00 80.88 420 GLU A CA 1
ATOM 3346 C C . GLU A 1 420 ? -15.315 -0.193 1.816 1.00 80.88 420 GLU A C 1
ATOM 3348 O O . GLU A 1 420 ? -15.484 0.568 2.775 1.00 80.88 420 GLU A O 1
ATOM 3353 N N . THR A 1 421 ? -16.047 -1.293 1.644 1.00 85.06 421 THR A N 1
ATOM 3354 C CA . THR A 1 421 ? -17.170 -1.635 2.520 1.00 85.06 421 THR A CA 1
ATOM 3355 C C . THR A 1 421 ? -16.730 -1.911 3.950 1.00 85.06 421 THR A C 1
ATOM 3357 O O . THR A 1 421 ? -17.532 -1.735 4.861 1.00 85.06 421 THR A O 1
ATOM 3360 N N . SER A 1 422 ? -15.476 -2.314 4.168 1.00 90.44 422 SER A N 1
ATOM 3361 C CA . SER A 1 422 ? -14.917 -2.567 5.496 1.00 90.44 422 SER A CA 1
ATOM 3362 C C . SER A 1 422 ? -14.442 -1.309 6.225 1.00 90.44 422 SER A C 1
ATOM 3364 O O . SER A 1 422 ? -13.570 -1.403 7.090 1.00 90.44 422 SER A O 1
ATOM 3366 N N . SER A 1 423 ? -14.995 -0.146 5.875 1.00 92.94 423 SER A N 1
ATOM 3367 C CA . SER A 1 423 ? -14.766 1.124 6.555 1.00 92.94 423 SER A CA 1
ATOM 3368 C C . SER A 1 423 ? -16.082 1.736 7.039 1.00 92.94 423 SER A C 1
ATOM 3370 O O . SER A 1 423 ? -17.129 1.594 6.399 1.00 92.94 423 SER A O 1
ATOM 3372 N N . VAL A 1 424 ? -16.047 2.396 8.194 1.00 93.31 424 VAL A N 1
ATOM 3373 C CA . VAL A 1 424 ? -17.214 3.070 8.771 1.00 93.31 424 VAL A CA 1
ATOM 3374 C C . VAL A 1 424 ? -16.795 4.316 9.540 1.00 93.31 424 VAL A C 1
ATOM 3376 O O . VAL A 1 424 ? -15.782 4.310 10.235 1.00 93.31 424 VAL A O 1
ATOM 3379 N N . GLN A 1 425 ? -17.588 5.376 9.426 1.00 93.31 425 GLN A N 1
ATOM 3380 C CA . GLN A 1 425 ? -17.452 6.603 10.201 1.00 93.31 425 GLN A CA 1
ATOM 3381 C C . GLN A 1 425 ? -18.707 6.820 11.052 1.00 93.31 425 GLN A C 1
ATOM 3383 O O . GLN A 1 425 ? -19.827 6.703 10.548 1.00 93.31 425 GLN A O 1
ATOM 3388 N N . LEU A 1 426 ? -18.508 7.142 12.329 1.00 94.06 426 LEU A N 1
ATOM 3389 C CA . LEU A 1 426 ? -19.553 7.369 13.333 1.00 94.06 426 LEU A CA 1
ATOM 3390 C C . LEU A 1 426 ? -19.124 8.441 14.346 1.00 94.06 426 LEU A C 1
ATOM 3392 O O . LEU A 1 426 ? -17.970 8.870 14.344 1.00 94.06 426 LEU A O 1
ATOM 3396 N N . GLU A 1 427 ? -20.037 8.893 15.201 1.00 94.12 427 GLU A N 1
ATOM 3397 C CA . GLU A 1 427 ? -19.742 9.904 16.223 1.00 94.12 427 GLU A CA 1
ATOM 3398 C C . GLU A 1 427 ? -18.961 9.317 17.406 1.00 94.12 427 GLU A C 1
ATOM 3400 O O . GLU A 1 427 ? -19.171 8.180 17.830 1.00 94.12 427 GLU A O 1
ATOM 3405 N N . THR A 1 428 ? -18.053 10.105 17.984 1.00 93.62 428 THR A N 1
ATOM 3406 C CA . THR A 1 428 ? -17.177 9.636 19.076 1.00 93.62 428 THR A CA 1
ATOM 3407 C C . THR A 1 428 ? -17.929 9.127 20.309 1.00 93.62 428 THR A C 1
ATOM 3409 O O . THR A 1 428 ? -17.406 8.260 21.015 1.00 93.62 428 THR A O 1
ATOM 3412 N N . VAL A 1 429 ? -19.150 9.617 20.546 1.00 94.25 429 VAL A N 1
ATOM 3413 C CA . VAL A 1 429 ? -20.032 9.206 21.651 1.00 94.25 429 VAL A CA 1
ATOM 3414 C C . VAL A 1 429 ? -20.533 7.763 21.520 1.00 94.25 429 VAL A C 1
ATOM 3416 O O . VAL A 1 429 ? -20.820 7.116 22.528 1.00 94.25 429 VAL A O 1
ATOM 3419 N N . ASP A 1 430 ? -20.577 7.227 20.299 1.00 94.69 430 ASP A N 1
ATOM 3420 C CA . ASP A 1 430 ? -21.132 5.902 20.011 1.00 94.69 430 ASP A CA 1
ATOM 3421 C C . ASP A 1 430 ? -20.073 4.800 19.913 1.00 94.69 430 ASP A C 1
ATOM 3423 O O . ASP A 1 430 ? -20.414 3.617 19.866 1.00 94.69 430 ASP A O 1
ATOM 3427 N N . VAL A 1 431 ? -18.783 5.154 19.954 1.00 93.88 431 VAL A N 1
ATOM 3428 C CA . VAL A 1 431 ? -17.649 4.226 19.786 1.00 93.88 431 VAL A CA 1
ATOM 3429 C C . VAL A 1 431 ? -17.731 3.014 20.713 1.00 93.88 431 VAL A C 1
ATOM 3431 O O . VAL A 1 431 ? -17.550 1.881 20.269 1.00 93.88 431 VAL A O 1
ATOM 3434 N N . GLN A 1 432 ? -18.012 3.226 22.001 1.00 93.31 432 GLN A N 1
ATOM 3435 C CA . GLN A 1 432 ? -18.041 2.127 22.966 1.00 93.31 432 GLN A CA 1
ATOM 3436 C C . GLN A 1 432 ? -19.201 1.164 22.686 1.00 93.31 432 GLN A C 1
ATOM 3438 O O . GLN A 1 432 ? -18.998 -0.048 22.662 1.00 93.31 432 GLN A O 1
ATOM 3443 N N . LYS A 1 433 ? -20.403 1.696 22.424 1.00 95.38 433 LYS A N 1
ATOM 3444 C CA . LYS A 1 433 ? -21.581 0.885 22.080 1.00 95.38 433 LYS A CA 1
ATOM 3445 C C . LYS A 1 433 ? -21.357 0.127 20.773 1.00 95.38 433 LYS A C 1
ATOM 3447 O O . LYS A 1 433 ? -21.698 -1.048 20.679 1.00 95.38 433 LYS A O 1
ATOM 3452 N N . PHE A 1 434 ? -20.738 0.782 19.793 1.00 95.19 434 PHE A N 1
ATOM 3453 C CA . PHE A 1 434 ? -20.399 0.188 18.508 1.00 95.19 434 PHE A CA 1
ATOM 3454 C C . PHE A 1 434 ? -19.441 -0.998 18.654 1.00 95.19 434 PHE A C 1
ATOM 3456 O O . PHE A 1 434 ? -19.715 -2.063 18.110 1.00 95.19 434 PHE A O 1
ATOM 3463 N N . LEU A 1 435 ? -18.357 -0.859 19.423 1.00 94.12 435 LEU A N 1
ATOM 3464 C CA . LEU A 1 435 ? -17.402 -1.953 19.637 1.00 94.12 435 LEU A CA 1
ATOM 3465 C C . LEU A 1 435 ? -18.022 -3.142 20.381 1.00 94.12 435 LEU A C 1
ATOM 3467 O O . LEU A 1 435 ? -17.713 -4.284 20.047 1.00 94.12 435 LEU A O 1
ATOM 3471 N N . VAL A 1 436 ? -18.922 -2.888 21.337 1.00 94.44 436 VAL A N 1
ATOM 3472 C CA . VAL A 1 436 ? -19.690 -3.949 22.012 1.00 94.44 436 VAL A CA 1
ATOM 3473 C C . VAL A 1 436 ? -20.598 -4.680 21.019 1.00 94.44 436 VAL A C 1
ATOM 3475 O O . VAL A 1 436 ? -20.580 -5.906 20.979 1.00 94.44 436 VAL A O 1
ATOM 3478 N N . ALA A 1 437 ? -21.322 -3.955 20.162 1.00 94.88 437 ALA A N 1
ATOM 3479 C CA . ALA A 1 437 ? -22.169 -4.566 19.136 1.00 94.88 437 ALA A CA 1
ATOM 3480 C C . ALA A 1 437 ? -21.357 -5.362 18.095 1.00 94.88 437 ALA A C 1
ATOM 3482 O O . ALA A 1 437 ? -21.772 -6.436 17.667 1.00 94.88 437 ALA A O 1
ATOM 3483 N N . VAL A 1 438 ? -20.170 -4.877 17.707 1.00 94.69 438 VAL A N 1
ATOM 3484 C CA . VAL A 1 438 ? -19.245 -5.631 16.843 1.00 94.69 438 VAL A CA 1
ATOM 3485 C C . VAL A 1 438 ? -18.793 -6.923 17.523 1.00 94.69 438 VAL A C 1
ATOM 3487 O O . VAL A 1 438 ? -18.747 -7.961 16.870 1.00 94.69 438 VAL A O 1
ATOM 3490 N N . HIS A 1 439 ? -18.474 -6.874 18.817 1.00 94.00 439 HIS A N 1
ATOM 3491 C CA . HIS A 1 439 ? -18.077 -8.052 19.581 1.00 94.00 439 HIS A CA 1
ATOM 3492 C C . HIS A 1 439 ? -19.189 -9.106 19.635 1.00 94.00 439 HIS A C 1
ATOM 3494 O O . HIS A 1 439 ? -18.937 -10.249 19.269 1.00 94.00 439 HIS A O 1
ATOM 3500 N N . GLU A 1 440 ? -20.423 -8.704 19.951 1.00 93.31 440 GLU A N 1
ATOM 3501 C CA . GLU A 1 440 ? -21.592 -9.595 19.968 1.00 93.31 440 GLU A CA 1
ATOM 3502 C C . GLU A 1 440 ? -21.857 -10.242 18.597 1.00 93.31 440 GLU A C 1
ATOM 3504 O O . GLU A 1 440 ? -22.168 -11.429 18.503 1.00 93.31 440 GLU A O 1
ATOM 3509 N N . LEU A 1 441 ? -21.705 -9.491 17.502 1.00 92.12 441 LEU A N 1
ATOM 3510 C CA . LEU A 1 441 ? -21.891 -10.032 16.152 1.00 92.12 441 LEU A CA 1
ATOM 3511 C C . LEU A 1 441 ? -20.797 -11.011 15.732 1.00 92.12 441 LEU A C 1
ATOM 3513 O O . LEU A 1 441 ? -21.078 -11.908 14.939 1.00 92.12 441 LEU A O 1
ATOM 3517 N N . MET A 1 442 ? -19.572 -10.814 16.219 1.00 88.88 442 MET A N 1
ATOM 3518 C CA . MET A 1 442 ? -18.430 -11.677 15.919 1.00 88.88 442 MET A CA 1
ATOM 3519 C C . MET A 1 442 ? -18.488 -12.996 16.693 1.00 88.88 442 MET A C 1
ATOM 3521 O O . MET A 1 442 ? -18.151 -14.026 16.120 1.00 88.88 442 MET A O 1
ATOM 3525 N N . GLU A 1 443 ? -18.963 -12.982 17.942 1.00 84.81 443 GLU A N 1
ATOM 3526 C CA . GLU A 1 443 ? -19.159 -14.206 18.739 1.00 84.81 443 GLU A CA 1
ATOM 3527 C C . GLU A 1 443 ? -20.258 -15.113 18.160 1.00 84.81 443 GLU A C 1
ATOM 3529 O O . GLU A 1 443 ? -20.208 -16.336 18.284 1.00 84.81 443 GLU A O 1
ATOM 3534 N N . ASN A 1 444 ? -21.259 -14.515 17.507 1.00 72.94 444 ASN A N 1
ATOM 3535 C CA . ASN A 1 444 ? -22.415 -15.219 16.947 1.00 72.94 444 ASN A CA 1
ATOM 3536 C C . ASN A 1 444 ? -22.239 -15.671 15.482 1.00 72.94 444 ASN A C 1
ATOM 3538 O O . ASN A 1 444 ? -23.169 -16.250 14.909 1.00 72.94 444 ASN A O 1
ATOM 3542 N N . SER A 1 445 ? -21.097 -15.373 14.851 1.00 65.56 445 SER A N 1
ATOM 3543 C CA . SER A 1 445 ? -20.826 -15.633 13.425 1.00 65.56 445 SER A CA 1
ATOM 3544 C C . SER A 1 445 ? -19.854 -16.774 13.195 1.00 65.56 445 SER A C 1
ATOM 3546 O O . SER A 1 445 ? -20.112 -17.555 12.246 1.00 65.56 445 SER A O 1
#

Radius of gyration: 23.28 Å; Cα contacts (8 Å, |Δi|>4): 628; chains: 1; bounding box: 64×57×61 Å

Foldseek 3Di:
DVVVVVVVLQFDAADQFPLLVVQVVCVVVVNHDPLSLLSSQLSLLLCVVLLRDFQVRSQVVLVVSQVVLVVPDDDFDFDQDPVRDTHGPLDDWHKDKDWDFLFACLQFAQQLLSQLLRLQNCLLLVSLDPSSVVVSVVLCVQLVHDPVQSHDRNPPHDPVCVVRVVVSCVVCVVVSVDDPRRIDMGIWIDHGPQDIATSNLLSQLLVLLLLQLQLVLQLVLQCVLVVPDPPPPPPPPLNQLRDNPCPPDDDDPDDDPVVVSNVNSNVLSVLLSCCNVCVPPDCSNSSSSVSSNSSSSSLSVLLSNVLSVCVVVVQWADQVQAIEHEAEPDRSSSLSSCVDVVSVVVSQVSNLQSCLSVVNCDDPNFHKYKYKYQDPSVQKIKIAIDGNAHVSGRDGHSQLVLQVVLCVVVVFDWDDPDPPSRMIMGGNVCVVSSVVSSSVVSVVD

Nearest PDB structures (foldseek):
  5dgo-assembly1_A  TM=8.926E-01  e=9.483E-23  Homo sapiens
  8b9d-assembly1_C  TM=9.008E-01  e=4.323E-23  Homo sapiens
  8w7m-assembly1_E  TM=8.901E-01  e=3.327E-21  Saccharomyces cerevisiae S288C
  8b9c-assembly1_G  TM=8.888E-01  e=1.098E-21  Saccharomyces cerevisiae
  3jc7-assembly1_c  TM=8.890E-01  e=3.566E-18  Saccharomyces cerevisiae

Mean predicted aligned error: 7.86 Å

Solvent-accessible surface area (backbone atoms only — not comparable to full-atom values): 24439 Å² total; per-residue (Å²): 110,70,68,60,56,51,60,68,68,60,33,54,78,65,73,83,42,67,36,46,54,54,35,54,52,28,47,79,65,77,66,61,48,71,51,46,51,50,47,20,50,28,38,45,43,43,34,42,76,71,58,47,40,51,65,72,59,50,48,55,51,48,55,52,50,46,53,54,43,62,76,66,60,69,80,84,59,58,46,70,44,98,89,67,50,75,42,71,52,85,68,70,73,39,75,40,81,39,80,39,58,62,46,52,52,40,75,80,30,18,49,48,53,12,48,60,55,9,64,62,48,22,35,58,48,40,51,71,37,74,70,12,48,52,49,53,54,49,51,35,54,74,60,70,47,48,71,73,60,30,62,38,44,38,77,78,40,56,67,67,55,70,65,46,48,64,59,38,45,68,71,48,30,55,85,58,66,47,56,82,78,45,50,44,81,45,43,31,42,38,37,73,96,82,44,75,47,38,34,66,47,50,40,47,23,34,56,32,28,44,44,38,43,53,28,49,53,42,21,49,59,43,33,64,77,66,72,58,62,88,80,79,54,94,76,60,83,71,72,50,60,54,70,62,85,72,78,67,70,96,70,77,100,65,76,83,55,63,68,58,39,49,50,55,12,45,50,55,29,51,51,43,67,43,52,68,80,41,75,89,78,52,73,58,38,62,50,45,48,53,29,15,47,49,38,32,54,53,50,42,48,50,44,50,49,51,49,25,49,41,64,72,71,59,55,65,44,79,57,89,75,32,29,36,32,76,45,59,93,58,59,45,66,59,44,16,44,46,67,38,67,67,52,40,40,50,44,46,50,48,54,50,48,31,36,30,72,66,55,70,38,42,75,95,52,46,44,28,43,34,41,32,40,48,38,82,87,77,44,32,27,41,38,34,44,46,64,64,48,56,86,89,49,75,68,54,34,45,38,34,55,46,55,55,50,17,32,55,76,71,73,51,82,69,44,65,92,53,93,54,55,34,38,43,32,37,49,54,88,47,50,67,62,39,54,52,37,40,48,57,54,55,78,76,104

Organism: NCBI:txid96639

InterPro domains:
  IPR003874 CDC45 [PF02724] (5-439)
  IPR003874 CDC45 [PTHR10507] (2-441)

pLDDT: mean 85.79, std 15.04, range [34.53, 97.81]

Sequence (445 aa):
KRMRVQSYYCGAFWGTPAAHIAYSLAQQKNKDTKGFLWLAIVGTTYHYLMNHLEGPHYHSLIMSYNQLVKNRTSSHSTIRAEDGTHIPIAHSENIEFVEETRLMLRRHSSLRDAFKYSEYVAAKLGLWRMNGEAKLNTLFAKMGISLKESSQTYSFMSIKVKHEWEDKISQWGTTFGFCDDFTYGSFQFRSGFNIQVSATDLVYIVLSLLDSKCIYANTMKIRENNSISEDADVEDNYIIGMDNPAAGDGENTSALDLEKVWQDSYNDAYDVLDIVDNVGSTGKGKELVQKGLEFTKSLQKLVMQEAGNIMLENRIQSAGDFRYCILENLPPKIMGSFSQPQVLLHLAQFLMYAHTSSGRWLNHAAKPLIIGLKSTVTETAHFVGIPCAKPNEIKRNSFGRIFREAARMINVQFKCSSFETSSVQLETVDVQKFLVAVHELMENS

Secondary structure (DSSP, 8-state):
-HHHHHHHTS-B---S-HHHHHHHHHHHTT---HHHHHHHHHHHHHHHHTT-S-HHHHHHHHHHHHHHHHHH-----EEEPTTS-EEEP--S-EEEEEEEES-TTTTTSBHHHHHHH-HHHHHHHTTTSHHHHHHHHHHHHHTT--HHHHHSBGGGS-HHHHHHHHHHHHHHGGGGT--GGGEEEEEEEEETTTEEEEHHHHHHHHHHHHHHHHHHHHHHHHHHHTT--GGG-TT-TT--S---TTSS---------HHHHHHHHHHHHHHGGGGGT-TTT-THHHHHHHHHHHHHHHHHHHHHHHHHHHHHTT--EEETTEEEEEE-S--HHHHHHHTSHHHHHHHHHHHHHHHHHTTTTSGGG---EEEEEE-TTTSEEEEEEE--PPTT----B-HHHHHHHHHHHTT---B--SS-TTEEEEEGGGHHHHHHHHHHHHHT-